Protein 2OZ8 (pdb70)

Solvent-accessible surface area: 29614 Å² total; per-residue (Å²): 102,22,3,32,120,31,99,2,7,0,0,4,2,7,22,60,28,34,23,5,16,34,115,53,164,18,61,35,1,6,0,0,0,0,11,0,17,3,122,62,50,70,35,0,5,0,16,0,46,22,117,156,109,50,0,24,45,41,141,89,0,61,62,18,0,105,151,65,1,20,93,57,9,128,49,50,26,1,8,6,18,7,21,34,3,83,90,76,237,155,80,19,70,0,93,54,0,15,21,10,0,12,8,0,0,1,0,29,36,23,54,18,14,2,11,48,0,0,2,14,165,166,75,102,8,55,1,0,0,0,0,18,0,30,57,16,91,55,110,30,0,51,47,4,0,40,40,0,23,92,76,30,8,63,0,0,3,0,13,0,12,31,246,70,42,92,109,0,34,98,16,4,100,41,2,154,106,21,21,80,109,84,22,85,20,0,0,3,0,2,30,43,7,98,30,130,59,0,17,74,28,1,55,34,0,129,143,59,56,23,118,15,50,4,0,5,6,0,3,105,57,115,47,51,99,1,0,78,57,1,69,123,44,5,120,74,16,63,0,0,2,0,37,109,26,93,16,65,13,20,14,94,0,9,83,14,124,0,4,33,6,0,4,1,48,2,45,3,14,20,3,20,49,1,0,8,6,0,2,25,60,62,39,52,4,2,0,0,31,6,20,2,12,10,0,0,0,2,1,6,8,3,47,12,14,94,13,0,8,5,1,1,22,2,8,20,50,0,7,107,91,46,5,87,30,125,99,9,69,0,30,2,16,131,64,73,0,0,4,1,68,2,15,105,175,4,59,63,126,51,26,64,71,142,113,51,54,93,110,102,8,56,87,30,4,165,19,110,48,25,123,104,21,2,33,124,36,102,7,7,0,0,3,1,6,19,59,25,39,24,7,16,32,114,52,152,22,54,36,1,9,0,0,0,0,9,0,20,2,121,59,57,72,37,0,5,0,15,0,45,24,116,141,108,58,0,21,49,36,135,82,0,61,62,21,0,100,153,59,2,25,88,52,8,125,48,49,28,1,6,7,20,8,20,35,6,80,103,65,236,152,81,23,66,0,87,47,0,16,21,10,0,11,9,0,0,1,0,31,35,24,56,16,14,1,11,48,0,1,1,12,145,170,73,110,9,68,2,0,0,0,0,19,0,31,55,13,100,61,112,32,0,48,49,5,0,45,41,0,20,88,83,27,8,65,0,0,3,0,18,0,12,44,249,79,39,79,106,1,37,98,26,3,103,39,2,138,110,24,20,82,104,81,24,89,20,0,0,6,0,4,27,44,6,97,29,123,61,0,19,74,26,1,55,35,0,116,140,57,52,23,113,14,45,4,0,4,8,0,2,104,71,110,47,54,96,3,1,76,53,0,69,123,44,4,118,72,15,63,0,0,4,2,40,95,25,92,16,71,13,18,18,88,1,8,82,17,124,0,3,32,7,0,4,0,44,1,48,2,14,22,4,22,46,2,0,7,6,0,2,24,69,60,40,50,3,2,0,0,33,7,18,1,13,10,0,0,0,2,2,8,8,4,36,14,13,100,14,1,9,5,1,0,23,2,8,19,47,0,6,115,94,46,5,83,31,134,101,8,62,0,35,2,18,134,62,75,0,1,4,2,67,6,15,113,167,5,44,62,120,51,25,60,43,158,132,47,57,101,108,107,7,58,87,36,5,161,17,108,49,26,124

Sequence (742 aa):
LSLSHHFRITRFQFARDRVIGDSQQVRADDVNVAALELVSESGEVGLGFIQTLFNPLPDQQEIESVFEHEVWPSLKGNRAIALVHRVNRPRYSLPFHEAVQVALWDLAAKEAGLPLHVLLGSRRNRVKAYASGLDFHLDDDAFVSLFSHAASIGYSAFKIKVGHRDFDRDLRRLELLKTCVPAGSKVMIDPNEAWTSKEALTKLVAIREAGHDLLWVVEDPILRHDHDGLRTLRHAVTWTQINSGEYLDLQGKRLLLEAHAADILNNVHGQVTDVMRIGWLAAELGIPISIGNTFLEAGVHMAVALPEVEWLEYSFQNFDHLVEQPIEIRDGYAYAPDRPGHGLVLSEKARGEWSRPRRLARSELGAAPENPRLPLSLSHFRITRFQFARDRVIGDSQVRADDVNVAALELVSESGEVGLGFIQTLFNPLPDQQQEIESVFEHEVWPSLKGNRAIALVHRVNRPRYSLPFHEAVQVALWDLAAKEAGLPLHVLLGSRRNRVKAYASGLDFHLDDDAFVSLFSHAASIGYSAFKIKVGHRDFDRDLRRLELLKTCVPAGSKVMIDPNEAWTSKEALTKLVAIREAGHDLLWVEDPILRHHDHDGLRTLRHAVTWTQINSGEYLDLQGKRLLLEAHAADILNNVHGQVTDVMRIGWLAAELGIPISIGNTFLEAGVHMAVALPEVEWLEYSFQNFDHLVEQPIEIRDGYAYAPDRPGHGLVLSEKARGEWSRPRRLARSELGAAPENPRLP

B-factor: mean 43.17, std 8.38, range [21.58, 81.27]

Structure (mmCIF, N/CA/C/O backbone):
data_2OZ8
#
_entry.id   2OZ8
#
_cell.length_a   160.176
_cell.length_b   160.176
_cell.length_c   82.560
_cell.angle_alpha   90.000
_cell.angle_beta   90.000
_cell.angle_gamma   90.000
#
_symmetry.space_group_name_H-M   'P 4 21 2'
#
loop_
_entity.id
_entity.type
_entity.pdbx_description
1 polymer 'Mll7089 protein'
2 non-polymer 'SULFATE ION'
3 water water
#
loop_
_atom_site.group_PDB
_atom_site.id
_atom_site.type_symbol
_atom_site.label_atom_id
_atom_site.label_alt_id
_atom_site.label_comp_id
_atom_site.label_asym_id
_atom_site.label_entity_id
_atom_site.label_seq_id
_atom_site.pdbx_PDB_ins_code
_atom_site.Cartn_x
_atom_site.Cartn_y
_atom_site.Cartn_z
_atom_site.occupancy
_atom_site.B_iso_or_equiv
_atom_site.auth_seq_id
_atom_site.auth_comp_id
_atom_site.auth_asym_id
_atom_site.auth_atom_id
_atom_site.pdbx_PDB_model_num
ATOM 1 N N . LEU A 1 3 ? 51.430 64.699 -6.812 1.00 55.66 1 LEU A N 1
ATOM 2 C CA . LEU A 1 3 ? 50.532 64.693 -5.617 1.00 56.11 1 LEU A CA 1
ATOM 3 C C . LEU A 1 3 ? 49.146 64.031 -5.835 1.00 55.28 1 LEU A C 1
ATOM 4 O O . LEU A 1 3 ? 48.272 64.170 -4.995 1.00 56.28 1 LEU A O 1
ATOM 9 N N . SER A 1 4 ? 48.971 63.295 -6.924 1.00 54.28 2 SER A N 1
ATOM 10 C CA . SER A 1 4 ? 47.678 62.695 -7.286 1.00 54.07 2 SER A CA 1
ATOM 11 C C . SER A 1 4 ? 47.422 61.310 -6.646 1.00 53.31 2 SER A C 1
ATOM 12 O O . SER A 1 4 ? 48.373 60.627 -6.216 1.00 53.06 2 SER A O 1
ATOM 15 N N . LEU A 1 5 ? 46.150 60.910 -6.598 1.00 51.77 3 LEU A N 1
ATOM 16 C CA . LEU A 1 5 ? 45.753 59.660 -5.956 1.00 51.67 3 LEU A CA 1
ATOM 17 C C . LEU A 1 5 ? 46.251 58.424 -6.719 1.00 51.31 3 LEU A C 1
ATOM 18 O O . LEU A 1 5 ? 46.050 58.324 -7.939 1.00 51.44 3 LEU A O 1
ATOM 23 N N . SER A 1 6 ? 46.903 57.494 -6.015 1.00 50.04 4 SER A N 1
ATOM 24 C CA . SER A 1 6 ? 47.406 56.295 -6.686 1.00 49.48 4 SER A CA 1
ATOM 25 C C . SER A 1 6 ? 46.780 54.967 -6.268 1.00 48.41 4 SER A C 1
ATOM 26 O O . SER A 1 6 ? 46.490 54.144 -7.121 1.00 49.22 4 SER A O 1
ATOM 29 N N A HIS A 1 7 ? 46.600 54.755 -4.965 0.50 47.35 5 HIS A N 1
ATOM 30 N N B HIS A 1 7 ? 46.565 54.758 -4.979 0.50 47.11 5 HIS A N 1
ATOM 31 C CA A HIS A 1 7 ? 46.043 53.512 -4.438 0.50 46.19 5 HIS A CA 1
ATOM 32 C CA B HIS A 1 7 ? 45.897 53.546 -4.561 0.50 45.68 5 HIS A CA 1
ATOM 33 C C A HIS A 1 7 ? 44.953 53.801 -3.383 0.50 45.70 5 HIS A C 1
ATOM 34 C C B HIS A 1 7 ? 45.055 53.727 -3.292 0.50 45.49 5 HIS A C 1
ATOM 35 O O A HIS A 1 7 ? 44.879 54.915 -2.847 0.50 45.30 5 HIS A O 1
ATOM 36 O O B HIS A 1 7 ? 45.222 54.708 -2.548 0.50 45.15 5 HIS A O 1
ATOM 49 N N . PHE A 1 8 ? 44.138 52.782 -3.081 1.00 44.73 6 PHE A N 1
ATOM 50 C CA . PHE A 1 8 ? 43.245 52.788 -1.950 1.00 44.46 6 PHE A CA 1
ATOM 51 C C . PHE A 1 8 ? 43.400 51.519 -1.096 1.00 46.10 6 PHE A C 1
ATOM 52 O O . PHE A 1 8 ? 43.807 50.483 -1.594 1.00 46.32 6 PHE A O 1
ATOM 60 N N . ARG A 1 9 ? 43.023 51.576 0.180 1.00 47.32 7 ARG A N 1
ATOM 61 C CA . ARG A 1 9 ? 43.190 50.430 1.075 1.00 49.28 7 ARG A CA 1
ATOM 62 C C . ARG A 1 9 ? 41.935 50.291 1.944 1.00 48.16 7 ARG A C 1
ATOM 63 O O . ARG A 1 9 ? 41.472 51.283 2.502 1.00 49.03 7 ARG A O 1
ATOM 71 N N . ILE A 1 10 ? 41.365 49.087 2.048 1.00 47.40 8 ILE A N 1
ATOM 72 C CA . ILE A 1 10 ? 40.202 48.869 2.904 1.00 45.69 8 ILE A CA 1
ATOM 73 C C . ILE A 1 10 ? 40.497 47.915 4.063 1.00 45.99 8 ILE A C 1
ATOM 74 O O . ILE A 1 10 ? 40.883 46.753 3.861 1.00 46.96 8 ILE A O 1
ATOM 79 N N . THR A 1 11 ? 40.297 48.376 5.288 1.00 44.92 9 THR A N 1
ATOM 80 C CA . THR A 1 11 ? 40.458 47.482 6.415 1.00 44.22 9 THR A CA 1
ATOM 81 C C . THR A 1 11 ? 39.143 47.286 7.133 1.00 43.22 9 THR A C 1
ATOM 82 O O . THR A 1 11 ? 38.598 48.241 7.697 1.00 43.56 9 THR A O 1
ATOM 86 N N . ARG A 1 12 ? 38.662 46.043 7.137 1.00 41.26 10 ARG A N 1
ATOM 87 C CA . ARG A 1 12 ? 37.378 45.713 7.718 1.00 39.44 10 ARG A CA 1
ATOM 88 C C . ARG A 1 12 ? 37.458 45.391 9.219 1.00 39.45 10 ARG A C 1
ATOM 89 O O . ARG A 1 12 ? 38.320 44.627 9.633 1.00 40.44 10 ARG A O 1
ATOM 97 N N . PHE A 1 13 ? 36.554 45.974 10.009 1.00 38.94 11 PHE A N 1
ATOM 98 C CA . PHE A 1 13 ? 36.363 45.689 11.438 1.00 38.83 11 PHE A CA 1
ATOM 99 C C . PHE A 1 13 ? 34.907 45.210 11.742 1.00 39.79 11 PHE A C 1
ATOM 100 O O . PHE A 1 13 ? 33.915 45.616 11.093 1.00 40.52 11 PHE A O 1
ATOM 108 N N . GLN A 1 14 ? 34.765 44.330 12.716 1.00 39.31 12 GLN A N 1
ATOM 109 C CA . GLN A 1 14 ? 33.442 43.861 13.110 1.00 38.37 12 GLN A CA 1
ATOM 110 C C . GLN A 1 14 ? 33.638 43.401 14.561 1.00 38.48 12 GLN A C 1
ATOM 111 O O . GLN A 1 14 ? 34.264 42.377 14.798 1.00 38.68 12 GLN A O 1
ATOM 117 N N . PHE A 1 15 ? 33.138 44.184 15.514 1.00 38.23 13 PHE A N 1
ATOM 118 C CA . PHE A 1 15 ? 33.366 43.921 16.933 1.00 38.48 13 PHE A CA 1
ATOM 119 C C . PHE A 1 15 ? 32.175 44.231 17.832 1.00 38.58 13 PHE A C 1
ATOM 120 O O . PHE A 1 15 ? 31.319 45.019 17.471 1.00 38.84 13 PHE A O 1
ATOM 128 N N . ALA A 1 16 ? 32.147 43.595 19.006 1.00 39.04 14 ALA A N 1
ATOM 129 C CA . ALA A 1 16 ? 31.126 43.824 20.039 1.00 38.57 14 ALA A CA 1
ATOM 130 C C . ALA A 1 16 ? 31.304 45.187 20.671 1.00 38.59 14 ALA A C 1
ATOM 131 O O . ALA A 1 16 ? 32.444 45.690 20.802 1.00 38.24 14 ALA A O 1
ATOM 133 N N . ARG A 1 17 ? 30.167 45.782 21.044 1.00 38.89 15 ARG A N 1
ATOM 134 C CA . ARG A 1 17 ? 30.143 47.030 21.809 1.00 40.10 15 ARG A CA 1
ATOM 135 C C . ARG A 1 17 ? 30.255 46.727 23.294 1.00 40.41 15 ARG A C 1
ATOM 136 O O . ARG A 1 17 ? 29.999 45.610 23.716 1.00 39.94 15 ARG A O 1
ATOM 144 N N . ASP A 1 18 ? 30.620 47.743 24.069 1.00 41.90 16 ASP A N 1
ATOM 145 C CA . ASP A 1 18 ? 30.626 47.656 25.525 1.00 43.93 16 ASP A CA 1
ATOM 146 C C . ASP A 1 18 ? 29.249 47.792 26.213 1.00 44.11 16 ASP A C 1
ATOM 147 O O . ASP A 1 18 ? 29.116 47.441 27.377 1.00 45.12 16 ASP A O 1
ATOM 152 N N . ARG A 1 19 ? 28.239 48.271 25.490 1.00 43.95 17 ARG A N 1
ATOM 153 C CA . ARG A 1 19 ? 26.872 48.405 25.991 1.00 43.31 17 ARG A CA 1
ATOM 154 C C . ARG A 1 19 ? 25.950 48.304 24.787 1.00 42.94 17 ARG A C 1
ATOM 155 O O . ARG A 1 19 ? 26.395 48.506 23.652 1.00 43.27 17 ARG A O 1
ATOM 163 N N . VAL A 1 20 ? 24.669 48.038 25.021 1.00 42.09 18 VAL A N 1
ATOM 164 C CA . VAL A 1 20 ? 23.679 48.164 23.949 1.00 41.69 18 VAL A CA 1
ATOM 165 C C . VAL A 1 20 ? 23.414 49.638 23.669 1.00 41.28 18 VAL A C 1
ATOM 166 O O . VAL A 1 20 ? 23.255 50.441 24.626 1.00 40.38 18 VAL A O 1
ATOM 170 N N . ILE A 1 21 ? 23.408 49.990 22.369 1.00 39.93 19 ILE A N 1
ATOM 171 C CA . ILE A 1 21 ? 22.991 51.328 21.933 1.00 39.04 19 ILE A CA 1
ATOM 172 C C . ILE A 1 21 ? 21.670 51.265 21.187 1.00 38.69 19 ILE A C 1
ATOM 173 O O . ILE A 1 21 ? 21.309 50.243 20.650 1.00 38.73 19 ILE A O 1
ATOM 178 N N . GLY A 1 22 ? 20.948 52.360 21.163 1.00 37.95 20 GLY A N 1
ATOM 179 C CA . GLY A 1 22 ? 19.812 52.447 20.273 1.00 38.59 20 GLY A CA 1
ATOM 180 C C . GLY A 1 22 ? 18.827 53.515 20.645 1.00 38.47 20 GLY A C 1
ATOM 181 O O . GLY A 1 22 ? 19.094 54.388 21.482 1.00 37.28 20 GLY A O 1
ATOM 182 N N . ASP A 1 23 ? 17.654 53.391 20.044 1.00 39.27 21 ASP A N 1
ATOM 183 C CA . ASP A 1 23 ? 16.619 54.412 20.134 1.00 39.91 21 ASP A CA 1
ATOM 184 C C . ASP A 1 23 ? 15.279 53.725 19.940 1.00 40.40 21 ASP A C 1
ATOM 185 O O . ASP A 1 23 ? 15.200 52.500 19.898 1.00 40.57 21 ASP A O 1
ATOM 190 N N . SER A 1 24 ? 14.226 54.513 19.782 1.00 41.00 22 SER A N 1
ATOM 191 C CA . SER A 1 24 ? 12.886 53.971 19.829 1.00 40.96 22 SER A CA 1
ATOM 192 C C . SER A 1 24 ? 12.640 53.005 18.690 1.00 41.71 22 SER A C 1
ATOM 193 O O . SER A 1 24 ? 11.680 52.297 18.711 1.00 41.28 22 SER A O 1
ATOM 196 N N . GLN A 1 25 ? 13.513 53.005 17.697 1.00 42.61 23 GLN A N 1
ATOM 197 C CA A GLN A 1 25 ? 13.345 52.248 16.452 0.50 43.71 23 GLN A CA 1
ATOM 198 C CA B GLN A 1 25 ? 13.271 52.182 16.538 0.50 44.07 23 GLN A CA 1
ATOM 199 C C . GLN A 1 25 ? 14.335 51.084 16.321 1.00 44.83 23 GLN A C 1
ATOM 200 O O . GLN A 1 25 ? 14.064 50.112 15.642 1.00 45.40 23 GLN A O 1
ATOM 211 N N . VAL A 1 26 ? 15.503 51.212 16.959 1.00 45.05 24 VAL A N 1
ATOM 212 C CA . VAL A 1 26 ? 16.669 50.408 16.618 1.00 46.05 24 VAL A CA 1
ATOM 213 C C . VAL A 1 26 ? 17.502 50.006 17.848 1.00 46.37 24 VAL A C 1
ATOM 214 O O . VAL A 1 26 ? 17.560 50.741 18.850 1.00 47.22 24 VAL A O 1
ATOM 218 N N . ARG A 1 27 ? 18.141 48.843 17.763 1.00 46.58 25 ARG A N 1
ATOM 219 C CA . ARG A 1 27 ? 19.010 48.281 18.827 1.00 46.29 25 ARG A CA 1
ATOM 220 C C . ARG A 1 27 ? 20.289 47.752 18.140 1.00 45.13 25 ARG A C 1
ATOM 221 O O . ARG A 1 27 ? 20.220 47.197 17.029 1.00 44.78 25 ARG A O 1
ATOM 229 N N . ALA A 1 28 ? 21.443 47.956 18.766 1.00 43.41 26 ALA A N 1
ATOM 230 C CA . ALA A 1 28 ? 22.714 47.416 18.264 1.00 42.65 26 ALA A CA 1
ATOM 231 C C . ALA A 1 28 ? 23.687 47.164 19.381 1.00 42.23 26 ALA A C 1
ATOM 232 O O . ALA A 1 28 ? 23.917 48.054 20.194 1.00 41.89 26 ALA A O 1
ATOM 234 N N . ASP A 1 29 ? 24.263 45.957 19.406 1.00 42.24 27 ASP A N 1
ATOM 235 C CA . ASP A 1 29 ? 25.367 45.635 20.318 1.00 42.22 27 ASP A CA 1
ATOM 236 C C . ASP A 1 29 ? 26.729 45.339 19.632 1.00 42.94 27 ASP A C 1
ATOM 237 O O . ASP A 1 29 ? 27.690 44.900 20.287 1.00 43.26 27 ASP A O 1
ATOM 242 N N . ASP A 1 30 ? 26.818 45.597 18.323 1.00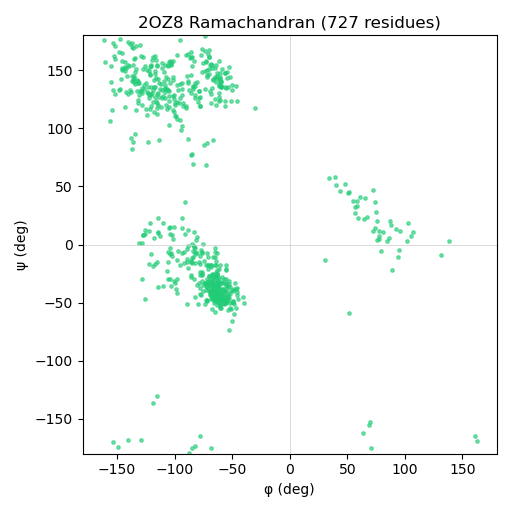 43.01 28 ASP A N 1
ATOM 243 C CA . ASP A 1 30 ? 28.074 45.413 17.569 1.00 43.10 28 ASP A CA 1
ATOM 244 C C . ASP A 1 30 ? 28.340 46.638 16.692 1.00 42.08 28 ASP A C 1
ATOM 245 O O . ASP A 1 30 ? 27.515 47.506 16.575 1.00 41.18 28 ASP A O 1
ATOM 250 N N . VAL A 1 31 ? 29.524 46.686 16.103 1.00 41.83 29 VAL A N 1
ATOM 251 C CA . VAL A 1 31 ? 29.970 47.772 15.272 1.00 40.94 29 VAL A CA 1
ATOM 252 C C . VAL A 1 31 ? 30.489 47.146 13.993 1.00 41.37 29 VAL A C 1
ATOM 253 O O . VAL A 1 31 ? 31.262 46.197 14.035 1.00 41.93 29 VAL A O 1
ATOM 257 N N . ASN A 1 32 ? 30.068 47.681 12.862 1.00 41.03 30 ASN A N 1
ATOM 258 C CA . ASN A 1 32 ? 30.512 47.212 11.565 1.00 41.16 30 ASN A CA 1
ATOM 259 C C . ASN A 1 32 ? 31.100 48.377 10.803 1.00 41.12 30 ASN A C 1
ATOM 260 O O . ASN A 1 32 ? 30.377 49.302 10.486 1.00 42.56 30 ASN A O 1
ATOM 265 N N . VAL A 1 33 ? 32.419 48.377 10.573 1.00 40.98 31 VAL A N 1
ATOM 266 C CA . VAL A 1 33 ? 33.115 49.567 10.073 1.00 39.93 31 VAL A CA 1
ATOM 267 C C . VAL A 1 33 ? 34.399 49.181 9.344 1.00 41.36 31 VAL A C 1
ATOM 268 O O . VAL A 1 33 ? 35.104 48.252 9.757 1.00 41.61 31 VAL A O 1
ATOM 272 N N . ALA A 1 34 ? 34.666 49.866 8.225 1.00 41.69 32 ALA A N 1
ATOM 273 C CA . ALA A 1 34 ? 35.884 49.678 7.480 1.00 42.06 32 ALA A CA 1
ATOM 274 C C . ALA A 1 34 ? 36.600 51.022 7.259 1.00 42.26 32 ALA A C 1
ATOM 275 O O . ALA A 1 34 ? 35.965 52.043 6.938 1.00 42.93 32 ALA A O 1
ATOM 277 N N . ALA A 1 35 ? 37.921 51.004 7.436 1.00 41.27 33 ALA A N 1
ATOM 278 C CA . ALA A 1 35 ? 38.731 52.177 7.191 1.00 40.50 33 ALA A CA 1
ATOM 279 C C . ALA A 1 35 ? 39.026 52.209 5.717 1.00 40.28 33 ALA A C 1
ATOM 280 O O . ALA A 1 35 ? 39.309 51.196 5.116 1.00 40.94 33 ALA A O 1
ATOM 282 N N . LEU A 1 36 ? 38.886 53.389 5.138 1.00 39.58 34 LEU A N 1
ATOM 283 C CA . LEU A 1 36 ? 39.138 53.630 3.752 1.00 37.89 34 LEU A CA 1
ATOM 284 C C . LEU A 1 36 ? 40.332 54.557 3.760 1.00 38.00 34 LEU A C 1
ATOM 285 O O . LEU A 1 36 ? 40.301 55.625 4.379 1.00 37.14 34 LEU A O 1
ATOM 290 N N . GLU A 1 37 ? 41.416 54.111 3.130 1.00 38.46 35 GLU A N 1
ATOM 291 C CA . GLU A 1 37 ? 42.620 54.925 3.075 1.00 38.78 35 GLU A CA 1
ATOM 292 C C . GLU A 1 37 ? 42.884 55.247 1.633 1.00 39.17 35 GLU A C 1
ATOM 293 O O . GLU A 1 37 ? 42.881 54.348 0.768 1.00 38.05 35 GLU A O 1
ATOM 299 N N . LEU A 1 38 ? 43.030 56.548 1.377 1.00 39.70 36 LEU A N 1
ATOM 300 C CA . LEU A 1 38 ? 43.299 57.018 0.025 1.00 41.09 36 LEU A CA 1
ATOM 301 C C . LEU A 1 38 ? 44.719 57.569 0.010 1.00 41.72 36 LEU A C 1
ATOM 302 O O . LEU A 1 38 ? 45.028 58.494 0.742 1.00 41.60 36 LEU A O 1
ATOM 307 N N . VAL A 1 39 ? 45.571 56.954 -0.809 1.00 43.23 37 VAL A N 1
ATOM 308 C CA . VAL A 1 39 ? 47.011 57.256 -0.865 1.00 43.98 37 VAL A CA 1
ATOM 309 C C . VAL A 1 39 ? 47.307 58.055 -2.099 1.00 44.77 37 VAL A C 1
ATOM 310 O O . VAL A 1 39 ? 46.901 57.664 -3.190 1.00 44.21 37 VAL A O 1
ATOM 314 N N . SER A 1 40 ? 47.984 59.194 -1.938 1.00 46.91 38 SER A N 1
ATOM 315 C CA . SER A 1 40 ? 48.462 59.929 -3.116 1.00 49.88 38 SER A CA 1
ATOM 316 C C . SER A 1 40 ? 49.901 59.568 -3.447 1.00 51.20 38 SER A C 1
ATOM 317 O O . SER A 1 40 ? 50.541 58.820 -2.719 1.00 51.94 38 SER A O 1
ATOM 320 N N . GLU A 1 41 ? 50.428 60.103 -4.534 1.00 53.44 39 GLU A N 1
ATOM 321 C CA . GLU A 1 41 ? 51.845 59.838 -4.844 1.00 56.11 39 GLU A CA 1
ATOM 322 C C . GLU A 1 41 ? 52.905 60.692 -4.070 1.00 55.18 39 GLU A C 1
ATOM 323 O O . GLU A 1 41 ? 54.097 60.415 -4.115 1.00 55.13 39 GLU A O 1
ATOM 329 N N . SER A 1 42 ? 52.465 61.687 -3.311 1.00 55.07 40 SER A N 1
ATOM 330 C CA . SER A 1 42 ? 53.346 62.311 -2.324 1.00 54.32 40 SER A CA 1
ATOM 331 C C . SER A 1 42 ? 53.511 61.431 -1.105 1.00 53.36 40 SER A C 1
ATOM 332 O O . SER A 1 42 ? 54.287 61.742 -0.221 1.00 53.38 40 SER A O 1
ATOM 335 N N . GLY A 1 43 ? 52.758 60.342 -1.040 1.00 53.27 41 GLY A N 1
ATOM 336 C CA . GLY A 1 43 ? 52.843 59.401 0.102 1.00 52.10 41 GLY A CA 1
ATOM 337 C C . GLY A 1 43 ? 51.835 59.659 1.213 1.00 50.77 41 GLY A C 1
ATOM 338 O O . GLY A 1 43 ? 51.661 58.806 2.090 1.00 51.92 41 GLY A O 1
ATOM 339 N N . GLU A 1 44 ? 51.156 60.809 1.154 1.00 48.98 42 GLU A N 1
ATOM 340 C CA . GLU A 1 44 ? 50.158 61.195 2.140 1.00 47.89 42 GLU A CA 1
ATOM 341 C C . GLU A 1 44 ? 48.911 60.354 1.978 1.00 47.50 42 GLU A C 1
ATOM 342 O O . GLU A 1 44 ? 48.558 59.918 0.866 1.00 48.25 42 GLU A O 1
ATOM 348 N N . VAL A 1 45 ? 48.277 60.076 3.110 1.00 46.22 43 VAL A N 1
ATOM 349 C CA . VAL A 1 45 ? 47.139 59.195 3.161 1.00 44.51 43 VAL A CA 1
ATOM 350 C C . VAL A 1 45 ? 45.991 59.976 3.769 1.00 43.41 43 VAL A C 1
ATOM 351 O O . VAL A 1 45 ? 46.176 60.705 4.748 1.00 43.22 43 VAL A O 1
ATOM 355 N N . GLY A 1 46 ? 44.820 59.833 3.163 1.00 41.36 44 GLY A N 1
ATOM 356 C CA . GLY A 1 46 ? 43.579 60.262 3.757 1.00 39.50 44 GLY A CA 1
ATOM 357 C C . GLY A 1 46 ? 42.769 59.094 4.289 1.00 38.77 44 GLY A C 1
ATOM 358 O O . GLY A 1 46 ? 42.636 58.029 3.653 1.00 38.75 44 GLY A O 1
ATOM 359 N N . LEU A 1 47 ? 42.188 59.307 5.460 1.00 37.64 45 LEU A N 1
ATOM 360 C CA . LEU A 1 47 ? 41.422 58.277 6.091 1.00 36.12 45 LEU A CA 1
ATOM 361 C C . LEU A 1 47 ? 39.921 58.672 6.270 1.00 36.63 45 LEU A C 1
ATOM 362 O O . LEU A 1 47 ? 39.595 59.790 6.686 1.00 36.90 45 LEU A O 1
ATOM 367 N N . GLY A 1 48 ? 39.020 57.747 5.961 1.00 35.98 46 GLY A N 1
ATOM 368 C CA . GLY A 1 48 ? 37.645 57.851 6.432 1.00 35.67 46 GLY A CA 1
ATOM 369 C C . GLY A 1 48 ? 37.027 56.487 6.679 1.00 35.67 46 GLY A C 1
ATOM 370 O O . GLY A 1 48 ? 37.641 55.476 6.371 1.00 36.06 46 GLY A O 1
ATOM 371 N N . PHE A 1 49 ? 35.790 56.482 7.182 1.00 35.76 47 PHE A N 1
ATOM 372 C CA . PHE A 1 49 ? 35.095 55.319 7.738 1.00 35.56 47 PHE A CA 1
ATOM 373 C C . PHE A 1 49 ? 33.792 54.949 7.104 1.00 36.31 47 PHE A C 1
ATOM 374 O O . PHE A 1 49 ? 32.885 55.778 6.981 1.00 36.88 47 PHE A O 1
ATOM 382 N N . ILE A 1 50 ? 33.686 53.671 6.740 1.00 36.89 48 ILE A N 1
ATOM 383 C CA . ILE A 1 50 ? 32.515 53.161 6.061 1.00 37.12 48 ILE A CA 1
ATOM 384 C C . ILE A 1 50 ? 31.786 52.395 7.127 1.00 38.15 48 ILE A C 1
ATOM 385 O O . ILE A 1 50 ? 32.188 51.324 7.493 1.00 39.41 48 ILE A O 1
ATOM 390 N N . GLN A 1 51 ? 30.727 52.970 7.671 1.00 39.63 49 GLN A N 1
ATOM 391 C CA . GLN A 1 51 ? 30.027 52.318 8.739 1.00 39.81 49 GLN A CA 1
ATOM 392 C C . GLN A 1 51 ? 28.673 51.803 8.262 1.00 40.30 49 GLN A C 1
ATOM 393 O O . GLN A 1 51 ? 27.984 52.474 7.533 1.00 39.64 49 GLN A O 1
ATOM 399 N N . THR A 1 52 ? 28.330 50.567 8.600 1.00 41.78 50 THR A N 1
ATOM 400 C CA . THR A 1 52 ? 26.951 50.127 8.395 1.00 43.92 50 THR A CA 1
ATOM 401 C C . THR A 1 52 ? 26.262 49.986 9.729 1.00 45.54 50 THR A C 1
ATOM 402 O O . THR A 1 52 ? 26.857 49.573 10.722 1.00 44.18 50 THR A O 1
ATOM 406 N N . LEU A 1 53 ? 24.998 50.389 9.737 1.00 48.92 51 LEU A N 1
ATOM 407 C CA . LEU A 1 53 ? 24.260 50.542 10.981 1.00 52.10 51 LEU A CA 1
ATOM 408 C C . LEU A 1 53 ? 23.327 49.383 11.299 1.00 53.83 51 LEU A C 1
ATOM 409 O O . LEU A 1 53 ? 23.152 49.061 12.460 1.00 54.53 51 LEU A O 1
ATOM 414 N N . PHE A 1 54 ? 22.774 48.723 10.288 1.00 56.04 52 PHE A N 1
ATOM 415 C CA . PHE A 1 54 ? 21.792 47.685 10.556 1.00 58.90 52 PHE A CA 1
ATOM 416 C C . PHE A 1 54 ? 22.303 46.317 10.149 1.00 59.13 52 PHE A C 1
ATOM 417 O O . PHE A 1 54 ? 21.998 45.323 10.807 1.00 59.92 52 PHE A O 1
ATOM 425 N N . ASN A 1 55 ? 23.056 46.271 9.051 1.00 58.78 53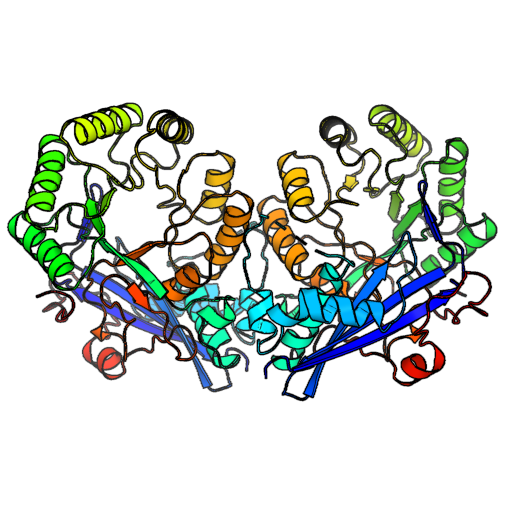 ASN A N 1
ATOM 426 C CA . ASN A 1 55 ? 23.652 45.048 8.536 1.00 57.89 53 ASN A CA 1
ATOM 427 C C . ASN A 1 55 ? 25.191 45.047 8.691 1.00 56.04 53 ASN A C 1
ATOM 428 O O . ASN A 1 55 ? 25.822 46.112 8.657 1.00 55.89 53 ASN A O 1
ATOM 433 N N . PRO A 1 56 ? 25.814 43.855 8.825 1.00 53.54 54 PRO A N 1
ATOM 434 C CA . PRO A 1 56 ? 27.276 43.900 8.867 1.00 51.47 54 PRO A CA 1
ATOM 435 C C . PRO A 1 56 ? 27.822 44.178 7.469 1.00 49.86 54 PRO A C 1
ATOM 436 O O . PRO A 1 56 ? 27.087 44.086 6.484 1.00 48.04 54 PRO A O 1
ATOM 440 N N . LEU A 1 57 ? 29.102 44.527 7.404 1.00 47.70 55 LEU A N 1
ATOM 441 C CA . LEU A 1 57 ? 29.764 44.728 6.133 1.00 46.76 55 LEU A CA 1
ATOM 442 C C . LEU A 1 57 ? 29.998 43.400 5.428 1.00 45.67 55 LEU A C 1
ATOM 443 O O . LEU A 1 57 ? 30.176 42.379 6.081 1.00 46.17 55 LEU A O 1
ATOM 448 N N . PRO A 1 58 ? 30.010 43.399 4.095 1.00 44.77 56 PRO A N 1
ATOM 449 C CA . PRO A 1 58 ? 30.482 42.165 3.488 1.00 45.07 56 PRO A CA 1
ATOM 450 C C . PRO A 1 58 ? 32.001 41.978 3.751 1.00 45.29 56 PRO A C 1
ATOM 451 O O . PRO A 1 58 ? 32.615 42.789 4.488 1.00 44.84 56 PRO A O 1
ATOM 455 N N . ASP A 1 59 ? 32.591 40.929 3.167 1.00 45.20 57 ASP A N 1
ATOM 456 C CA . ASP A 1 59 ? 34.031 40.646 3.341 1.00 45.71 57 ASP A CA 1
ATOM 457 C C . ASP A 1 59 ? 34.906 41.784 2.834 1.00 44.56 57 ASP A C 1
ATOM 458 O O . ASP A 1 59 ? 34.540 42.461 1.881 1.00 44.02 57 ASP A O 1
ATOM 463 N N . GLN A 1 60 ? 36.046 41.983 3.471 1.00 44.22 58 GLN A N 1
ATOM 464 C CA . GLN A 1 60 ? 37.011 42.986 3.054 1.00 45.70 58 GLN A CA 1
ATOM 465 C C . GLN A 1 60 ? 37.088 42.960 1.537 1.00 45.46 58 GLN A C 1
ATOM 466 O O . GLN A 1 60 ? 37.044 44.000 0.915 1.00 46.45 58 GLN A O 1
ATOM 472 N N . GLN A 1 61 ? 37.161 41.768 0.951 1.00 45.47 59 GLN A N 1
ATOM 473 C CA . GLN A 1 61 ? 37.331 41.605 -0.478 1.00 45.93 59 GLN A CA 1
ATOM 474 C C . GLN A 1 61 ? 36.104 42.102 -1.292 1.00 45.04 59 GLN A C 1
ATOM 475 O O . GLN A 1 61 ? 36.256 42.643 -2.395 1.00 44.37 59 GLN A O 1
ATOM 481 N N . GLU A 1 62 ? 34.898 41.875 -0.765 1.00 44.09 60 GLU A N 1
ATOM 482 C CA . GLU A 1 62 ? 33.698 42.349 -1.411 1.00 43.88 60 GLU A CA 1
ATOM 483 C C . GLU A 1 62 ? 33.719 43.914 -1.406 1.00 44.03 60 GLU A C 1
ATOM 484 O O . GLU A 1 62 ? 33.490 44.536 -2.445 1.00 43.32 60 GLU A O 1
ATOM 490 N N . ILE A 1 63 ? 34.069 44.520 -0.266 1.00 43.61 61 ILE A N 1
ATOM 491 C CA . ILE A 1 63 ? 34.207 45.968 -0.134 1.00 44.17 61 ILE A CA 1
ATOM 492 C C . ILE A 1 63 ? 35.222 46.550 -1.159 1.00 45.98 61 ILE A C 1
ATOM 493 O O . ILE A 1 63 ? 34.942 47.551 -1.854 1.00 46.22 61 ILE A O 1
ATOM 498 N N . GLU A 1 64 ? 36.390 45.914 -1.256 1.00 47.32 62 GLU A N 1
ATOM 499 C CA . GLU A 1 64 ? 37.424 46.326 -2.184 1.00 49.52 62 GLU A CA 1
ATOM 500 C C . GLU A 1 64 ? 36.969 46.244 -3.654 1.00 49.71 62 GLU A C 1
ATOM 501 O O . GLU A 1 64 ? 37.280 47.124 -4.444 1.00 50.76 62 GLU A O 1
ATOM 507 N N . SER A 1 65 ? 36.229 45.207 -4.017 1.00 49.88 63 SER A N 1
ATOM 508 C CA . SER A 1 65 ? 35.802 45.042 -5.393 1.00 50.47 63 SER A CA 1
ATOM 509 C C . SER A 1 65 ? 34.722 46.038 -5.797 1.00 50.12 63 SER A C 1
ATOM 510 O O . SER A 1 65 ? 34.711 46.526 -6.910 1.00 51.11 63 SER A O 1
ATOM 513 N N . VAL A 1 66 ? 33.825 46.354 -4.884 1.00 49.59 64 VAL A N 1
ATOM 514 C CA . VAL A 1 66 ? 32.769 47.307 -5.154 1.00 49.02 64 VAL A CA 1
ATOM 515 C C . VAL A 1 66 ? 33.373 48.714 -5.223 1.00 48.37 64 VAL A C 1
ATOM 516 O O . VAL A 1 66 ? 33.141 49.447 -6.174 1.00 48.07 64 VAL A O 1
ATOM 520 N N . PHE A 1 67 ? 34.183 49.083 -4.240 1.00 48.27 65 PHE A N 1
ATOM 521 C CA . PHE A 1 67 ? 34.860 50.385 -4.307 1.00 48.13 65 PHE A CA 1
ATOM 522 C C . PHE A 1 67 ? 35.658 50.574 -5.600 1.00 49.00 65 PHE A C 1
ATOM 523 O O . PHE A 1 67 ? 35.493 51.609 -6.249 1.00 48.83 65 PHE A O 1
ATOM 531 N N . GLU A 1 68 ? 36.488 49.584 -5.972 1.00 50.31 66 GLU A N 1
ATOM 532 C CA . GLU A 1 68 ? 37.258 49.613 -7.234 1.00 53.30 66 GLU A CA 1
ATOM 533 C C . GLU A 1 68 ? 36.367 49.840 -8.462 1.00 52.78 66 GLU A C 1
ATOM 534 O O . GLU A 1 68 ? 36.691 50.628 -9.324 1.00 52.29 66 GLU A O 1
ATOM 540 N N . HIS A 1 69 ? 35.228 49.159 -8.511 1.00 54.12 67 HIS A N 1
ATOM 541 C CA . HIS A 1 69 ? 34.333 49.259 -9.643 1.00 55.00 67 HIS A CA 1
ATOM 542 C C . HIS A 1 69 ? 33.500 50.532 -9.638 1.00 54.67 67 HIS A C 1
ATOM 543 O O . HIS A 1 69 ? 33.251 51.114 -10.692 1.00 55.68 67 HIS A O 1
ATOM 550 N N . GLU A 1 70 ? 33.063 50.978 -8.471 1.00 53.66 68 GLU A N 1
ATOM 551 C CA . GLU A 1 70 ? 32.049 52.031 -8.428 1.00 52.73 68 GLU A CA 1
ATOM 552 C C . GLU A 1 70 ? 32.574 53.435 -8.207 1.00 52.52 68 GLU A C 1
ATOM 553 O O . GLU A 1 70 ? 32.107 54.383 -8.859 1.00 53.20 68 GLU A O 1
ATOM 559 N N . VAL A 1 71 ? 33.549 53.570 -7.303 1.00 51.16 69 VAL A N 1
ATOM 560 C CA . VAL A 1 71 ? 34.076 54.869 -6.973 1.00 49.60 69 VAL A CA 1
ATOM 561 C C . VAL A 1 71 ? 35.490 55.136 -7.442 1.00 49.11 69 VAL A C 1
ATOM 562 O O . VAL A 1 71 ? 35.790 56.241 -7.890 1.00 49.18 69 VAL A O 1
ATOM 566 N N . TRP A 1 72 ? 36.342 54.123 -7.415 1.00 48.76 70 TRP A N 1
ATOM 567 C CA . TRP A 1 72 ? 37.763 54.327 -7.754 1.00 48.35 70 TRP A CA 1
ATOM 568 C C . TRP A 1 72 ? 38.079 55.022 -9.104 1.00 48.74 70 TRP A C 1
ATOM 569 O O . TRP A 1 72 ? 38.970 55.862 -9.147 1.00 49.32 70 TRP A O 1
ATOM 580 N N . PRO A 1 73 ? 37.342 54.699 -10.207 1.00 48.95 71 PRO A N 1
ATOM 581 C CA . PRO A 1 73 ? 37.597 55.429 -11.475 1.00 48.25 71 PRO A CA 1
ATOM 582 C C . PRO A 1 73 ? 37.448 56.950 -11.384 1.00 48.54 71 PRO A C 1
ATOM 583 O O . PRO A 1 73 ? 38.090 57.689 -12.115 1.00 48.23 71 PRO A O 1
ATOM 587 N N . SER A 1 74 ? 36.594 57.441 -10.505 1.00 48.79 72 SER A N 1
ATOM 588 C CA . SER A 1 74 ? 36.428 58.875 -10.434 1.00 49.39 72 SER A CA 1
ATOM 589 C C . SER A 1 74 ? 37.497 59.516 -9.542 1.00 49.03 72 SER A C 1
ATOM 590 O O . SER A 1 74 ? 37.639 60.735 -9.535 1.00 49.58 72 SER A O 1
ATOM 593 N N . LEU A 1 75 ? 38.263 58.702 -8.809 1.00 48.55 73 LEU A N 1
ATOM 594 C CA . LEU A 1 75 ? 39.284 59.237 -7.914 1.00 47.72 73 LEU A CA 1
ATOM 595 C C . LEU A 1 75 ? 40.698 59.106 -8.464 1.00 47.97 73 LEU A C 1
ATOM 596 O O . LEU A 1 75 ? 41.531 60.003 -8.255 1.00 46.61 73 LEU A O 1
ATOM 601 N N . LYS A 1 76 ? 40.976 58.013 -9.176 1.00 48.54 74 LYS A N 1
ATOM 602 C CA . LYS A 1 76 ? 42.378 57.742 -9.548 1.00 51.20 74 LYS A CA 1
ATOM 603 C C . LYS A 1 76 ? 43.001 58.869 -10.403 1.00 50.18 74 LYS A C 1
ATOM 604 O O . LYS A 1 76 ? 42.367 59.384 -11.331 1.00 50.00 74 LYS A O 1
ATOM 610 N N . GLY A 1 77 ? 44.232 59.251 -10.074 1.00 49.63 75 GLY A N 1
ATOM 611 C CA . GLY A 1 77 ? 44.982 60.199 -10.901 1.00 48.59 75 GLY A CA 1
ATOM 612 C C . GLY A 1 77 ? 44.575 61.652 -10.736 1.00 48.06 75 GLY A C 1
ATOM 613 O O . GLY A 1 77 ? 45.096 62.530 -11.434 1.00 48.52 75 GLY A O 1
ATOM 614 N N . ASN A 1 78 ? 43.660 61.900 -9.795 1.00 47.01 76 ASN A N 1
ATOM 615 C CA . ASN A 1 78 ? 43.170 63.245 -9.466 1.00 45.23 76 ASN A CA 1
ATOM 616 C C . ASN A 1 78 ? 43.697 63.706 -8.121 1.00 43.82 76 ASN A C 1
ATOM 617 O O . ASN A 1 78 ? 44.077 62.902 -7.274 1.00 43.60 76 ASN A O 1
ATOM 622 N N . ARG A 1 79 ? 43.779 65.015 -7.951 1.00 42.71 77 ARG A N 1
ATOM 623 C CA . ARG A 1 79 ? 44.186 65.608 -6.707 1.00 41.19 77 ARG A CA 1
ATOM 624 C C . ARG A 1 79 ? 42.977 65.704 -5.762 1.00 40.63 77 ARG A C 1
ATOM 625 O O . ARG A 1 79 ? 41.902 66.152 -6.156 1.00 41.29 77 ARG A O 1
ATOM 633 N N . ALA A 1 80 ? 43.160 65.301 -4.518 1.00 39.79 78 ALA A N 1
ATOM 634 C CA . ALA A 1 80 ? 42.124 65.424 -3.522 1.00 39.92 78 ALA A CA 1
ATOM 635 C C . ALA A 1 80 ? 4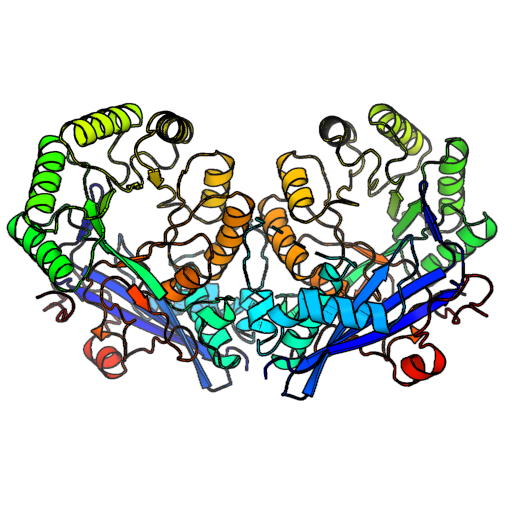1.503 66.863 -3.480 1.00 40.19 78 ALA A C 1
ATOM 636 O O . ALA A 1 80 ? 40.291 66.983 -3.575 1.00 40.27 78 ALA A O 1
ATOM 638 N N . ILE A 1 81 ? 42.327 67.919 -3.413 1.00 40.25 79 ILE A N 1
ATOM 639 C CA . ILE A 1 81 ? 41.837 69.294 -3.313 1.00 40.92 79 ILE A CA 1
ATOM 640 C C . ILE A 1 81 ? 41.031 69.731 -4.543 1.00 42.11 79 ILE A C 1
ATOM 641 O O . ILE A 1 81 ? 40.174 70.613 -4.434 1.00 43.36 79 ILE A O 1
ATOM 646 N N . ALA A 1 82 ? 41.255 69.103 -5.700 1.00 41.93 80 ALA A N 1
ATOM 647 C CA . ALA A 1 82 ? 40.409 69.397 -6.853 1.00 42.00 80 ALA A CA 1
ATOM 648 C C . ALA A 1 82 ? 39.069 68.699 -6.710 1.00 41.94 80 ALA A C 1
ATOM 649 O O . ALA A 1 82 ? 38.039 69.272 -6.977 1.00 42.81 80 ALA A O 1
ATOM 651 N N . LEU A 1 83 ? 39.089 67.444 -6.292 1.00 41.91 81 LEU A N 1
ATOM 652 C CA . LEU A 1 83 ? 37.892 66.641 -6.283 1.00 41.04 81 LEU A CA 1
ATOM 653 C C . LEU A 1 83 ? 36.853 67.164 -5.316 1.00 40.72 81 LEU A C 1
ATOM 654 O O . LEU A 1 83 ? 35.688 67.116 -5.621 1.00 41.22 81 LEU A O 1
ATOM 659 N N . VAL A 1 84 ? 37.284 67.635 -4.149 1.00 39.82 82 VAL A N 1
ATOM 660 C CA . VAL A 1 84 ? 36.382 68.157 -3.133 1.00 39.98 82 VAL A CA 1
ATOM 661 C C . VAL A 1 84 ? 35.681 69.452 -3.581 1.00 39.97 82 VAL A C 1
ATOM 662 O O . VAL A 1 84 ? 34.749 69.915 -2.926 1.00 39.04 82 VAL A O 1
ATOM 666 N N . HIS A 1 85 ? 36.127 70.044 -4.687 1.00 39.85 83 HIS A N 1
ATOM 667 C CA . HIS A 1 85 ? 35.450 71.270 -5.159 1.00 39.89 83 HIS A CA 1
ATOM 668 C C . HIS A 1 85 ? 34.461 70.977 -6.233 1.00 39.48 83 HIS A C 1
ATOM 669 O O . HIS A 1 85 ? 33.630 71.814 -6.529 1.00 39.84 83 HIS A O 1
ATOM 676 N N . ARG A 1 86 ? 34.525 69.773 -6.785 1.00 39.18 84 ARG A N 1
ATOM 677 C CA . ARG A 1 86 ? 33.670 69.448 -7.898 1.00 39.69 84 ARG A CA 1
ATOM 678 C C . ARG A 1 86 ? 32.213 69.670 -7.543 1.00 39.45 84 ARG A C 1
ATOM 679 O O . ARG A 1 86 ? 31.780 69.315 -6.448 1.00 39.07 84 ARG A O 1
ATOM 687 N N . VAL A 1 87 ? 31.505 70.291 -8.484 1.00 39.67 85 VAL A N 1
ATOM 688 C CA . VAL A 1 87 ? 30.047 70.408 -8.512 1.00 39.38 85 VAL A CA 1
ATOM 689 C C . VAL A 1 87 ? 29.536 69.446 -9.573 1.00 41.34 85 VAL A C 1
ATOM 690 O O . VAL A 1 87 ? 29.879 69.597 -10.757 1.00 40.02 85 VAL A O 1
ATOM 694 N N . ASN A 1 88 ? 28.735 68.465 -9.147 1.00 43.62 86 ASN A N 1
ATOM 695 C CA . ASN A 1 88 ? 28.104 67.467 -10.032 1.00 46.72 86 ASN A CA 1
ATOM 696 C C . ASN A 1 88 ? 26.611 67.702 -10.129 1.00 49.15 86 ASN A C 1
ATOM 697 O O . ASN A 1 88 ? 26.004 68.159 -9.174 1.00 49.46 86 ASN A O 1
ATOM 702 N N . ARG A 1 89 ? 25.982 67.393 -11.268 1.00 53.10 87 ARG A N 1
ATOM 703 C CA . ARG A 1 89 ? 24.515 67.567 -11.331 1.00 55.97 87 ARG A CA 1
ATOM 704 C C . ARG A 1 89 ? 23.887 66.308 -10.793 1.00 57.51 87 ARG A C 1
ATOM 705 O O . ARG A 1 89 ? 24.487 65.253 -10.918 1.00 56.62 87 ARG A O 1
ATOM 713 N N . PRO A 1 90 ? 22.725 66.442 -10.112 1.00 59.61 88 PRO A N 1
ATOM 714 C CA . PRO A 1 90 ? 22.093 65.328 -9.420 1.00 61.25 88 PRO A CA 1
ATOM 715 C C . PRO A 1 90 ? 21.990 64.153 -10.360 1.00 63.24 88 PRO A C 1
ATOM 716 O O . PRO A 1 90 ? 22.656 63.126 -10.143 1.00 64.79 88 PRO A O 1
ATOM 720 N N . ARG A 1 91 ? 21.188 64.301 -11.398 1.00 64.42 89 ARG A N 1
ATOM 721 C CA . ARG A 1 91 ? 21.161 63.325 -12.485 1.00 66.08 89 ARG A CA 1
ATOM 722 C C . ARG A 1 91 ? 21.484 61.867 -12.049 1.00 66.26 89 ARG A C 1
ATOM 723 O O . ARG A 1 91 ? 20.727 61.232 -11.283 1.00 66.53 89 ARG A O 1
ATOM 731 N N . TYR A 1 98 ? 25.330 53.903 -4.727 1.00 62.33 96 TYR A N 1
ATOM 732 C CA . TYR A 1 98 ? 26.398 52.944 -4.445 1.00 61.74 96 TYR A CA 1
ATOM 733 C C . TYR A 1 98 ? 25.869 51.684 -3.765 1.00 61.18 96 TYR A C 1
ATOM 734 O O . TYR A 1 98 ? 24.863 51.722 -3.047 1.00 60.47 96 TYR A O 1
ATOM 743 N N . SER A 1 99 ? 26.558 50.564 -3.994 1.00 59.95 97 SER A N 1
ATOM 744 C CA . SER A 1 99 ? 26.136 49.313 -3.394 1.00 58.77 97 SER A CA 1
ATOM 745 C C . SER A 1 99 ? 26.396 49.227 -1.878 1.00 57.08 97 SER A C 1
ATOM 746 O O . SER A 1 99 ? 25.819 48.358 -1.199 1.00 57.14 97 SER A O 1
ATOM 749 N N . LEU A 1 100 ? 27.285 50.104 -1.383 1.00 54.07 98 LEU A N 1
ATOM 750 C CA . LEU A 1 100 ? 27.701 50.175 0.009 1.00 51.00 98 LEU A CA 1
ATOM 751 C C . LEU A 1 100 ? 27.796 51.647 0.351 1.00 49.18 98 LEU A C 1
ATOM 752 O O . LEU A 1 100 ? 28.015 52.459 -0.539 1.00 48.69 98 LEU A O 1
ATOM 757 N N . PRO A 1 101 ? 27.636 52.015 1.636 1.00 47.37 99 PRO A N 1
ATOM 758 C CA . PRO A 1 101 ? 27.712 53.447 1.955 1.00 45.65 99 PRO A CA 1
ATOM 759 C C . PRO A 1 101 ? 29.150 54.083 1.951 1.00 44.44 99 PRO A C 1
ATOM 760 O O . PRO A 1 101 ? 29.783 54.224 3.018 1.00 43.93 99 PRO A O 1
ATOM 764 N N . PHE A 1 102 ? 29.600 54.510 0.767 1.00 41.85 100 PHE A N 1
ATOM 765 C CA . PHE A 1 102 ? 30.910 55.146 0.558 1.00 40.92 100 PHE A CA 1
ATOM 766 C C . PHE A 1 102 ? 30.925 56.708 0.570 1.00 40.39 100 PHE A C 1
ATOM 767 O O . PHE A 1 102 ? 31.985 57.363 0.693 1.00 39.92 100 PHE A O 1
ATOM 775 N N . HIS A 1 103 ? 29.754 57.301 0.411 1.00 39.32 101 HIS A N 1
ATOM 776 C CA . HIS A 1 103 ? 29.657 58.735 0.224 1.00 39.39 101 HIS A CA 1
ATOM 777 C C . HIS A 1 103 ? 30.390 59.531 1.347 1.00 38.62 101 HIS A C 1
ATOM 778 O O . HIS A 1 103 ? 31.305 60.295 1.039 1.00 37.06 101 HIS A O 1
ATOM 785 N N . GLU A 1 104 ? 30.035 59.295 2.615 1.00 38.36 102 GLU A N 1
ATOM 786 C CA . GLU A 1 104 ? 30.664 59.994 3.734 1.00 40.89 102 GLU A CA 1
ATOM 787 C C . GLU A 1 104 ? 32.192 59.761 3.838 1.00 39.58 102 GLU A C 1
ATOM 788 O O . GLU A 1 104 ? 32.953 60.719 3.899 1.00 39.63 102 GLU A O 1
ATOM 794 N N . ALA A 1 105 ? 32.607 58.492 3.840 1.00 38.94 103 ALA A N 1
ATOM 795 C CA . ALA A 1 105 ? 34.016 58.050 3.965 1.00 38.35 103 ALA A CA 1
ATOM 796 C C . ALA A 1 105 ? 34.915 58.693 2.916 1.00 37.61 103 ALA A C 1
ATOM 797 O O . ALA A 1 105 ? 36.025 59.184 3.214 1.00 37.81 103 ALA A O 1
ATOM 799 N N . VAL A 1 106 ? 34.431 58.692 1.687 1.00 36.58 104 VAL A N 1
ATOM 800 C CA . VAL A 1 106 ? 35.158 59.333 0.603 1.00 36.09 104 VAL A CA 1
ATOM 801 C C . VAL A 1 106 ? 35.379 60.794 0.901 1.00 36.36 104 VAL A C 1
ATOM 802 O O . VAL A 1 106 ? 36.493 61.266 0.726 1.00 38.57 104 VAL A O 1
ATOM 806 N N . GLN A 1 107 ? 34.358 61.511 1.364 1.00 36.31 105 GLN A N 1
ATOM 807 C CA . GLN A 1 107 ? 34.500 62.971 1.599 1.00 36.72 105 GLN A CA 1
ATOM 808 C C . GLN A 1 107 ? 35.458 63.254 2.768 1.00 35.72 105 GLN A C 1
ATOM 809 O O . GLN A 1 107 ? 36.263 64.170 2.712 1.00 36.50 105 GLN A O 1
ATOM 815 N N . VAL A 1 108 ? 35.360 62.461 3.813 1.00 34.94 106 VAL A N 1
ATOM 816 C CA . VAL A 1 108 ? 36.261 62.559 4.942 1.00 35.23 106 VAL A CA 1
ATOM 817 C C . VAL A 1 108 ? 37.719 62.238 4.562 1.00 35.10 106 VAL A C 1
ATOM 818 O O . VAL A 1 108 ? 38.622 62.989 4.906 1.00 34.34 106 VAL A O 1
ATOM 822 N N . ALA A 1 109 ? 37.930 61.149 3.833 1.00 34.82 107 ALA A N 1
ATOM 823 C CA . ALA A 1 109 ? 39.275 60.788 3.368 1.00 35.02 107 ALA A CA 1
ATOM 824 C C . ALA A 1 109 ? 39.849 61.804 2.375 1.00 35.32 107 ALA A C 1
ATOM 825 O O . ALA A 1 109 ? 40.994 62.228 2.530 1.00 35.26 107 ALA A O 1
ATOM 827 N N . LEU A 1 110 ? 39.054 62.226 1.391 1.00 35.54 108 LEU A N 1
ATOM 828 C CA . LEU A 1 110 ? 39.488 63.296 0.446 1.00 35.89 108 LEU A CA 1
ATOM 829 C C . LEU A 1 110 ? 39.910 64.603 1.120 1.00 36.10 108 LEU A C 1
ATOM 830 O O . LEU A 1 110 ? 40.992 65.125 0.816 1.00 36.74 108 LEU A O 1
ATOM 835 N N . TRP A 1 111 ? 39.088 65.125 2.031 1.00 34.88 109 TRP A N 1
ATOM 836 C CA . TRP A 1 111 ? 39.483 66.337 2.795 1.00 34.87 109 TRP A CA 1
ATOM 837 C C . TRP A 1 111 ? 40.647 66.179 3.784 1.00 34.41 109 TRP A C 1
ATOM 838 O O . TRP A 1 111 ? 41.386 67.100 4.042 1.00 34.08 109 TRP A O 1
ATOM 849 N N . ASP A 1 112 ? 40.768 65.020 4.378 1.00 35.57 110 ASP A N 1
ATOM 850 C CA . ASP A 1 112 ? 41.913 64.713 5.219 1.00 37.15 110 ASP A CA 1
ATOM 851 C C . ASP A 1 112 ? 43.226 64.805 4.375 1.00 37.90 110 ASP A C 1
ATOM 852 O O . ASP A 1 112 ? 44.196 65.482 4.729 1.00 37.89 110 ASP A O 1
ATOM 857 N N . LEU A 1 113 ? 43.225 64.088 3.258 1.00 38.39 111 LEU A N 1
ATOM 858 C CA . LEU A 1 113 ? 44.286 64.139 2.292 1.00 39.09 111 LEU A CA 1
ATOM 859 C C . LEU A 1 113 ? 44.568 65.549 1.764 1.00 39.00 111 LEU A C 1
ATOM 860 O O . LEU A 1 113 ? 45.724 65.944 1.719 1.00 40.35 111 LEU A O 1
ATOM 865 N N . ALA A 1 114 ? 43.538 66.300 1.382 1.00 38.95 112 ALA A N 1
ATOM 866 C CA . ALA A 1 114 ? 43.701 67.681 0.892 1.00 38.69 112 ALA A CA 1
ATOM 867 C C . ALA A 1 114 ? 44.324 68.609 1.898 1.00 38.80 112 ALA A C 1
ATOM 868 O O . ALA A 1 114 ? 45.174 69.423 1.564 1.00 40.14 112 ALA A O 1
ATOM 870 N N . ALA A 1 115 ? 43.865 68.525 3.125 1.00 38.95 113 ALA A N 1
ATOM 871 C CA . ALA A 1 115 ? 44.474 69.240 4.236 1.00 39.23 113 ALA A CA 1
ATOM 872 C C . ALA A 1 115 ? 45.955 68.846 4.503 1.00 39.35 113 ALA A C 1
ATOM 873 O O . ALA A 1 115 ? 46.821 69.725 4.653 1.00 40.35 113 ALA A O 1
ATOM 875 N N . LYS A 1 116 ? 46.252 67.552 4.605 1.00 38.99 114 LYS A N 1
ATOM 876 C CA . LYS A 1 116 ? 47.633 67.146 4.798 1.00 40.44 114 LYS A CA 1
ATOM 877 C C . LYS A 1 116 ? 48.516 67.735 3.677 1.00 41.24 114 LYS A C 1
ATOM 878 O O . LYS A 1 116 ? 49.547 68.351 3.934 1.00 40.56 114 LYS A O 1
ATOM 884 N N . GLU A 1 117 ? 48.073 67.571 2.437 1.00 41.48 115 GLU A N 1
ATOM 885 C CA . GLU A 1 117 ? 48.826 68.076 1.315 1.00 42.43 115 GLU A CA 1
ATOM 886 C C . GLU A 1 117 ? 48.928 69.603 1.244 1.00 42.55 115 GLU A C 1
ATOM 887 O O . GLU A 1 117 ? 49.892 70.137 0.728 1.00 43.27 115 GLU A O 1
ATOM 893 N N . ALA A 1 118 ? 47.960 70.320 1.794 1.00 42.21 116 ALA A N 1
ATOM 894 C CA . ALA A 1 118 ? 48.104 71.777 1.903 1.00 41.82 116 ALA A CA 1
ATOM 895 C C . ALA A 1 118 ? 48.923 72.108 3.128 1.00 41.54 116 ALA A C 1
ATOM 896 O O . ALA A 1 118 ? 49.242 73.263 3.353 1.00 41.48 116 ALA A O 1
ATOM 898 N N . GLY A 1 119 ? 49.245 71.097 3.932 1.00 41.37 117 GLY A N 1
ATOM 899 C CA . GLY A 1 119 ? 50.050 71.329 5.147 1.00 41.17 117 GLY A CA 1
ATOM 900 C C . GLY A 1 119 ? 49.243 72.047 6.208 1.00 40.85 117 GLY A C 1
ATOM 901 O O . GLY A 1 119 ? 49.708 73.044 6.786 1.00 42.22 117 GLY A O 1
ATOM 902 N N . LEU A 1 120 ? 48.015 71.572 6.434 1.00 39.16 118 LEU A N 1
ATOM 903 C CA . LEU A 1 120 ? 47.106 72.235 7.353 1.00 37.92 118 LEU A CA 1
ATOM 904 C C . LEU A 1 120 ? 46.236 71.229 8.089 1.00 36.64 118 LEU A C 1
ATOM 905 O O . LEU A 1 120 ? 45.922 70.146 7.538 1.00 36.57 118 LEU A O 1
ATOM 910 N N . PRO A 1 121 ? 45.818 71.608 9.320 1.00 35.09 119 PRO A N 1
ATOM 911 C CA . PRO A 1 121 ? 44.694 70.968 10.021 1.00 34.73 119 PRO A CA 1
ATOM 912 C C . PRO A 1 121 ? 43.410 71.210 9.234 1.00 34.32 119 PRO A C 1
ATOM 913 O O . PRO A 1 121 ? 43.213 72.311 8.707 1.00 34.28 119 PRO A O 1
ATOM 917 N N . LEU A 1 122 ? 42.548 70.202 9.149 1.00 34.49 120 LEU A N 1
ATOM 918 C CA . LEU A 1 122 ? 41.294 70.340 8.368 1.00 35.10 120 LEU A CA 1
ATOM 919 C C . LEU A 1 122 ? 40.437 71.601 8.649 1.00 35.41 120 LEU A C 1
ATOM 920 O O . LEU A 1 122 ? 40.072 72.324 7.715 1.00 36.67 120 LEU A O 1
ATOM 925 N N . HIS A 1 123 ? 40.162 71.893 9.913 1.00 35.77 121 HIS A N 1
ATOM 926 C CA . HIS A 1 123 ? 39.385 73.074 10.275 1.00 36.28 121 HIS A CA 1
ATOM 927 C C . HIS A 1 123 ? 39.934 74.419 9.768 1.00 36.90 121 HIS A C 1
ATOM 928 O O . HIS A 1 123 ? 39.154 75.300 9.351 1.00 37.20 121 HIS A O 1
ATOM 935 N N . VAL A 1 124 ? 41.253 74.587 9.815 1.00 36.47 122 VAL A N 1
ATOM 936 C CA . VAL A 1 124 ? 41.880 75.813 9.288 1.00 36.48 122 VAL A CA 1
ATOM 937 C C . VAL A 1 124 ? 41.627 75.900 7.766 1.00 36.02 122 VAL A C 1
ATOM 938 O O . VAL A 1 124 ? 41.196 76.930 7.260 1.00 35.64 122 VAL A O 1
ATOM 942 N N . LEU A 1 125 ? 41.858 74.798 7.064 1.00 35.28 123 LEU A N 1
ATOM 943 C CA . LEU A 1 125 ? 41.496 74.705 5.645 1.00 35.19 123 LEU A CA 1
ATOM 944 C C . LEU A 1 125 ? 39.986 75.014 5.447 1.00 35.84 123 LEU A C 1
ATOM 945 O O . LEU A 1 125 ? 39.601 75.631 4.433 1.00 35.84 123 LEU A O 1
ATOM 950 N N . LEU A 1 126 ? 39.156 74.601 6.416 1.00 35.12 124 LEU A N 1
ATOM 951 C CA . LEU A 1 126 ? 37.690 74.853 6.316 1.00 35.17 124 LEU A CA 1
ATOM 952 C C . LEU A 1 126 ? 37.315 76.305 6.611 1.00 35.71 124 LEU A C 1
ATOM 953 O O . LEU A 1 126 ? 36.145 76.658 6.508 1.00 35.58 124 LEU A O 1
ATOM 958 N N . GLY A 1 127 ? 38.331 77.130 6.905 1.00 36.50 125 GLY A N 1
ATOM 959 C CA . GLY A 1 127 ? 38.169 78.549 7.198 1.00 37.94 125 GLY A CA 1
ATOM 960 C C . GLY A 1 127 ? 37.907 78.873 8.670 1.00 39.73 125 GLY A C 1
ATOM 961 O O . GLY A 1 127 ? 37.493 79.972 8.979 1.00 40.38 125 GLY A O 1
ATOM 962 N N . SER A 1 128 ? 38.174 77.958 9.597 1.00 40.29 126 SER A N 1
ATOM 963 C CA . SER A 1 128 ? 37.825 78.225 10.982 1.00 42.01 126 SER A CA 1
ATOM 964 C C . SER A 1 128 ? 38.554 79.434 11.505 1.00 42.95 126 SER A C 1
ATOM 965 O O . SER A 1 128 ? 39.600 79.817 10.972 1.00 43.09 126 SER A O 1
ATOM 968 N N . ARG A 1 129 ? 37.984 80.022 12.559 1.00 43.62 127 ARG A N 1
ATOM 969 C CA . ARG A 1 129 ? 38.617 81.094 13.327 1.00 44.52 127 ARG A CA 1
ATOM 970 C C . ARG A 1 129 ? 38.742 80.610 14.764 1.00 44.31 127 ARG A C 1
ATOM 971 O O . ARG A 1 129 ? 39.344 81.267 15.593 1.00 44.55 127 ARG A O 1
ATOM 979 N N . ARG A 1 130 ? 38.138 79.476 15.072 1.00 43.68 128 ARG A N 1
ATOM 980 C CA . ARG A 1 130 ? 38.275 78.935 16.394 1.00 43.97 128 ARG A CA 1
ATOM 981 C C . ARG A 1 130 ? 38.676 77.482 16.334 1.00 41.45 128 ARG A C 1
ATOM 982 O O . ARG A 1 130 ? 38.739 76.885 15.271 1.00 40.30 128 ARG A O 1
ATOM 990 N N . ASN A 1 131 ? 38.993 76.921 17.481 1.00 40.36 129 ASN A N 1
ATOM 991 C CA . ASN A 1 131 ? 39.462 75.574 17.497 1.00 40.65 129 ASN A CA 1
ATOM 992 C C . ASN A 1 131 ? 38.660 74.687 18.432 1.00 39.53 129 ASN A C 1
ATOM 993 O O . ASN A 1 131 ? 39.035 73.548 18.675 1.00 39.01 129 ASN A O 1
ATOM 998 N N . ARG A 1 132 ? 37.547 75.204 18.950 1.00 38.22 130 ARG A N 1
ATOM 999 C CA . ARG A 1 132 ? 36.750 74.372 19.811 1.00 37.92 130 ARG A CA 1
ATOM 1000 C C . ARG A 1 132 ? 35.260 74.596 19.721 1.00 37.99 130 ARG A C 1
ATOM 1001 O O . ARG A 1 132 ? 34.792 75.665 19.308 1.00 39.33 130 ARG A O 1
ATOM 1009 N N . VAL A 1 133 ? 34.528 73.564 20.129 1.00 37.31 131 VAL A N 1
ATOM 1010 C CA . VAL A 1 133 ? 33.082 73.555 20.162 1.00 35.51 131 VAL A CA 1
ATOM 1011 C C . VAL A 1 133 ? 32.581 72.820 21.399 1.00 35.81 131 VAL A C 1
ATOM 1012 O O . VAL A 1 133 ? 33.189 71.872 21.843 1.00 37.24 131 VAL A O 1
ATOM 1016 N N . LYS A 1 134 ? 31.484 73.262 21.968 1.00 36.09 132 LYS A N 1
ATOM 1017 C CA . LYS A 1 134 ? 30.804 72.506 23.034 1.00 36.32 132 LYS A CA 1
ATOM 1018 C C . LYS A 1 134 ? 30.363 71.131 22.602 1.00 36.40 132 LYS A C 1
ATOM 1019 O O . LYS A 1 134 ? 29.825 70.926 21.486 1.00 36.28 132 LYS A O 1
ATOM 1025 N N . ALA A 1 135 ? 30.527 70.184 23.509 1.00 36.31 133 ALA A N 1
ATOM 1026 C CA . ALA A 1 135 ? 30.150 68.823 23.223 1.00 36.47 133 ALA A CA 1
ATOM 1027 C C . ALA A 1 135 ? 29.051 68.446 24.214 1.00 36.59 133 ALA A C 1
ATOM 1028 O O . ALA A 1 135 ? 29.089 68.865 25.351 1.00 36.77 133 ALA A O 1
ATOM 1030 N N . TYR A 1 136 ? 28.049 67.693 23.780 1.00 35.80 134 TYR A N 1
ATOM 1031 C CA . TYR A 1 136 ? 27.039 67.252 24.711 1.00 35.64 134 TYR A CA 1
ATOM 1032 C C . TYR A 1 136 ? 27.113 65.751 24.809 1.00 35.61 134 TYR A C 1
ATOM 1033 O O . TYR A 1 136 ? 27.600 65.099 23.899 1.00 36.17 134 TYR A O 1
ATOM 1042 N N . ALA A 1 137 ? 26.678 65.222 25.940 1.00 35.10 135 ALA A N 1
ATOM 1043 C CA . ALA A 1 137 ? 26.822 63.815 26.201 1.00 35.32 135 ALA A CA 1
ATOM 1044 C C . ALA A 1 137 ? 25.533 63.144 25.750 1.00 34.44 135 ALA A C 1
ATOM 1045 O O . ALA A 1 137 ? 24.482 63.552 26.159 1.00 33.97 135 ALA A O 1
ATOM 1047 N N . SER A 1 138 ? 25.648 62.109 24.934 1.00 34.38 136 SER A N 1
ATOM 1048 C CA . SER A 1 138 ? 24.526 61.464 24.309 1.00 34.60 136 SER A CA 1
ATOM 1049 C C . SER A 1 138 ? 24.583 59.969 24.566 1.00 35.94 136 SER A C 1
ATOM 1050 O O . SER A 1 138 ? 25.518 59.290 24.191 1.00 37.21 136 SER A O 1
ATOM 1053 N N . GLY A 1 139 ? 23.559 59.452 25.198 1.00 37.53 137 GLY A N 1
ATOM 1054 C CA . GLY A 1 139 ? 23.597 58.124 25.765 1.00 39.03 137 GLY A CA 1
ATOM 1055 C C . GLY A 1 139 ? 23.237 57.022 24.808 1.00 40.58 137 GLY A C 1
ATOM 1056 O O . GLY A 1 139 ? 23.718 55.915 24.983 1.00 40.75 137 GLY A O 1
ATOM 1057 N N . LEU A 1 140 ? 22.431 57.319 23.777 1.00 41.20 138 LEU A N 1
ATOM 1058 C CA . LEU A 1 140 ? 21.924 56.277 22.832 1.00 41.59 138 LEU A CA 1
ATOM 1059 C C . LEU A 1 140 ? 21.322 55.159 23.696 1.00 41.60 138 LEU A C 1
ATOM 1060 O O . LEU A 1 140 ? 21.548 53.960 23.484 1.00 41.35 138 LEU A O 1
ATOM 1065 N N . ASP A 1 141 ? 20.561 55.611 24.694 1.00 41.96 139 ASP A N 1
ATOM 1066 C CA . ASP A 1 141 ? 20.309 54.882 25.962 1.00 41.15 139 ASP A CA 1
ATOM 1067 C C . ASP A 1 141 ? 18.971 54.264 26.020 1.00 40.35 139 ASP A C 1
ATOM 1068 O O . ASP A 1 141 ? 18.558 53.915 27.083 1.00 40.90 139 ASP A O 1
ATOM 1073 N N . PHE A 1 142 ? 18.270 54.142 24.919 1.00 40.83 140 PHE A N 1
ATOM 1074 C CA . PHE A 1 142 ? 16.906 53.662 24.985 1.00 41.93 140 PHE A CA 1
ATOM 1075 C C . PHE A 1 142 ? 16.811 52.246 25.559 1.00 43.55 140 PHE A C 1
ATOM 1076 O O . PHE A 1 142 ? 15.811 51.870 26.164 1.00 44.38 140 PHE A O 1
ATOM 1084 N N . HIS A 1 143 ? 17.854 51.444 25.371 1.00 45.12 141 HIS A N 1
ATOM 1085 C CA . HIS A 1 143 ? 17.771 50.031 25.737 1.00 45.87 141 HIS A CA 1
ATOM 1086 C C . HIS A 1 143 ? 18.509 49.754 27.020 1.00 47.50 141 HIS A C 1
ATOM 1087 O O . HIS A 1 143 ? 18.397 48.664 27.585 1.00 48.17 141 HIS A O 1
ATOM 1094 N N . LEU A 1 144 ? 19.232 50.767 27.489 1.00 48.91 142 LEU A N 1
ATOM 1095 C CA . LEU A 1 144 ? 19.973 50.704 28.744 1.00 50.51 142 LEU A CA 1
ATOM 1096 C C . LEU A 1 144 ? 19.079 50.426 29.966 1.00 51.60 142 LEU A C 1
ATOM 1097 O O . LEU A 1 144 ? 18.004 51.020 30.088 1.00 51.93 142 LEU A O 1
ATOM 1102 N N . ASP A 1 145 ? 19.522 49.544 30.866 1.00 52.72 143 ASP A N 1
ATOM 1103 C CA . ASP A 1 145 ? 18.841 49.402 32.161 1.00 54.68 143 ASP A CA 1
ATOM 1104 C C . ASP A 1 145 ? 19.050 50.668 32.976 1.00 54.74 143 ASP A C 1
ATOM 1105 O O . ASP A 1 145 ? 20.048 51.368 32.792 1.00 54.88 143 ASP A O 1
ATOM 1110 N N . ASP A 1 146 ? 18.094 50.978 33.855 1.00 55.04 144 ASP A N 1
ATOM 1111 C CA . ASP A 1 146 ? 18.187 52.146 34.733 1.00 55.01 144 ASP A CA 1
ATOM 1112 C C . ASP A 1 146 ? 19.541 52.314 35.406 1.00 54.92 144 ASP A C 1
ATOM 1113 O O . ASP A 1 146 ? 20.036 53.445 35.515 1.00 55.00 144 ASP A O 1
ATOM 1118 N N . ASP A 1 147 ? 20.171 51.207 35.798 1.00 54.58 145 ASP A N 1
ATOM 1119 C CA . ASP A 1 147 ? 21.509 51.295 36.387 1.00 54.57 145 ASP A CA 1
ATOM 1120 C C . ASP A 1 147 ? 22.581 51.742 35.418 1.00 52.18 145 ASP A C 1
ATOM 1121 O O . ASP A 1 147 ? 23.413 52.575 35.780 1.00 53.02 145 ASP A O 1
ATOM 1126 N N . ALA A 1 148 ? 22.604 51.170 34.219 1.00 49.48 146 ALA A N 1
ATOM 1127 C CA . ALA A 1 148 ? 23.592 51.590 33.195 1.00 47.35 146 ALA A CA 1
ATOM 1128 C C . ALA A 1 148 ? 23.453 53.067 32.752 1.00 46.06 146 ALA A C 1
ATOM 1129 O O . ALA A 1 148 ? 24.451 53.722 32.501 1.00 45.73 146 ALA A O 1
ATOM 1131 N N . PHE A 1 149 ? 22.211 53.559 32.673 1.00 44.40 147 PHE A N 1
ATOM 1132 C CA . PHE A 1 149 ? 21.888 54.928 32.334 1.00 43.89 147 PHE A CA 1
ATOM 1133 C C . PHE A 1 149 ? 22.476 55.959 33.333 1.00 43.67 147 PHE A C 1
ATOM 1134 O O . PHE A 1 149 ? 23.202 56.876 32.931 1.00 42.82 147 PHE A O 1
ATOM 1142 N N . VAL A 1 150 ? 22.204 55.817 34.631 1.00 43.88 148 VAL A N 1
ATOM 1143 C 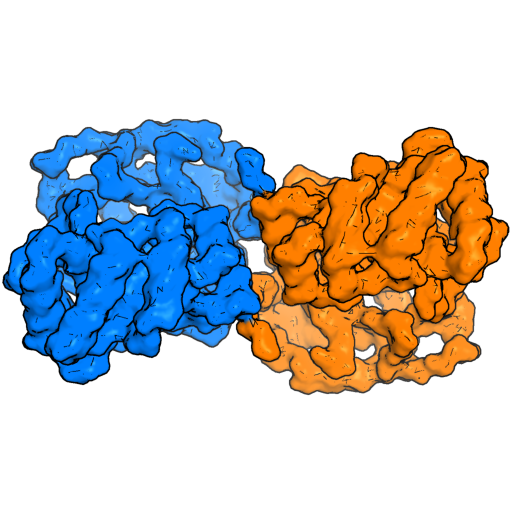CA . VAL A 1 150 ? 22.741 56.824 35.583 1.00 43.90 148 VAL A CA 1
ATOM 1144 C C . VAL A 1 150 ? 24.254 56.747 35.614 1.00 43.23 148 VAL A C 1
ATOM 1145 O O . VAL A 1 150 ? 24.970 57.754 35.770 1.00 42.97 148 VAL A O 1
ATOM 1149 N N . SER A 1 151 ? 24.728 55.531 35.433 1.00 42.69 149 SER A N 1
ATOM 1150 C CA . SER A 1 151 ? 26.135 55.298 35.438 1.00 42.80 149 SER A CA 1
ATOM 1151 C C . SER A 1 151 ? 26.835 56.084 34.303 1.00 42.08 149 SER A C 1
ATOM 1152 O O . SER A 1 151 ? 27.828 56.785 34.538 1.00 42.49 149 SER A O 1
ATOM 1155 N N . LEU A 1 152 ? 26.293 56.010 33.082 1.00 41.15 150 LEU A N 1
ATOM 1156 C CA . LEU A 1 152 ? 26.829 56.784 31.949 1.00 39.92 150 LEU A CA 1
ATOM 1157 C C . LEU A 1 152 ? 26.668 58.304 32.181 1.00 39.53 150 LEU A C 1
ATOM 1158 O O . LEU A 1 152 ? 27.648 59.072 32.029 1.00 38.62 150 LEU A O 1
ATOM 1163 N N . PHE A 1 153 ? 25.454 58.739 32.572 1.00 38.46 151 PHE A N 1
ATOM 1164 C CA . PHE A 1 153 ? 25.211 60.176 32.686 1.00 39.07 151 PHE A CA 1
ATOM 1165 C C . PHE A 1 153 ? 25.895 60.811 33.880 1.00 40.02 151 PHE A C 1
ATOM 1166 O O . PHE A 1 153 ? 26.371 61.922 33.773 1.00 40.06 151 PHE A O 1
ATOM 1174 N N . SER A 1 154 ? 26.019 60.101 35.001 1.00 41.23 152 SER A N 1
ATOM 1175 C CA . SER A 1 154 ? 26.846 60.649 36.073 1.00 42.20 152 SER A CA 1
ATOM 1176 C C . SER A 1 154 ? 28.376 60.575 35.762 1.00 42.16 152 SER A C 1
ATOM 1177 O O . SER A 1 154 ? 29.135 61.482 36.130 1.00 42.20 152 SER A O 1
ATOM 1180 N N . HIS A 1 155 ? 28.837 59.559 35.048 1.00 42.04 153 HIS A N 1
ATOM 1181 C CA . HIS A 1 155 ? 30.175 59.705 34.477 1.00 43.31 153 HIS A CA 1
ATOM 1182 C C . HIS A 1 155 ? 30.315 60.963 33.583 1.00 43.65 153 HIS A C 1
ATOM 1183 O O . HIS A 1 155 ? 31.247 61.752 33.782 1.00 45.07 153 HIS A O 1
ATOM 1190 N N . ALA A 1 156 ? 29.407 61.195 32.628 1.00 42.86 154 ALA A N 1
ATOM 1191 C CA . ALA A 1 156 ? 29.550 62.418 31.821 1.00 42.75 154 ALA A CA 1
ATOM 1192 C C . ALA A 1 156 ? 29.640 63.715 32.671 1.00 43.00 154 ALA A C 1
ATOM 1193 O O . ALA A 1 156 ? 30.487 64.593 32.405 1.00 42.86 154 ALA A O 1
ATOM 1195 N N . ALA A 1 157 ? 28.769 63.850 33.668 1.00 43.34 155 ALA A N 1
ATOM 1196 C CA . ALA A 1 157 ? 28.825 65.016 34.561 1.00 44.39 155 ALA A CA 1
ATOM 1197 C C . ALA A 1 157 ? 30.161 65.085 35.333 1.00 45.44 155 ALA A C 1
ATOM 1198 O O . ALA A 1 157 ? 30.752 66.188 35.459 1.00 45.96 155 ALA A O 1
ATOM 1200 N N . SER A 1 158 ? 30.645 63.930 35.816 1.00 46.19 156 SER A N 1
ATOM 1201 C CA . SER A 1 158 ? 31.964 63.839 36.512 1.00 47.25 156 SER A CA 1
ATOM 1202 C C . SER A 1 158 ? 33.067 64.594 35.810 1.00 47.22 156 SER A C 1
ATOM 1203 O O . SER A 1 158 ? 33.835 65.300 36.466 1.00 47.17 156 SER A O 1
ATOM 1206 N N . ILE A 1 159 ? 33.156 64.388 34.481 1.00 46.58 157 ILE A N 1
ATOM 1207 C CA . ILE A 1 159 ? 34.237 64.937 33.645 1.00 44.72 157 ILE A CA 1
ATOM 1208 C C . ILE A 1 159 ? 33.818 66.194 32.854 1.00 44.81 157 ILE A C 1
ATOM 1209 O O . ILE A 1 159 ? 34.490 66.596 31.910 1.00 45.91 157 ILE A O 1
ATOM 1214 N N . GLY A 1 160 ? 32.711 66.817 33.212 1.00 43.77 158 GLY A N 1
ATOM 1215 C CA . GLY A 1 160 ? 32.529 68.214 32.805 1.00 43.59 158 GLY A CA 1
ATOM 1216 C C . GLY A 1 160 ? 31.565 68.567 31.694 1.00 42.83 158 GLY A C 1
ATOM 1217 O O . GLY A 1 160 ? 31.540 69.720 31.260 1.00 42.80 158 GLY A O 1
ATOM 1218 N N . TYR A 1 161 ? 30.794 67.582 31.226 1.00 42.03 159 TYR A N 1
ATOM 1219 C CA . TYR A 1 161 ? 29.601 67.839 30.393 1.00 40.79 159 TYR A CA 1
ATOM 1220 C C . TYR A 1 161 ? 28.583 68.599 31.201 1.00 40.48 159 TYR A C 1
ATOM 1221 O O . TYR A 1 161 ? 28.446 68.380 32.414 1.00 41.61 159 TYR A O 1
ATOM 1230 N N . SER A 1 162 ? 27.880 69.509 30.549 1.00 40.15 160 SER A N 1
ATOM 1231 C CA . SER A 1 162 ? 26.799 70.265 31.185 1.00 39.52 160 SER A CA 1
ATOM 1232 C C . SER A 1 162 ? 25.550 70.175 30.330 1.00 39.46 160 SER A C 1
ATOM 1233 O O . SER A 1 162 ? 24.511 70.743 30.674 1.00 39.46 160 SER A O 1
ATOM 1236 N N . ALA A 1 163 ? 25.647 69.435 29.218 1.00 38.74 161 ALA A N 1
ATOM 1237 C CA . ALA A 1 163 ? 24.499 69.167 28.363 1.00 37.66 161 ALA A CA 1
ATOM 1238 C C . ALA A 1 163 ? 24.403 67.666 28.029 1.00 37.39 161 ALA A C 1
ATOM 1239 O O . ALA A 1 163 ? 25.433 67.016 27.777 1.00 38.24 161 ALA A O 1
ATOM 1241 N N . PHE A 1 164 ? 23.175 67.133 28.012 1.00 36.05 162 PHE A N 1
ATOM 1242 C CA . PHE A 1 164 ? 22.890 65.691 28.046 1.00 34.84 162 PHE A CA 1
ATOM 1243 C C . PHE A 1 164 ? 21.693 65.382 27.143 1.00 35.61 162 PHE A C 1
ATOM 1244 O O . PHE A 1 164 ? 20.688 66.058 27.225 1.00 35.17 162 PHE A O 1
ATOM 1252 N N . LYS A 1 165 ? 21.807 64.375 26.272 1.00 36.28 163 LYS A N 1
ATOM 1253 C CA . LYS A 1 165 ? 20.704 63.956 25.411 1.00 36.63 163 LYS A CA 1
ATOM 1254 C C . LYS A 1 165 ? 20.333 62.512 25.678 1.00 36.69 163 LYS A C 1
ATOM 1255 O O . LYS A 1 165 ? 21.198 61.636 25.689 1.00 37.30 163 LYS A O 1
ATOM 1261 N N . ILE A 1 166 ? 19.036 62.288 25.871 1.00 35.73 164 ILE A N 1
ATOM 1262 C CA . ILE A 1 166 ? 18.485 60.987 26.093 1.00 35.21 164 ILE A CA 1
ATOM 1263 C C . ILE A 1 166 ? 17.479 60.644 25.025 1.00 35.18 164 ILE A C 1
ATOM 1264 O O . ILE A 1 166 ? 16.934 61.548 24.349 1.00 35.56 164 ILE A O 1
ATOM 1269 N N . LYS A 1 167 ? 17.255 59.338 24.875 1.00 34.13 165 LYS A N 1
ATOM 1270 C CA . LYS A 1 167 ? 16.317 58.785 23.904 1.00 34.49 165 LYS A CA 1
ATOM 1271 C C . LYS A 1 167 ? 14.998 58.574 24.534 1.00 33.97 165 LYS A C 1
ATOM 1272 O O . LYS A 1 167 ? 14.937 58.019 25.608 1.00 33.99 165 LYS A O 1
ATOM 1278 N N . VAL A 1 168 ? 13.940 58.992 23.853 1.00 34.12 166 VAL A N 1
ATOM 1279 C CA . VAL A 1 168 ? 12.592 58.793 24.366 1.00 34.35 166 VAL A CA 1
ATOM 1280 C C . VAL A 1 168 ? 11.770 58.160 23.283 1.00 34.97 166 VAL A C 1
ATOM 1281 O O . VAL A 1 168 ? 12.320 57.731 22.283 1.00 35.28 166 VAL A O 1
ATOM 1285 N N . GLY A 1 169 ? 10.447 58.108 23.464 1.00 36.11 167 GLY A N 1
ATOM 1286 C CA . GLY A 1 169 ? 9.584 57.494 22.473 1.00 36.29 167 GLY A CA 1
ATOM 1287 C C . GLY A 1 169 ? 9.031 56.159 22.893 1.00 38.04 167 GLY A C 1
ATOM 1288 O O . GLY A 1 169 ? 8.463 55.469 22.054 1.00 37.48 167 GLY A O 1
ATOM 1289 N N . HIS A 1 170 ? 9.194 55.787 24.175 1.00 39.38 168 HIS A N 1
ATOM 1290 C CA . HIS A 1 170 ? 8.479 54.632 24.748 1.00 42.29 168 HIS A CA 1
ATOM 1291 C C . HIS A 1 170 ? 6.992 54.671 24.487 1.00 43.97 168 HIS A C 1
ATOM 1292 O O . HIS A 1 170 ? 6.368 55.743 24.601 1.00 44.14 168 HIS A O 1
ATOM 1299 N N . ARG A 1 171 ? 6.440 53.511 24.125 1.00 46.10 169 ARG A N 1
ATOM 1300 C CA . ARG A 1 171 ? 4.996 53.306 24.039 1.00 49.99 169 ARG A CA 1
ATOM 1301 C C . ARG A 1 171 ? 4.260 53.808 25.297 1.00 49.04 169 ARG A C 1
ATOM 1302 O O . ARG A 1 171 ? 3.166 54.362 25.208 1.00 49.06 169 ARG A O 1
ATOM 1310 N N . ASP A 1 172 ? 4.874 53.604 26.457 1.00 48.77 170 ASP A N 1
ATOM 1311 C CA . ASP A 1 172 ? 4.350 54.096 27.711 1.00 48.42 170 ASP A CA 1
ATOM 1312 C C . ASP A 1 172 ? 5.080 55.404 28.016 1.00 47.07 170 ASP A C 1
ATOM 1313 O O . ASP A 1 172 ? 6.268 55.421 28.322 1.00 46.26 170 ASP A O 1
ATOM 1318 N N . PHE A 1 173 ? 4.352 56.514 27.885 1.00 45.52 171 PHE A N 1
ATOM 1319 C CA . PHE A 1 173 ? 4.915 57.838 28.122 1.00 43.60 171 PHE A CA 1
ATOM 1320 C C . PHE A 1 173 ? 5.526 57.961 29.497 1.00 43.68 171 PHE A C 1
ATOM 1321 O O . PHE A 1 173 ? 6.488 58.687 29.674 1.00 44.50 171 PHE A O 1
ATOM 1329 N N . ASP A 1 174 ? 5.016 57.219 30.472 1.00 44.56 172 ASP A N 1
ATOM 1330 C CA . ASP A 1 174 ? 5.600 57.241 31.815 1.00 45.56 172 ASP A CA 1
ATOM 1331 C C . ASP A 1 174 ? 7.066 56.810 31.868 1.00 44.68 172 ASP A C 1
ATOM 1332 O O . ASP A 1 174 ? 7.810 57.338 32.656 1.00 45.04 172 ASP A O 1
ATOM 1337 N N . ARG A 1 175 ? 7.484 55.889 31.004 1.00 44.87 173 ARG A N 1
ATOM 1338 C CA . ARG A 1 175 ? 8.897 55.493 30.874 1.00 45.99 173 ARG A CA 1
ATOM 1339 C C . ARG A 1 175 ? 9.837 56.658 30.426 1.00 44.41 173 ARG A C 1
ATOM 1340 O O . ARG A 1 175 ? 10.922 56.853 31.015 1.00 44.46 173 ARG A O 1
ATOM 1348 N N . ASP A 1 176 ? 9.405 57.456 29.434 1.00 43.00 174 ASP A N 1
ATOM 1349 C CA . ASP A 1 176 ? 10.060 58.726 29.075 1.00 41.30 174 ASP A CA 1
ATOM 1350 C C . ASP A 1 176 ? 10.086 59.703 30.239 1.00 41.06 174 ASP A C 1
ATOM 1351 O O . ASP A 1 176 ? 11.108 60.372 30.484 1.00 40.22 174 ASP A O 1
ATOM 1356 N N . LEU A 1 177 ? 8.977 59.834 30.960 1.00 40.15 175 LEU A N 1
ATOM 1357 C CA . LEU A 1 177 ? 9.049 60.762 32.096 1.00 40.17 175 LEU A CA 1
ATOM 1358 C C . LEU A 1 177 ? 9.980 60.281 33.188 1.00 40.31 175 LEU A C 1
ATOM 1359 O O . LEU A 1 177 ? 10.679 61.072 33.829 1.00 40.97 175 LEU A O 1
ATOM 1364 N N . ARG A 1 178 ? 10.016 58.973 33.379 1.00 40.91 176 ARG A N 1
ATOM 1365 C CA . ARG A 1 178 ? 10.902 58.402 34.346 1.00 42.29 176 ARG A CA 1
ATOM 1366 C C . ARG A 1 178 ? 12.358 58.598 33.984 1.00 41.13 176 ARG A C 1
ATOM 1367 O O . ARG A 1 178 ? 13.161 58.942 34.864 1.00 41.25 176 ARG A O 1
ATOM 1375 N N . ARG A 1 179 ? 12.713 58.362 32.712 1.00 40.45 177 ARG A N 1
ATOM 1376 C CA . ARG A 1 179 ? 14.098 58.612 32.259 1.00 40.61 177 ARG A CA 1
ATOM 1377 C C . ARG A 1 179 ? 14.553 60.060 32.500 1.00 39.89 177 ARG A C 1
ATOM 1378 O O . ARG A 1 179 ? 15.684 60.270 32.888 1.00 39.49 177 ARG A O 1
ATOM 1386 N N . LEU A 1 180 ? 13.673 61.036 32.268 1.00 39.94 178 LEU A N 1
ATOM 1387 C CA . LEU A 1 180 ? 13.968 62.453 32.523 1.00 41.37 178 LEU A CA 1
ATOM 1388 C C . LEU A 1 180 ? 14.152 62.735 34.029 1.00 43.21 178 LEU A C 1
ATOM 1389 O O . LEU A 1 180 ? 15.083 63.481 34.429 1.00 43.23 178 LEU A O 1
ATOM 1394 N N . GLU A 1 181 ? 13.249 62.186 34.846 1.00 43.71 179 GLU A N 1
ATOM 1395 C CA . GLU A 1 181 ? 13.442 62.221 36.309 1.00 46.03 179 GLU A CA 1
ATOM 1396 C C . GLU A 1 181 ? 14.779 61.555 36.738 1.00 44.68 179 GLU A C 1
ATOM 1397 O O . GLU A 1 181 ? 15.491 62.116 37.541 1.00 44.36 179 GLU A O 1
ATOM 1403 N N . LEU A 1 182 ? 15.093 60.352 36.231 1.00 44.67 180 LEU A N 1
ATOM 1404 C CA . LEU A 1 182 ? 16.389 59.702 36.516 1.00 44.30 180 LEU A CA 1
ATOM 1405 C C . LEU A 1 182 ? 17.552 60.600 36.128 1.00 44.40 180 LEU A C 1
ATOM 1406 O O . LEU A 1 182 ? 18.529 60.749 36.892 1.00 43.91 180 LEU A O 1
ATOM 1411 N N . LEU A 1 183 ? 17.463 61.194 34.938 1.00 44.20 181 LEU A N 1
ATOM 1412 C CA . LEU A 1 183 ? 18.519 62.087 34.492 1.00 45.60 181 LEU A CA 1
ATOM 1413 C C . LEU A 1 183 ? 18.741 63.266 35.465 1.00 46.29 181 LEU A C 1
ATOM 1414 O O . LEU A 1 183 ? 19.890 63.614 35.751 1.00 46.39 181 LEU A O 1
ATOM 1419 N N . LYS A 1 184 ? 17.656 63.851 35.989 1.00 47.32 182 LYS A N 1
ATOM 1420 C CA . LYS A 1 184 ? 17.752 64.982 36.901 1.00 49.28 182 LYS A CA 1
ATOM 1421 C C . LYS A 1 184 ? 18.479 64.605 38.228 1.00 48.70 182 LYS A C 1
ATOM 1422 O O . LYS A 1 184 ? 19.222 65.414 38.793 1.00 48.48 182 LYS A O 1
ATOM 1428 N N . THR A 1 185 ? 18.319 63.366 38.665 1.00 48.12 183 THR A N 1
ATOM 1429 C CA . THR A 1 185 ? 19.021 62.865 39.841 1.00 48.60 183 THR A CA 1
ATOM 1430 C C . THR A 1 185 ? 20.517 62.627 39.627 1.00 49.59 183 THR A C 1
ATOM 1431 O O . THR A 1 185 ? 21.215 62.314 40.596 1.00 50.73 183 THR A O 1
ATOM 1435 N N . CYS A 1 186 ? 21.041 62.738 38.403 1.00 48.79 184 CYS A N 1
ATOM 1436 C CA . CYS A 1 186 ? 22.476 62.501 38.279 1.00 47.74 184 CYS A CA 1
ATOM 1437 C C . CYS A 1 186 ? 23.332 63.557 37.599 1.00 46.85 184 CYS A C 1
ATOM 1438 O O . CYS A 1 186 ? 24.531 63.350 37.398 1.00 46.89 184 CYS A O 1
ATOM 1441 N N . VAL A 1 187 ? 22.731 64.705 37.320 1.00 45.22 185 VAL A N 1
ATOM 1442 C CA . VAL A 1 187 ? 23.444 65.825 36.767 1.00 44.02 185 VAL A CA 1
ATOM 1443 C C . VAL A 1 187 ? 23.258 67.131 37.556 1.00 45.30 185 VAL A C 1
ATOM 1444 O O . VAL A 1 187 ? 22.236 67.339 38.225 1.00 45.42 185 VAL A O 1
ATOM 1448 N N . PRO A 1 188 ? 24.266 68.012 37.508 1.00 46.02 186 PRO A N 1
ATOM 1449 C CA . PRO A 1 188 ? 24.103 69.276 38.240 1.00 46.41 186 PRO A CA 1
ATOM 1450 C C . PRO A 1 188 ? 22.840 69.986 37.834 1.00 47.17 186 PRO A C 1
ATOM 1451 O O . PRO A 1 188 ? 22.428 69.864 36.681 1.00 47.48 186 PRO A O 1
ATOM 1455 N N . ALA A 1 189 ? 22.237 70.717 38.785 1.00 48.19 187 ALA A N 1
ATOM 1456 C CA . ALA A 1 189 ? 21.095 71.622 38.510 1.00 48.30 187 ALA A CA 1
ATOM 1457 C C . ALA A 1 189 ? 21.432 72.604 37.399 1.00 47.96 187 ALA A C 1
ATOM 1458 O O . ALA A 1 189 ? 22.519 73.206 37.386 1.00 47.62 187 ALA A O 1
ATOM 1460 N N . GLY A 1 190 ? 20.495 72.787 36.480 1.00 47.74 188 GLY A N 1
ATOM 1461 C CA . GLY A 1 190 ? 20.694 73.819 35.427 1.00 48.26 188 GLY A CA 1
ATOM 1462 C C . GLY A 1 190 ? 21.574 73.399 34.249 1.00 47.16 188 GLY A C 1
ATOM 1463 O O . GLY A 1 190 ? 21.967 74.235 33.455 1.00 48.06 188 GLY A O 1
ATOM 1464 N N . SER A 1 191 ? 21.882 72.098 34.180 1.00 45.91 189 SER A N 1
ATOM 1465 C CA . SER A 1 191 ? 22.345 71.409 32.992 1.00 44.58 189 SER A CA 1
ATOM 1466 C C . SER A 1 191 ? 21.349 71.507 31.824 1.00 43.91 189 SER A C 1
ATOM 1467 O O . SER A 1 191 ? 20.160 71.590 32.043 1.00 44.55 189 SER A O 1
ATOM 1470 N N . LYS A 1 192 ? 21.849 71.460 30.594 1.00 42.09 190 LYS A N 1
ATOM 1471 C CA . LYS A 1 192 ? 21.034 71.573 29.398 1.00 40.30 190 LYS A CA 1
ATOM 1472 C C . LYS A 1 192 ? 20.559 70.171 29.028 1.00 39.52 190 LYS A C 1
ATOM 1473 O O . LYS A 1 192 ? 21.323 69.194 29.157 1.00 39.36 190 LYS A O 1
ATOM 1479 N N . VAL A 1 193 ? 19.291 70.035 28.610 1.00 38.17 191 VAL A N 1
ATOM 1480 C CA . VAL A 1 193 ? 18.743 68.694 28.275 1.00 35.39 191 VAL A CA 1
ATOM 1481 C C . VAL A 1 193 ? 18.086 68.632 26.888 1.00 34.56 191 VAL A C 1
ATOM 1482 O O . VAL A 1 193 ? 17.312 69.519 26.523 1.00 34.33 191 VAL A O 1
ATOM 1486 N N . MET A 1 194 ? 18.388 67.593 26.128 1.00 33.00 192 MET A N 1
ATOM 1487 C CA . MET A 1 194 ? 17.727 67.348 24.856 1.00 32.83 192 MET A CA 1
ATOM 1488 C C . MET A 1 194 ? 17.066 65.989 24.879 1.00 33.42 192 MET A C 1
ATOM 1489 O O . MET A 1 194 ? 17.582 65.035 25.515 1.00 32.67 192 MET A O 1
ATOM 1494 N N . ILE A 1 195 ? 15.923 65.884 24.191 1.00 33.60 193 ILE A N 1
ATOM 1495 C CA . ILE A 1 195 ? 15.304 64.589 23.976 1.00 33.58 193 ILE A CA 1
ATOM 1496 C C . ILE A 1 195 ? 15.250 64.236 22.503 1.00 33.76 193 ILE A C 1
ATOM 1497 O O . ILE A 1 195 ? 15.123 65.108 21.677 1.00 33.57 193 ILE A O 1
ATOM 1502 N N . ASP A 1 196 ? 15.325 62.937 22.199 1.00 34.49 194 ASP A N 1
ATOM 1503 C CA . ASP A 1 196 ? 15.319 62.407 20.846 1.00 34.24 194 ASP A CA 1
ATOM 1504 C C . ASP A 1 196 ? 14.373 61.214 20.751 1.00 35.20 194 ASP A C 1
ATOM 1505 O O . ASP A 1 196 ? 14.760 60.109 21.074 1.00 36.32 194 ASP A O 1
ATOM 1510 N N . PRO A 1 197 ? 13.121 61.436 20.327 1.00 36.04 195 PRO A N 1
ATOM 1511 C CA . PRO A 1 197 ? 12.120 60.385 20.106 1.00 36.74 195 PRO A CA 1
ATOM 1512 C C . PRO A 1 197 ? 12.349 59.547 18.845 1.00 38.12 195 PRO A C 1
ATOM 1513 O O . PRO A 1 197 ? 11.690 58.527 18.666 1.00 38.75 195 PRO A O 1
ATOM 1517 N N . ASN A 1 198 ? 13.217 59.999 17.944 1.00 38.84 196 ASN A N 1
ATOM 1518 C CA . ASN A 1 198 ? 13.474 59.290 16.704 1.00 39.06 196 ASN A CA 1
ATOM 1519 C C . ASN A 1 198 ? 12.230 58.864 15.955 1.00 38.63 196 ASN A C 1
ATOM 1520 O O . ASN A 1 198 ? 12.081 57.681 15.575 1.00 38.11 196 ASN A O 1
ATOM 1525 N N . GLU A 1 199 ? 11.353 59.845 15.742 1.00 37.92 197 GLU A N 1
ATOM 1526 C CA . GLU A 1 199 ? 10.150 59.736 14.919 1.00 37.39 197 GLU A CA 1
ATOM 1527 C C . GLU A 1 199 ? 9.041 58.902 15.558 1.00 36.94 197 GLU A C 1
ATOM 1528 O O . GLU A 1 199 ? 8.075 58.529 14.892 1.00 37.44 197 GLU A O 1
ATOM 1534 N N . ALA A 1 200 ? 9.183 58.575 16.839 1.00 36.31 198 ALA A N 1
ATOM 1535 C CA . ALA A 1 200 ? 8.182 57.774 17.529 1.00 34.74 198 ALA A CA 1
ATOM 1536 C C . ALA A 1 200 ? 6.831 58.458 17.611 1.00 34.54 198 ALA A C 1
ATOM 1537 O O . ALA A 1 200 ? 5.808 57.800 17.799 1.00 35.33 198 ALA A O 1
ATOM 1539 N N . TRP A 1 201 ? 6.798 59.772 17.488 1.00 34.17 199 TRP A N 1
ATOM 1540 C CA . TRP A 1 201 ? 5.536 60.504 17.751 1.00 34.06 199 TRP A CA 1
ATOM 1541 C C . TRP A 1 201 ? 4.869 60.989 16.464 1.00 33.64 199 TRP A C 1
ATOM 1542 O O . TRP A 1 201 ? 5.520 61.115 15.451 1.00 34.00 199 TRP A O 1
ATOM 1553 N N . THR A 1 202 ? 3.555 61.156 16.491 1.00 33.10 200 THR A N 1
ATOM 1554 C CA . THR A 1 202 ? 2.853 61.953 15.493 1.00 32.18 200 THR A CA 1
ATOM 1555 C C . THR A 1 202 ? 2.804 63.446 15.968 1.00 31.82 200 THR A C 1
ATOM 1556 O O . THR A 1 202 ? 3.038 63.774 17.161 1.00 31.06 200 THR A O 1
ATOM 1560 N N . SER A 1 203 ? 2.501 64.366 15.069 1.00 31.74 201 SER A N 1
ATOM 1561 C CA . SER A 1 203 ? 2.665 65.801 15.413 1.00 31.93 201 SER A CA 1
ATOM 1562 C C . SER A 1 203 ? 1.943 66.301 16.653 1.00 32.08 201 SER A C 1
ATOM 1563 O O . SER A 1 203 ? 2.603 66.931 17.510 1.00 32.53 201 SER A O 1
ATOM 1566 N N . LYS A 1 204 ? 0.641 66.024 16.803 1.00 30.88 202 LYS A N 1
ATOM 1567 C CA . LYS A 1 204 ? -0.049 66.559 17.992 1.00 30.64 202 LYS A CA 1
ATOM 1568 C C . LYS A 1 204 ? 0.318 65.838 19.257 1.00 30.87 202 LYS A C 1
ATOM 1569 O O . LYS A 1 204 ? 0.400 66.450 20.325 1.00 32.77 202 LYS A O 1
ATOM 1575 N N . GLU A 1 205 ? 0.581 64.539 19.149 1.00 31.78 203 GLU A N 1
ATOM 1576 C CA . GLU A 1 205 ? 1.188 63.740 20.228 1.00 31.44 203 GLU A CA 1
ATOM 1577 C C . GLU A 1 205 ? 2.548 64.285 20.671 1.00 31.52 203 GLU A C 1
ATOM 1578 O O . GLU A 1 205 ? 2.754 64.473 21.867 1.00 32.33 203 GLU A O 1
ATOM 1584 N N . ALA A 1 206 ? 3.455 64.593 19.735 1.00 31.29 204 ALA A N 1
ATOM 1585 C CA . ALA A 1 206 ? 4.740 65.290 20.112 1.00 31.37 204 ALA A CA 1
ATOM 1586 C C . ALA A 1 206 ? 4.466 66.533 20.937 1.00 32.14 204 ALA A C 1
ATOM 1587 O O . ALA A 1 206 ? 5.009 66.702 22.024 1.00 32.54 204 ALA A O 1
ATOM 1589 N N . LEU A 1 207 ? 3.570 67.379 20.435 1.00 32.74 205 LEU A N 1
ATOM 1590 C CA . LEU A 1 207 ? 3.263 68.628 21.102 1.00 33.84 205 LEU A CA 1
ATOM 1591 C C . LEU A 1 207 ? 2.631 68.474 22.511 1.00 33.83 205 LEU A C 1
ATOM 1592 O O . LEU A 1 207 ? 2.991 69.206 23.418 1.00 34.40 205 LEU A O 1
ATOM 1597 N N . THR A 1 208 ? 1.714 67.535 22.698 1.00 33.48 206 THR A N 1
ATOM 1598 C CA . THR A 1 208 ? 1.144 67.334 24.039 1.00 33.85 206 THR A CA 1
ATOM 1599 C C . THR A 1 208 ? 2.139 66.705 24.993 1.00 34.04 206 THR A C 1
ATOM 1600 O O . THR A 1 208 ? 2.134 67.003 26.163 1.00 34.60 206 THR A O 1
ATOM 1604 N N . LYS A 1 209 ? 3.025 65.861 24.483 1.00 34.43 207 LYS A N 1
ATOM 1605 C CA . LYS A 1 209 ? 4.150 65.350 25.277 1.00 34.24 207 LYS A CA 1
ATOM 1606 C C . LYS A 1 209 ? 5.166 66.429 25.662 1.00 34.85 207 LYS A C 1
ATOM 1607 O O . LYS A 1 209 ? 5.591 66.513 26.821 1.00 35.59 207 LYS A O 1
ATOM 1613 N N . LEU A 1 210 ? 5.512 67.300 24.724 1.00 34.48 208 LEU A N 1
ATOM 1614 C CA . LEU A 1 210 ? 6.339 68.451 25.064 1.00 35.12 208 LEU A CA 1
ATOM 1615 C C . LEU A 1 210 ? 5.698 69.341 26.131 1.00 35.78 208 LEU A C 1
ATOM 1616 O O . LEU A 1 210 ? 6.387 69.842 27.050 1.00 36.70 208 LEU A O 1
ATOM 1621 N N . VAL A 1 211 ? 4.388 69.514 26.061 1.00 35.77 209 VAL A N 1
ATOM 1622 C CA . VAL A 1 211 ? 3.703 70.310 27.094 1.00 35.88 209 VAL A CA 1
ATOM 1623 C C . VAL A 1 211 ? 3.796 69.610 28.472 1.00 35.95 209 VAL A C 1
ATOM 1624 O O . VAL A 1 211 ? 4.153 70.248 29.476 1.00 35.52 209 VAL A O 1
ATOM 1628 N N . ALA A 1 212 ? 3.545 68.294 28.493 1.00 35.15 210 ALA A N 1
ATOM 1629 C CA . ALA A 1 212 ? 3.545 67.536 29.717 1.00 34.77 210 ALA A CA 1
ATOM 1630 C C . ALA A 1 212 ? 4.905 67.568 30.360 1.00 35.39 210 ALA A C 1
ATOM 1631 O O . ALA A 1 212 ? 5.016 67.806 31.577 1.00 36.94 210 ALA A O 1
ATOM 1633 N N . ILE A 1 213 ? 5.941 67.383 29.550 1.00 35.21 211 ILE A N 1
ATOM 1634 C CA . ILE A 1 213 ? 7.334 67.481 29.996 1.00 34.47 211 ILE A CA 1
ATOM 1635 C C . ILE A 1 213 ? 7.656 68.836 30.577 1.00 35.87 211 ILE A C 1
ATOM 1636 O O . ILE A 1 213 ? 8.373 68.940 31.559 1.00 35.71 211 ILE A O 1
ATOM 1641 N N . ARG A 1 214 ? 7.131 69.895 29.978 1.00 37.18 212 ARG A N 1
ATOM 1642 C CA . ARG A 1 214 ? 7.427 71.206 30.492 1.00 39.01 212 ARG A CA 1
ATOM 1643 C C . ARG A 1 214 ? 6.730 71.382 31.855 1.00 41.31 212 ARG A C 1
ATOM 1644 O O . ARG A 1 214 ? 7.321 71.902 32.820 1.00 41.06 212 ARG A O 1
ATOM 1652 N N . GLU A 1 215 ? 5.469 70.932 31.909 1.00 43.15 213 GLU A N 1
ATOM 1653 C CA . GLU A 1 215 ? 4.638 71.025 33.091 1.00 44.91 213 GLU A CA 1
ATOM 1654 C C . GLU A 1 215 ? 5.192 70.220 34.246 1.00 45.16 213 GLU A C 1
ATOM 1655 O O . GLU A 1 215 ? 4.930 70.563 35.408 1.00 46.61 213 GLU A O 1
ATOM 1661 N N . ALA A 1 216 ? 5.971 69.185 33.934 1.00 45.20 214 ALA A N 1
ATOM 1662 C CA . ALA A 1 216 ? 6.630 68.331 34.942 1.00 45.16 214 ALA A CA 1
ATOM 1663 C C . ALA A 1 216 ? 7.935 68.940 35.441 1.00 46.47 214 ALA A C 1
ATOM 1664 O O . ALA A 1 216 ? 8.621 68.346 36.278 1.00 48.24 214 ALA A O 1
ATOM 1666 N N . GLY A 1 217 ? 8.314 70.098 34.905 1.00 46.80 215 GLY A N 1
ATOM 1667 C CA . GLY A 1 217 ? 9.492 70.791 35.382 1.00 46.83 215 GLY A CA 1
ATOM 1668 C C . GLY A 1 217 ? 10.759 70.537 34.601 1.00 47.17 215 GLY A C 1
ATOM 1669 O O . GLY A 1 217 ? 11.825 70.918 35.036 1.00 47.87 215 GLY A O 1
ATOM 1670 N N . HIS A 1 218 ? 10.667 69.914 33.433 1.00 46.17 216 HIS A N 1
ATOM 1671 C CA . HIS A 1 218 ? 11.854 69.685 32.660 1.00 44.42 216 HIS A CA 1
ATOM 1672 C C . HIS A 1 218 ? 11.989 70.693 31.516 1.00 43.90 216 HIS A C 1
ATOM 1673 O O . HIS A 1 218 ? 11.186 70.729 30.591 1.00 43.75 216 HIS A O 1
ATOM 1680 N N . ASP A 1 219 ? 13.034 71.502 31.587 1.00 43.90 217 ASP A N 1
ATOM 1681 C CA . ASP A 1 219 ? 13.324 72.497 30.592 1.00 44.00 217 ASP A CA 1
ATOM 1682 C C . ASP A 1 219 ? 14.272 71.920 29.528 1.00 42.48 217 ASP A C 1
ATOM 1683 O O . ASP A 1 219 ? 15.362 71.492 29.849 1.00 42.00 217 ASP A O 1
ATOM 1688 N N . LEU A 1 220 ? 13.842 71.925 28.261 1.00 40.83 218 LEU A N 1
ATOM 1689 C CA . LEU A 1 220 ? 14.596 71.340 27.181 1.00 38.60 218 LEU A CA 1
ATOM 1690 C C . LEU A 1 220 ? 15.211 72.361 26.317 1.00 37.56 218 LEU A C 1
ATOM 1691 O O . LEU A 1 220 ? 14.540 73.296 25.897 1.00 38.01 218 LEU A O 1
ATOM 1696 N N . LEU A 1 221 ? 16.492 72.160 26.008 1.00 36.38 219 LEU A N 1
ATOM 1697 C CA . LEU A 1 221 ? 17.176 72.883 24.937 1.00 34.25 219 LEU A CA 1
ATOM 1698 C C . LEU A 1 221 ? 16.624 72.572 23.541 1.00 34.06 219 LEU A C 1
ATOM 1699 O O . LEU A 1 221 ? 16.380 73.486 22.728 1.00 35.89 219 LEU A O 1
ATOM 1704 N N . TRP A 1 222 ? 16.414 71.300 23.236 1.00 33.11 220 TRP A N 1
ATOM 1705 C CA . TRP A 1 222 ? 15.780 70.934 21.953 1.00 32.24 220 TRP A CA 1
ATOM 1706 C C . TRP A 1 222 ? 15.215 69.524 21.996 1.00 32.80 220 TRP A C 1
ATOM 1707 O O . TRP A 1 222 ? 15.590 68.708 22.831 1.00 33.88 220 TRP A O 1
ATOM 1718 N N . VAL A 1 223 ? 14.263 69.298 21.120 1.00 33.19 221 VAL A N 1
ATOM 1719 C CA A VAL A 1 223 ? 13.748 67.978 20.848 0.50 32.68 221 VAL A CA 1
ATOM 1720 C CA B VAL A 1 223 ? 13.713 68.002 20.836 0.50 33.28 221 VAL A CA 1
ATOM 1721 C C . VAL A 1 223 ? 14.179 67.651 19.414 1.00 33.82 221 VAL A C 1
ATOM 1722 O O . VAL A 1 223 ? 14.012 68.452 18.482 1.00 33.04 221 VAL A O 1
ATOM 1729 N N . GLU A 1 224 ? 14.754 66.463 19.241 1.00 35.02 222 GLU A N 1
ATOM 1730 C CA . GLU A 1 224 ? 15.343 66.093 17.983 1.00 36.37 222 GLU A CA 1
ATOM 1731 C C . GLU A 1 224 ? 14.508 65.053 17.264 1.00 36.11 222 GLU A C 1
ATOM 1732 O O . GLU A 1 224 ? 14.096 64.101 17.875 1.00 36.72 222 GLU A O 1
ATOM 1738 N N . ASP A 1 225 ? 14.276 65.215 15.969 1.00 35.97 223 ASP A N 1
ATOM 1739 C CA . ASP A 1 225 ? 13.474 64.281 15.197 1.00 36.95 223 ASP A CA 1
ATOM 1740 C C . ASP A 1 225 ? 12.221 63.718 15.913 1.00 36.83 223 ASP A C 1
ATOM 1741 O O . ASP A 1 225 ? 12.070 62.509 16.024 1.00 37.03 223 ASP A O 1
ATOM 1746 N N . PRO A 1 226 ? 11.297 64.592 16.363 1.00 36.68 224 PRO A N 1
ATOM 1747 C CA . PRO A 1 226 ? 10.206 64.025 17.159 1.00 35.61 224 PRO A CA 1
ATOM 1748 C C . PRO A 1 226 ? 9.203 63.187 16.349 1.00 36.34 224 PRO A C 1
ATOM 1749 O O . PRO A 1 226 ? 8.526 62.340 16.940 1.00 37.02 224 PRO A O 1
ATOM 1753 N N . ILE A 1 227 ? 9.135 63.383 15.022 1.00 35.76 225 ILE A N 1
ATOM 1754 C CA . ILE A 1 227 ? 8.099 62.822 14.175 1.00 35.08 225 ILE A CA 1
ATOM 1755 C C . ILE A 1 227 ? 8.704 62.482 12.806 1.00 36.71 225 ILE A C 1
ATOM 1756 O O . ILE A 1 227 ? 9.827 62.897 12.479 1.00 36.02 225 ILE A O 1
ATOM 1761 N N . LEU A 1 228 ? 7.962 61.673 12.042 1.00 37.74 226 LEU A N 1
ATOM 1762 C CA . LEU A 1 228 ? 8.211 61.395 10.631 1.00 38.77 226 LEU A CA 1
ATOM 1763 C C . LEU A 1 228 ? 8.847 62.557 9.945 1.00 39.01 226 LEU A C 1
ATOM 1764 O O . LEU A 1 228 ? 8.266 63.617 9.878 1.00 40.48 226 LEU A O 1
ATOM 1769 N N . ARG A 1 229 ? 10.051 62.378 9.440 1.00 40.40 227 ARG A N 1
ATOM 1770 C CA . ARG A 1 229 ? 10.814 63.477 8.868 1.00 42.65 227 ARG A CA 1
ATOM 1771 C C . ARG A 1 229 ? 10.178 64.106 7.617 1.00 44.63 227 ARG A C 1
ATOM 1772 O O . ARG A 1 229 ? 10.525 65.207 7.230 1.00 46.09 227 ARG A O 1
ATOM 1780 N N . HIS A 1 230 ? 9.256 63.403 6.983 1.00 45.44 228 HIS A N 1
ATOM 1781 C CA . HIS A 1 230 ? 8.609 63.917 5.817 1.00 46.36 228 HIS A CA 1
ATOM 1782 C C . HIS A 1 230 ? 7.366 64.721 6.202 1.00 45.11 228 HIS A C 1
ATOM 1783 O O . HIS A 1 230 ? 6.726 65.328 5.332 1.00 44.18 228 HIS A O 1
ATOM 1790 N N . ASP A 1 231 ? 7.035 64.747 7.508 1.00 42.66 229 ASP A N 1
ATOM 1791 C CA . ASP A 1 231 ? 5.846 65.459 7.937 1.00 39.92 229 ASP A CA 1
ATOM 1792 C C . ASP A 1 231 ? 6.146 66.950 8.170 1.00 39.19 229 ASP A C 1
ATOM 1793 O O . ASP A 1 231 ? 6.262 67.427 9.323 1.00 37.26 229 ASP A O 1
ATOM 1798 N N . HIS A 1 232 ? 6.246 67.679 7.053 1.00 37.89 230 HIS A N 1
ATOM 1799 C CA . HIS A 1 232 ? 6.624 69.083 7.087 1.00 37.04 230 HIS A CA 1
ATOM 1800 C C . HIS A 1 232 ? 5.504 69.889 7.731 1.00 35.96 230 HIS A C 1
ATOM 1801 O O . HIS A 1 232 ? 5.755 70.748 8.568 1.00 35.60 230 HIS A O 1
ATOM 1808 N N . ASP A 1 233 ? 4.262 69.584 7.389 1.00 35.03 231 ASP A N 1
ATOM 1809 C CA . ASP A 1 233 ? 3.172 70.317 8.007 1.00 35.03 231 ASP A CA 1
ATOM 1810 C C . ASP A 1 233 ? 3.241 70.155 9.537 1.00 34.23 231 ASP A C 1
ATOM 1811 O O . ASP A 1 233 ? 3.154 71.123 10.265 1.00 33.88 231 ASP A O 1
ATOM 1816 N N . GLY A 1 234 ? 3.409 68.929 10.016 1.00 33.10 232 GLY A N 1
ATOM 1817 C CA . GLY A 1 234 ? 3.567 68.731 11.425 1.00 33.01 232 GLY A CA 1
ATOM 1818 C C . GLY A 1 234 ? 4.790 69.396 12.031 1.00 33.25 232 GLY A C 1
ATOM 1819 O O . GLY A 1 234 ? 4.743 69.817 13.180 1.00 33.99 232 GLY A O 1
ATOM 1820 N N . LEU A 1 235 ? 5.900 69.475 11.295 1.00 33.30 233 LEU A N 1
ATOM 1821 C CA . LEU A 1 235 ? 7.111 70.032 11.892 1.00 33.32 233 LEU A CA 1
ATOM 1822 C C . LEU A 1 235 ? 6.896 71.530 12.067 1.00 34.26 233 LEU A C 1
ATOM 1823 O O . LEU A 1 235 ? 7.253 72.084 13.133 1.00 33.50 233 LEU A O 1
ATOM 1828 N N . ARG A 1 236 ? 6.230 72.142 11.074 1.00 34.74 234 ARG A N 1
ATOM 1829 C CA . ARG A 1 236 ? 5.898 73.585 11.106 1.00 36.20 234 ARG A CA 1
ATOM 1830 C C . ARG A 1 236 ? 4.975 73.892 12.272 1.00 36.39 234 ARG A C 1
ATOM 1831 O O . ARG A 1 236 ? 5.205 74.836 13.027 1.00 36.50 234 ARG A O 1
ATOM 1839 N N . THR A 1 237 ? 3.942 73.074 12.419 1.00 36.45 235 THR A N 1
ATOM 1840 C CA . THR A 1 237 ? 3.033 73.195 13.558 1.00 36.62 235 THR A CA 1
ATOM 1841 C C . THR A 1 237 ? 3.778 73.180 14.884 1.00 36.70 235 THR A C 1
ATOM 1842 O O . THR A 1 237 ? 3.500 74.012 15.752 1.00 36.97 235 THR A O 1
ATOM 1846 N N . LEU A 1 238 ? 4.736 72.265 15.028 1.00 36.53 236 LEU A N 1
ATOM 1847 C CA . LEU A 1 238 ? 5.618 72.241 16.230 1.00 36.54 236 LEU A CA 1
ATOM 1848 C C . LEU A 1 238 ? 6.446 73.506 16.341 1.00 36.97 236 LEU A C 1
ATOM 1849 O O . LEU A 1 238 ? 6.647 74.034 17.437 1.00 36.51 236 LEU A O 1
ATOM 1854 N N . ARG A 1 239 ? 6.983 73.945 15.202 1.00 37.28 237 ARG A N 1
ATOM 1855 C CA . ARG A 1 239 ? 7.870 75.086 15.196 1.00 38.34 237 ARG A CA 1
ATOM 1856 C C . ARG A 1 239 ? 7.084 76.324 15.688 1.00 38.47 237 ARG A C 1
ATOM 1857 O O . ARG A 1 239 ? 7.625 77.139 16.437 1.00 39.00 237 ARG A O 1
ATOM 1865 N N . HIS A 1 240 ? 5.828 76.448 15.241 1.00 37.51 238 HIS A N 1
ATOM 1866 C CA . HIS A 1 240 ? 4.983 77.579 15.574 1.00 36.98 238 HIS A CA 1
ATOM 1867 C C . HIS A 1 240 ? 4.406 77.540 16.981 1.00 37.97 238 HIS A C 1
ATOM 1868 O O . HIS A 1 240 ? 4.227 78.604 17.566 1.00 40.16 238 HIS A O 1
ATOM 1875 N N . ALA A 1 241 ? 4.149 76.354 17.542 1.00 36.66 239 ALA A N 1
ATOM 1876 C CA . ALA A 1 241 ? 3.396 76.253 18.799 1.00 36.27 239 ALA A CA 1
ATOM 1877 C C . ALA A 1 241 ? 4.282 76.107 20.001 1.00 35.85 239 ALA A C 1
ATOM 1878 O O . ALA A 1 241 ? 3.910 76.516 21.110 1.00 36.30 239 ALA A O 1
ATOM 1880 N N . VAL A 1 242 ? 5.439 75.494 19.785 1.00 34.75 240 VAL A N 1
ATOM 1881 C CA . VAL A 1 242 ? 6.397 75.175 20.838 1.00 34.13 240 VAL A CA 1
ATOM 1882 C C . VAL A 1 242 ? 7.316 76.410 20.971 1.00 35.22 240 VAL A C 1
ATOM 1883 O O . VAL A 1 242 ? 8.357 76.552 20.288 1.00 37.32 240 VAL A O 1
ATOM 1887 N N . THR A 1 243 ? 6.927 77.318 21.839 1.00 34.20 241 THR A N 1
ATOM 1888 C CA . THR A 1 243 ? 7.609 78.560 21.967 1.00 33.47 241 THR A CA 1
ATOM 1889 C C . THR A 1 243 ? 8.686 78.469 23.026 1.00 34.16 241 THR A C 1
ATOM 1890 O O . THR A 1 243 ? 9.433 79.446 23.221 1.00 34.94 241 THR A O 1
ATOM 1894 N N . TRP A 1 244 ? 8.747 77.342 23.758 1.00 33.21 242 TRP A N 1
ATOM 1895 C CA . TRP A 1 244 ? 9.691 77.183 24.883 1.00 32.02 242 TRP A CA 1
ATOM 1896 C C . TRP A 1 244 ? 10.938 76.310 24.547 1.00 32.00 242 TRP A C 1
ATOM 1897 O O . TRP A 1 244 ? 11.847 76.173 25.371 1.00 32.78 242 TRP A O 1
ATOM 1908 N N . THR A 1 245 ? 10.988 75.680 23.378 1.00 30.64 243 THR A N 1
ATOM 1909 C CA . THR A 1 245 ? 12.148 74.877 23.054 1.00 29.62 243 THR A CA 1
ATOM 1910 C C . THR A 1 245 ? 12.305 74.814 21.565 1.00 30.53 243 THR A C 1
ATOM 1911 O O . THR A 1 245 ? 11.413 75.277 20.856 1.00 31.46 243 THR A O 1
ATOM 1915 N N . GLN A 1 246 ? 13.410 74.227 21.089 1.00 31.35 244 GLN A N 1
ATOM 1916 C CA . GLN A 1 246 ? 13.719 74.158 19.656 1.00 32.46 244 GLN A CA 1
ATOM 1917 C C . GLN A 1 246 ? 13.411 72.796 19.054 1.00 33.21 244 GLN A C 1
ATOM 1918 O O . GLN A 1 246 ? 13.592 71.788 19.723 1.00 33.38 244 GLN A O 1
ATOM 1924 N N . ILE A 1 247 ? 12.946 72.778 17.795 1.00 33.72 245 ILE A N 1
ATOM 1925 C CA . ILE A 1 247 ? 12.671 71.568 17.064 1.00 33.44 245 ILE A CA 1
ATOM 1926 C C . ILE A 1 247 ? 13.845 71.278 16.140 1.00 34.62 245 ILE A C 1
ATOM 1927 O O . ILE A 1 247 ? 14.073 71.984 15.149 1.00 35.48 245 ILE A O 1
ATOM 1932 N N . ASN A 1 248 ? 14.590 70.222 16.443 1.00 35.05 246 ASN A N 1
ATOM 1933 C CA . ASN A 1 248 ? 15.840 69.957 15.772 1.00 35.44 246 ASN A CA 1
ATOM 1934 C C . ASN A 1 248 ? 15.492 68.870 14.784 1.00 37.23 246 ASN A C 1
ATOM 1935 O O . ASN A 1 248 ? 14.903 67.892 15.150 1.00 37.83 246 ASN A O 1
ATOM 1940 N N . SER A 1 249 ? 15.820 69.046 13.516 1.00 39.46 247 SER A N 1
ATOM 1941 C CA . SER A 1 249 ? 15.324 68.141 12.474 1.00 42.50 247 SER A CA 1
ATOM 1942 C C . SER A 1 249 ? 16.342 67.887 11.396 1.00 43.76 247 SER A C 1
ATOM 1943 O O . SER A 1 249 ? 17.193 68.706 11.144 1.00 44.60 247 SER A O 1
ATOM 1946 N N . GLY A 1 250 ? 16.246 66.732 10.770 1.00 46.81 248 GLY A N 1
ATOM 1947 C CA . GLY A 1 250 ? 16.963 66.436 9.526 1.00 50.73 248 GLY A CA 1
ATOM 1948 C C . GLY A 1 250 ? 17.582 65.052 9.435 1.00 53.46 248 GLY A C 1
ATOM 1949 O O . GLY A 1 250 ? 18.276 64.761 8.450 1.00 53.99 248 GLY A O 1
ATOM 1950 N N . GLU A 1 251 ? 17.370 64.216 10.463 1.00 55.94 249 GLU A N 1
ATOM 1951 C CA . GLU A 1 251 ? 17.902 62.836 10.475 1.00 57.56 249 GLU A CA 1
ATOM 1952 C C . GLU A 1 251 ? 17.313 62.067 9.298 1.00 57.95 249 GLU A C 1
ATOM 1953 O O . GLU A 1 251 ? 16.143 62.257 8.946 1.00 58.47 249 GLU A O 1
ATOM 1959 N N . TYR A 1 252 ? 18.139 61.222 8.695 1.00 58.37 250 TYR A N 1
ATOM 1960 C CA . TYR A 1 252 ? 17.709 60.288 7.652 1.00 59.29 250 TYR A CA 1
ATOM 1961 C C . TYR A 1 252 ? 17.527 60.988 6.309 1.00 58.47 250 TYR A C 1
ATOM 1962 O O . TYR A 1 252 ? 17.040 60.384 5.345 1.00 58.70 250 TYR A O 1
ATOM 1971 N N . LEU A 1 253 ? 17.925 62.258 6.248 1.00 56.95 251 LEU A N 1
ATOM 1972 C CA . LEU A 1 253 ? 17.787 63.025 5.026 1.00 55.29 251 LEU A CA 1
ATOM 1973 C C . LEU A 1 253 ? 19.154 63.181 4.390 1.00 54.82 251 LEU A C 1
ATOM 1974 O O . LEU A 1 253 ? 20.154 63.372 5.095 1.00 54.48 251 LEU A O 1
ATOM 1979 N N . ASP A 1 254 ? 19.200 63.128 3.060 1.00 53.68 252 ASP A N 1
ATOM 1980 C CA . ASP A 1 254 ? 20.414 63.503 2.352 1.00 53.27 252 ASP A CA 1
ATOM 1981 C C . ASP A 1 254 ? 20.486 65.039 2.115 1.00 52.66 252 ASP A C 1
ATOM 1982 O O . ASP A 1 254 ? 19.640 65.800 2.605 1.00 52.89 252 ASP A O 1
ATOM 1987 N N . LEU A 1 255 ? 21.511 65.479 1.391 1.00 52.03 253 LEU A N 1
ATOM 1988 C CA . LEU A 1 255 ? 21.753 66.885 1.074 1.00 51.15 253 LEU A CA 1
ATOM 1989 C C . LEU A 1 255 ? 20.541 67.519 0.432 1.00 51.52 253 LEU A C 1
ATOM 1990 O O . LEU A 1 255 ? 20.131 68.633 0.816 1.00 51.22 253 LEU A O 1
ATOM 1995 N N . GLN A 1 256 ? 19.984 66.806 -0.546 1.00 51.23 254 GLN A N 1
ATOM 1996 C CA . GLN A 1 256 ? 18.837 67.281 -1.271 1.00 51.93 254 GLN A CA 1
ATOM 1997 C C . GLN A 1 256 ? 17.678 67.426 -0.285 1.00 51.17 254 GLN A C 1
ATOM 1998 O O . GLN A 1 256 ? 16.941 68.416 -0.317 1.00 51.26 254 GLN A O 1
ATOM 2004 N N . GLY A 1 257 ? 17.568 66.445 0.614 1.00 49.60 255 GLY A N 1
ATOM 2005 C CA . GLY A 1 257 ? 16.527 66.396 1.602 1.00 48.22 255 GLY A CA 1
ATOM 2006 C C . GLY A 1 257 ? 16.630 67.478 2.654 1.00 47.66 255 GLY A C 1
ATOM 2007 O O . GLY A 1 257 ? 15.605 68.006 3.074 1.00 47.20 255 GLY A O 1
ATOM 2008 N N . LYS A 1 258 ? 17.856 67.774 3.098 1.00 46.92 256 LYS A N 1
ATOM 2009 C CA . LYS A 1 258 ? 18.118 68.843 4.068 1.00 46.68 256 LYS A CA 1
ATOM 2010 C C . LYS A 1 258 ? 17.738 70.177 3.442 1.00 46.15 256 LYS A C 1
ATOM 2011 O O . LYS A 1 258 ? 17.047 71.003 4.064 1.00 45.84 256 LYS A O 1
ATOM 2017 N N . ARG A 1 259 ? 18.170 70.363 2.196 1.00 46.07 257 ARG A N 1
ATOM 2018 C CA . ARG A 1 259 ? 17.834 71.547 1.448 1.00 46.31 257 ARG A CA 1
ATOM 2019 C C . ARG A 1 259 ? 16.302 71.711 1.327 1.00 46.45 257 ARG A C 1
ATOM 2020 O O . ARG A 1 259 ? 15.764 72.795 1.612 1.00 46.57 257 ARG A O 1
ATOM 2028 N N . LEU A 1 260 ? 15.606 70.633 0.971 1.00 46.12 258 LEU A N 1
ATOM 2029 C CA . LEU A 1 260 ? 14.152 70.681 0.854 1.00 46.52 258 LEU A CA 1
ATOM 2030 C C . LEU A 1 260 ? 13.476 70.964 2.201 1.00 45.58 258 LEU A C 1
ATOM 2031 O O . LEU A 1 260 ? 12.455 71.685 2.271 1.00 45.22 258 LEU A O 1
ATOM 2036 N N . LEU A 1 261 ? 14.075 70.423 3.262 1.00 44.41 259 LEU A N 1
ATOM 2037 C CA . LEU A 1 261 ? 13.602 70.656 4.611 1.00 43.91 259 LEU A CA 1
ATOM 2038 C C . LEU A 1 261 ? 13.676 72.137 4.948 1.00 43.55 259 LEU A C 1
ATOM 2039 O O . LEU A 1 261 ? 12.755 72.710 5.539 1.00 42.77 259 LEU A O 1
ATOM 2044 N N . LEU A 1 262 ? 14.783 72.763 4.545 1.00 43.92 260 LEU A N 1
ATOM 2045 C CA . LEU A 1 262 ? 14.954 74.204 4.736 1.00 43.27 260 LEU A CA 1
ATOM 2046 C C . LEU A 1 262 ? 13.919 75.018 3.973 1.00 43.62 260 LEU A C 1
ATOM 2047 O O . LEU A 1 262 ? 13.343 75.945 4.517 1.00 44.08 260 LEU A O 1
ATOM 2052 N N . GLU A 1 263 ? 13.641 74.644 2.730 1.00 43.67 261 GLU A N 1
ATOM 2053 C CA . GLU A 1 263 ? 12.669 75.369 1.938 1.00 44.44 261 GLU A CA 1
ATOM 2054 C C . GLU A 1 263 ? 11.261 75.306 2.536 1.00 43.95 261 GLU A C 1
ATOM 2055 O O . GLU A 1 263 ? 10.474 76.213 2.385 1.00 44.49 261 GLU A O 1
ATOM 2061 N N . ALA A 1 264 ? 10.976 74.225 3.240 1.00 43.90 262 ALA A N 1
ATOM 2062 C CA . ALA A 1 264 ? 9.715 74.009 3.872 1.00 43.27 262 ALA A CA 1
ATOM 2063 C C . ALA A 1 264 ? 9.615 74.701 5.233 1.00 43.38 262 ALA A C 1
ATOM 2064 O O . ALA A 1 264 ? 8.554 74.612 5.860 1.00 45.17 262 ALA A O 1
ATOM 2066 N N . HIS A 1 265 ? 10.671 75.370 5.701 1.00 41.88 263 HIS A N 1
ATOM 2067 C CA . HIS A 1 265 ? 10.653 76.078 7.005 1.00 41.61 263 HIS A CA 1
ATOM 2068 C C . HIS A 1 265 ? 10.347 75.175 8.199 1.00 40.90 263 HIS A C 1
ATOM 2069 O O . HIS A 1 265 ? 9.699 75.597 9.144 1.00 41.06 263 HIS A O 1
ATOM 2076 N N . ALA A 1 266 ? 10.873 73.950 8.142 1.00 40.16 264 ALA A N 1
ATOM 2077 C CA . ALA A 1 266 ? 10.473 72.814 8.955 1.00 39.50 264 ALA A CA 1
ATOM 2078 C C . ALA A 1 266 ? 11.465 72.456 10.085 1.00 39.56 264 ALA A C 1
ATOM 2079 O O . ALA A 1 266 ?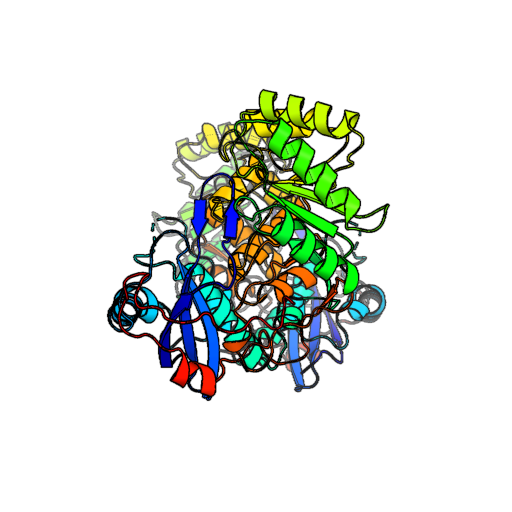 11.374 71.395 10.688 1.00 40.60 264 ALA A O 1
ATOM 2081 N N . ALA A 1 267 ? 12.393 73.346 10.395 1.00 38.70 265 ALA A N 1
ATOM 2082 C CA . ALA A 1 267 ? 13.375 73.080 11.406 1.00 37.41 265 ALA A CA 1
ATOM 2083 C C . ALA A 1 267 ? 13.724 74.368 12.085 1.00 36.70 265 ALA A C 1
ATOM 2084 O O . ALA A 1 267 ? 13.966 75.368 11.416 1.00 36.28 265 ALA A O 1
ATOM 2086 N N . ASP A 1 268 ? 13.765 74.353 13.408 1.00 35.31 266 ASP A N 1
ATOM 2087 C CA . ASP A 1 268 ? 14.432 75.433 14.125 1.00 34.60 266 ASP A CA 1
ATOM 2088 C C . ASP A 1 268 ? 15.934 75.215 14.092 1.00 33.51 266 ASP A C 1
ATOM 2089 O O . ASP A 1 268 ? 16.690 76.177 14.099 1.00 33.68 266 ASP A O 1
ATOM 2094 N N . ILE A 1 269 ? 16.369 73.963 14.107 1.00 32.56 267 ILE A N 1
ATOM 2095 C CA . ILE A 1 269 ? 17.807 73.640 14.038 1.00 32.73 267 ILE A CA 1
ATOM 2096 C C . ILE A 1 269 ? 17.937 72.514 13.014 1.00 33.12 267 ILE A C 1
ATOM 2097 O O . ILE A 1 269 ? 17.075 71.640 13.004 1.00 32.90 267 ILE A O 1
ATOM 2102 N N . LEU A 1 270 ? 18.957 72.568 12.139 1.00 33.36 268 LEU A N 1
ATOM 2103 C CA . LEU A 1 270 ? 19.218 71.458 11.218 1.00 34.49 268 LEU A CA 1
ATOM 2104 C C . LEU A 1 270 ? 20.309 70.523 11.787 1.00 34.29 268 LEU A C 1
ATOM 2105 O O . LEU A 1 270 ? 21.376 71.035 12.116 1.00 35.32 268 LEU A O 1
ATOM 2110 N N . ASN A 1 271 ? 20.047 69.212 11.998 1.00 33.59 269 ASN A N 1
ATOM 2111 C CA A ASN A 1 271 ? 21.139 68.286 12.414 0.50 33.79 269 ASN A CA 1
ATOM 2112 C CA B ASN A 1 271 ? 21.112 68.272 12.406 0.50 34.31 269 ASN A CA 1
ATOM 2113 C C . ASN A 1 271 ? 21.834 67.704 11.188 1.00 34.42 269 ASN A C 1
ATOM 2114 O O . ASN A 1 271 ? 21.202 67.410 10.190 1.00 34.97 269 ASN A O 1
ATOM 2123 N N . VAL A 1 272 ? 23.140 67.560 11.266 1.00 34.81 270 VAL A N 1
ATOM 2124 C CA . VAL A 1 272 ? 23.889 66.972 10.165 1.00 36.62 270 VAL A CA 1
ATOM 2125 C C . VAL A 1 272 ? 24.927 66.036 10.729 1.00 36.60 270 VAL A C 1
ATOM 2126 O O . VAL A 1 272 ? 25.1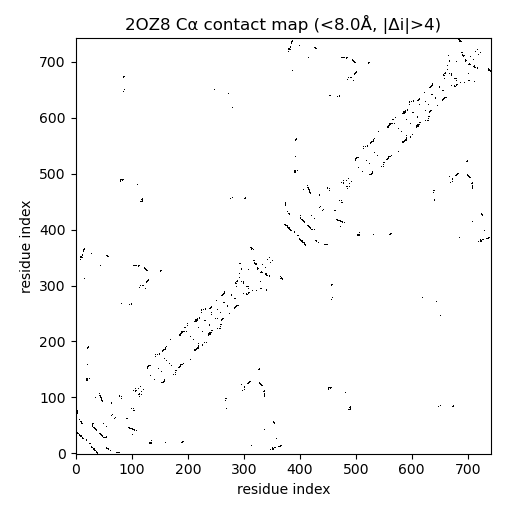49 66.031 11.922 1.00 36.96 270 VAL A O 1
ATOM 2130 N N . HIS A 1 273 ? 25.586 65.298 9.855 1.00 36.89 271 HIS A N 1
ATOM 2131 C CA . HIS A 1 273 ? 26.665 64.383 10.244 1.00 37.42 271 HIS A CA 1
ATOM 2132 C C . HIS A 1 273 ? 27.978 64.767 9.601 1.00 37.14 271 HIS A C 1
ATOM 2133 O O . HIS A 1 273 ? 28.298 65.923 9.588 1.00 38.91 271 HIS A O 1
ATOM 2140 N N . GLY A 1 274 ? 28.739 63.813 9.073 1.00 37.72 272 GLY A N 1
ATOM 2141 C CA . GLY A 1 274 ? 30.122 64.043 8.668 1.00 35.97 272 GLY A CA 1
ATOM 2142 C C . GLY A 1 274 ? 30.430 64.047 7.183 1.00 36.85 272 GLY A C 1
ATOM 2143 O O . GLY A 1 274 ? 31.589 63.916 6.823 1.00 36.07 272 GLY A O 1
ATOM 2144 N N . GLN A 1 275 ? 29.417 64.224 6.312 1.00 36.48 273 GLN A N 1
ATOM 2145 C CA . GLN A 1 275 ? 29.692 64.341 4.907 1.00 36.93 273 GLN A CA 1
ATOM 2146 C C . GLN A 1 275 ? 30.334 65.683 4.676 1.00 36.61 273 GLN A C 1
ATOM 2147 O O . GLN A 1 275 ? 29.657 66.659 4.359 1.00 38.71 273 GLN A O 1
ATOM 2153 N N . VAL A 1 276 ? 31.644 65.744 4.802 1.00 36.21 274 VAL A N 1
ATOM 2154 C CA . VAL A 1 276 ? 32.323 67.045 4.857 1.00 35.38 274 VAL A CA 1
ATOM 2155 C C . VAL A 1 276 ? 31.877 68.030 3.812 1.00 36.06 274 VAL A C 1
ATOM 2156 O O . VAL A 1 276 ? 31.523 69.133 4.169 1.00 37.37 274 VAL A O 1
ATOM 2160 N N . THR A 1 277 ? 31.920 67.657 2.542 1.00 36.40 275 THR A N 1
ATOM 2161 C CA . THR A 1 277 ? 31.552 68.571 1.479 1.00 37.54 275 THR A CA 1
ATOM 2162 C C . THR A 1 277 ? 30.068 68.958 1.508 1.00 37.24 275 THR A C 1
ATOM 2163 O O . THR A 1 277 ? 29.740 70.134 1.332 1.00 37.93 275 THR A O 1
ATOM 2167 N N . ASP A 1 278 ? 29.173 67.999 1.724 1.00 37.15 276 ASP A N 1
ATOM 2168 C CA . ASP A 1 278 ? 27.736 68.330 1.839 1.00 38.28 276 ASP A CA 1
ATOM 2169 C C . ASP A 1 278 ? 27.473 69.295 3.001 1.00 37.64 276 ASP A C 1
ATOM 2170 O O . ASP A 1 278 ? 26.657 70.209 2.858 1.00 37.08 276 ASP A O 1
ATOM 2175 N N . VAL A 1 279 ? 28.161 69.066 4.140 1.00 37.03 277 VAL A N 1
ATOM 2176 C CA . VAL A 1 279 ? 28.006 69.872 5.366 1.00 34.82 277 VAL A CA 1
ATOM 2177 C C . VAL A 1 279 ? 28.451 71.297 5.205 1.00 34.80 277 VAL A C 1
ATOM 2178 O O . VAL A 1 279 ? 27.762 72.223 5.678 1.00 35.75 277 VAL A O 1
ATOM 2182 N N . MET A 1 280 ? 29.586 71.511 4.548 1.00 33.62 278 MET A N 1
ATOM 2183 C CA . MET A 1 280 ? 29.997 72.894 4.273 1.00 33.37 278 MET A CA 1
ATOM 2184 C C . MET A 1 280 ? 29.083 73.596 3.260 1.00 34.19 278 MET A C 1
ATOM 2185 O O . MET A 1 280 ? 28.862 74.809 3.328 1.00 35.23 278 MET A O 1
ATOM 2190 N N . ARG A 1 281 ? 28.503 72.844 2.345 1.00 34.80 279 ARG A N 1
ATOM 2191 C CA . ARG A 1 281 ? 27.566 73.453 1.421 1.00 36.28 279 ARG A CA 1
ATOM 2192 C C . ARG A 1 281 ? 26.229 73.792 2.135 1.00 36.88 279 ARG A C 1
ATOM 2193 O O . ARG A 1 281 ? 25.702 74.914 1.970 1.00 36.60 279 ARG A O 1
ATOM 2201 N N . ILE A 1 282 ? 25.680 72.834 2.897 1.00 35.40 280 ILE A N 1
ATOM 2202 C CA . ILE A 1 282 ? 24.439 73.093 3.617 1.00 35.44 280 ILE A CA 1
ATOM 2203 C C . ILE A 1 282 ? 24.669 74.117 4.725 1.00 35.56 280 ILE A C 1
ATOM 2204 O O . ILE A 1 282 ? 23.771 74.894 5.058 1.00 35.21 280 ILE A O 1
ATOM 2209 N N . GLY A 1 283 ? 25.886 74.140 5.271 1.00 35.44 281 GLY A N 1
ATOM 2210 C CA . GLY A 1 283 ? 26.276 75.179 6.225 1.00 35.48 281 GLY A CA 1
ATOM 2211 C C . GLY A 1 283 ? 26.385 76.585 5.662 1.00 35.36 281 GLY A C 1
ATOM 2212 O O . GLY A 1 283 ? 26.163 77.530 6.387 1.00 36.35 281 GLY A O 1
ATOM 2213 N N . TRP A 1 284 ? 26.771 76.739 4.393 1.00 35.39 282 TRP A N 1
ATOM 2214 C CA . TRP A 1 284 ? 26.701 78.052 3.728 1.00 34.84 282 TRP A CA 1
ATOM 2215 C C . TRP A 1 284 ? 25.197 78.499 3.608 1.00 35.52 282 TRP A C 1
ATOM 2216 O O . TRP A 1 284 ? 24.790 79.575 4.101 1.00 34.32 282 TRP A O 1
ATOM 2227 N N . LEU A 1 285 ? 24.397 77.662 2.948 1.00 34.72 283 LEU A N 1
ATOM 2228 C CA . LEU A 1 285 ? 22.975 77.897 2.790 1.00 35.49 283 LEU A CA 1
ATOM 2229 C C . LEU A 1 285 ? 22.305 78.256 4.148 1.00 34.67 283 LEU A C 1
ATOM 2230 O O . LEU A 1 285 ? 21.797 79.344 4.300 1.00 35.10 283 LEU A O 1
ATOM 2235 N N . ALA A 1 286 ? 22.366 77.378 5.139 1.00 34.02 284 ALA A N 1
ATOM 2236 C CA . ALA A 1 286 ? 21.837 77.674 6.479 1.00 33.29 284 ALA A CA 1
ATOM 2237 C C . ALA A 1 286 ? 22.296 79.011 7.093 1.00 34.02 284 ALA A C 1
ATOM 2238 O O . ALA A 1 286 ? 21.524 79.679 7.750 1.00 34.23 284 ALA A O 1
ATOM 2240 N N . ALA A 1 287 ? 23.561 79.388 6.906 1.00 35.15 285 ALA A N 1
ATOM 2241 C CA . ALA A 1 287 ? 24.093 80.665 7.449 1.00 35.22 285 ALA A CA 1
ATOM 2242 C C . ALA A 1 287 ? 23.375 81.825 6.787 1.00 35.97 285 ALA A C 1
ATOM 2243 O O . ALA A 1 287 ? 23.130 82.827 7.444 1.00 35.72 285 ALA A O 1
ATOM 2245 N N . GLU A 1 288 ? 23.059 81.666 5.490 1.00 36.63 286 GLU A N 1
ATOM 2246 C CA . GLU A 1 288 ? 22.367 82.672 4.692 1.00 38.48 286 GLU A CA 1
ATOM 2247 C C . GLU A 1 288 ? 20.883 82.807 5.106 1.00 38.80 286 GLU A C 1
ATOM 2248 O O . GLU A 1 288 ? 20.274 83.871 4.989 1.00 38.81 286 GLU A O 1
ATOM 2254 N N . LEU A 1 289 ? 20.320 81.685 5.548 1.00 38.27 287 LEU A N 1
ATOM 2255 C CA . LEU A 1 289 ? 18.959 81.567 5.892 1.00 37.63 287 LEU A CA 1
ATOM 2256 C C . LEU A 1 289 ? 18.705 81.928 7.358 1.00 37.64 287 LEU A C 1
ATOM 2257 O O . LEU A 1 289 ? 17.580 82.286 7.706 1.00 37.85 287 LEU A O 1
ATOM 2262 N N . GLY A 1 290 ? 19.747 81.896 8.182 1.00 36.83 288 GLY A N 1
ATOM 2263 C CA . GLY A 1 290 ? 19.651 82.235 9.593 1.00 36.18 288 GLY A CA 1
ATOM 2264 C C . GLY A 1 290 ? 19.256 81.048 10.443 1.00 36.45 288 GLY A C 1
ATOM 2265 O O . GLY A 1 290 ? 18.737 81.227 11.564 1.00 37.46 288 GLY A O 1
ATOM 2266 N N . ILE A 1 291 ? 19.465 79.843 9.910 1.00 35.85 289 ILE A N 1
ATOM 2267 C CA . ILE A 1 291 ? 19.187 78.563 10.603 1.00 35.58 289 ILE A CA 1
ATOM 2268 C C . ILE A 1 291 ? 20.480 78.050 11.266 1.00 35.49 289 ILE A C 1
ATOM 2269 O O . ILE A 1 291 ? 21.530 77.928 10.596 1.00 36.36 289 ILE A O 1
ATOM 2274 N N . PRO A 1 292 ? 20.437 77.763 12.569 1.00 33.71 290 PRO A N 1
ATOM 2275 C CA . PRO A 1 292 ? 21.610 77.116 13.186 1.00 33.43 290 PRO A CA 1
ATOM 2276 C C . PRO A 1 292 ? 21.713 75.627 12.852 1.00 33.11 290 PRO A C 1
ATOM 2277 O O . PRO A 1 292 ? 20.751 75.039 12.409 1.00 34.23 290 PRO A O 1
ATOM 2281 N N . ILE A 1 293 ? 22.838 74.998 13.153 1.00 33.36 291 ILE A N 1
ATOM 2282 C CA . ILE A 1 293 ? 23.104 73.610 12.752 1.00 32.89 291 ILE A CA 1
ATOM 2283 C C . ILE A 1 293 ? 23.710 72.929 13.931 1.00 33.04 291 ILE A C 1
ATOM 2284 O O . ILE A 1 293 ? 24.489 73.552 14.653 1.00 32.07 291 ILE A O 1
ATOM 2289 N N . SER A 1 294 ? 23.324 71.666 14.171 1.00 33.50 292 SER A N 1
ATOM 2290 C CA . SER A 1 294 ? 24.064 70.865 15.157 1.00 34.40 292 SER A CA 1
ATOM 2291 C C . SER A 1 294 ? 24.737 69.716 14.443 1.00 34.07 292 SER A C 1
ATOM 2292 O O . SER A 1 294 ? 24.238 69.238 13.475 1.00 35.21 292 SER A O 1
ATOM 2295 N N . ILE A 1 295 ? 25.938 69.381 14.874 1.00 35.18 293 ILE A N 1
ATOM 2296 C CA . ILE A 1 295 ? 26.663 68.212 14.386 1.00 34.84 293 ILE A CA 1
ATOM 2297 C C . ILE A 1 295 ? 26.399 66.982 15.291 1.00 34.69 293 ILE A C 1
ATOM 2298 O O . ILE A 1 295 ? 26.660 67.012 16.511 1.00 34.85 293 ILE A O 1
ATOM 2303 N N . GLY A 1 296 ? 25.827 65.950 14.684 1.00 33.64 294 GLY A N 1
ATOM 2304 C CA . GLY A 1 296 ? 25.594 64.703 15.331 1.00 35.00 294 GLY A CA 1
ATOM 2305 C C . GLY A 1 296 ? 26.845 63.814 15.321 1.00 36.64 294 GLY A C 1
ATOM 2306 O O . GLY A 1 296 ? 27.962 64.260 14.937 1.00 35.91 294 GLY A O 1
ATOM 2307 N N . ASN A 1 297 ? 26.650 62.570 15.783 1.00 36.12 295 ASN A N 1
ATOM 2308 C CA . ASN A 1 297 ? 27.722 61.592 15.821 1.00 36.31 295 ASN A CA 1
ATOM 2309 C C . ASN A 1 297 ? 28.396 61.501 14.481 1.00 36.54 295 ASN A C 1
ATOM 2310 O O . ASN A 1 297 ? 27.723 61.310 13.476 1.00 36.45 295 ASN A O 1
ATOM 2315 N N . THR A 1 298 ? 29.709 61.726 14.484 1.00 36.36 296 THR A N 1
ATOM 2316 C CA . THR A 1 298 ? 30.550 61.350 13.371 1.00 36.05 296 THR A CA 1
ATOM 2317 C C . THR A 1 298 ? 31.523 60.289 13.880 1.00 37.05 296 THR A C 1
ATOM 2318 O O . THR A 1 298 ? 31.934 60.315 15.044 1.00 37.74 296 THR A O 1
ATOM 2322 N N . PHE A 1 299 ? 31.837 59.305 13.048 1.00 37.58 297 PHE A N 1
ATOM 2323 C CA . PHE A 1 299 ? 32.782 58.270 13.456 1.00 36.58 297 PHE A CA 1
ATOM 2324 C C . PHE A 1 299 ? 34.102 58.878 13.891 1.00 35.74 297 PHE A C 1
ATOM 2325 O O . PHE A 1 299 ? 34.746 59.557 13.127 1.00 35.10 297 PHE A O 1
ATOM 2333 N N . LEU A 1 300 ? 34.456 58.640 15.152 1.00 35.58 298 LEU A N 1
ATOM 2334 C CA . LEU A 1 300 ? 35.657 59.153 15.786 1.00 35.53 298 LEU A CA 1
ATOM 2335 C C . LEU A 1 300 ? 35.782 60.663 15.832 1.00 35.27 298 LEU A C 1
ATOM 2336 O O . LEU A 1 300 ? 36.877 61.186 15.984 1.00 35.28 298 LEU A O 1
ATOM 2341 N N . GLU A 1 301 ? 34.649 61.350 15.734 1.00 35.81 299 GLU A N 1
ATOM 2342 C CA . GLU A 1 301 ? 34.530 62.795 15.983 1.00 35.28 299 GLU A CA 1
ATOM 2343 C C . GLU A 1 301 ? 35.275 63.626 14.938 1.00 34.93 299 GLU A C 1
ATOM 2344 O O . GLU A 1 301 ? 35.639 64.765 15.184 1.00 35.89 299 GLU A O 1
ATOM 2350 N N . ALA A 1 302 ? 35.478 63.048 13.764 1.00 33.70 300 ALA A N 1
ATOM 2351 C CA . ALA A 1 302 ? 35.947 63.778 12.600 1.00 33.30 300 ALA A CA 1
ATOM 2352 C C . ALA A 1 302 ? 35.197 65.124 12.354 1.00 34.04 300 ALA A C 1
ATOM 2353 O O . ALA A 1 302 ? 35.815 66.144 11.954 1.00 33.61 300 ALA A O 1
ATOM 2355 N N . GLY A 1 303 ? 33.876 65.136 12.594 1.00 34.47 301 GLY A N 1
ATOM 2356 C CA . GLY A 1 303 ? 33.065 66.315 12.321 1.00 33.82 301 GLY A CA 1
ATOM 2357 C C . GLY A 1 303 ? 33.469 67.470 13.203 1.00 34.98 301 GLY A C 1
ATOM 2358 O O . GLY A 1 303 ? 32.916 68.553 13.074 1.00 36.35 301 GLY A O 1
ATOM 2359 N N . VAL A 1 304 ? 34.415 67.263 14.123 1.00 34.77 302 VAL A N 1
ATOM 2360 C CA . VAL A 1 304 ? 34.891 68.380 14.943 1.00 35.50 302 VAL A CA 1
ATOM 2361 C C . VAL A 1 304 ? 35.339 69.607 14.097 1.00 35.50 302 VAL A C 1
ATOM 2362 O O . VAL A 1 304 ? 35.171 70.767 14.478 1.00 35.22 302 VAL A O 1
ATOM 2366 N N . HIS A 1 305 ? 35.848 69.324 12.908 1.00 36.02 303 HIS A N 1
ATOM 2367 C CA . HIS A 1 305 ? 36.433 70.337 12.068 1.00 35.69 303 HIS A CA 1
ATOM 2368 C C . HIS A 1 305 ? 35.412 71.224 11.389 1.00 36.04 303 HIS A C 1
ATOM 2369 O O . HIS A 1 305 ? 35.638 72.428 11.283 1.00 36.88 303 HIS A O 1
ATOM 2376 N N . MET A 1 306 ? 34.311 70.643 10.924 1.00 35.38 304 MET A N 1
ATOM 2377 C CA . MET A 1 306 ? 33.191 71.432 10.404 1.00 35.81 304 MET A CA 1
ATOM 2378 C C . MET A 1 306 ? 32.495 72.120 11.560 1.00 36.25 304 MET A C 1
ATOM 2379 O O . MET A 1 306 ? 32.011 73.214 11.416 1.00 37.20 304 MET A O 1
ATOM 2384 N N . ALA A 1 307 ? 32.451 71.488 12.730 1.00 37.11 305 ALA A N 1
ATOM 2385 C CA . ALA A 1 307 ? 31.727 72.107 13.850 1.00 36.63 305 ALA A CA 1
ATOM 2386 C C . ALA A 1 307 ? 32.383 73.400 14.224 1.00 36.04 305 ALA A C 1
ATOM 2387 O O . ALA A 1 307 ? 31.693 74.390 14.409 1.00 36.61 305 ALA A O 1
ATOM 2389 N N . VAL A 1 308 ? 33.712 73.392 14.350 1.00 35.71 306 VAL A N 1
ATOM 2390 C CA . VAL A 1 308 ? 34.412 74.608 14.728 1.00 35.16 306 VAL A CA 1
ATOM 2391 C C . VAL A 1 308 ? 34.483 75.545 13.541 1.00 35.86 306 VAL A C 1
ATOM 2392 O O . VAL A 1 308 ? 34.639 76.724 13.761 1.00 37.37 306 VAL A O 1
ATOM 2396 N N . ALA A 1 309 ? 34.385 75.062 12.291 1.00 35.19 307 ALA A N 1
ATOM 2397 C CA . ALA A 1 309 ? 34.557 75.995 11.173 1.00 34.84 307 ALA A CA 1
ATOM 2398 C C . ALA A 1 309 ? 33.281 76.746 10.745 1.00 34.67 307 ALA A C 1
ATOM 2399 O O . ALA A 1 309 ? 33.353 77.856 10.216 1.00 33.89 307 ALA A O 1
ATOM 2401 N N . LEU A 1 310 ? 32.117 76.148 10.959 1.00 34.39 308 LEU A N 1
ATOM 2402 C CA . LEU A 1 310 ? 30.863 76.850 10.596 1.00 34.53 308 LEU A CA 1
ATOM 2403 C C . LEU A 1 310 ? 30.482 77.757 11.736 1.00 34.42 308 LEU A C 1
ATOM 2404 O O . LEU A 1 310 ? 30.569 77.350 12.906 1.00 34.46 308 LEU A O 1
ATOM 2409 N N . PRO A 1 311 ? 30.067 78.980 11.420 1.00 34.53 309 PRO A N 1
ATOM 2410 C CA . PRO A 1 311 ? 29.728 79.907 12.526 1.00 34.54 309 PRO A CA 1
ATOM 2411 C C . PRO A 1 311 ? 28.361 79.622 13.199 1.00 35.33 309 PRO A C 1
ATOM 2412 O O . PRO A 1 311 ? 28.175 79.970 14.360 1.00 35.71 309 PRO A O 1
ATOM 2416 N N . GLU A 1 312 ? 27.410 78.998 12.472 1.00 36.53 310 GLU A N 1
ATOM 2417 C CA . GLU A 1 312 ? 26.077 78.701 13.024 1.00 36.60 310 GLU A CA 1
ATOM 2418 C C . GLU A 1 312 ? 25.999 77.427 13.849 1.00 37.65 310 GLU A C 1
ATOM 2419 O O . GLU A 1 312 ? 24.881 76.979 14.168 1.00 36.75 310 GLU A O 1
ATOM 2425 N N . VAL A 1 313 ? 27.171 76.834 14.166 1.00 37.59 311 VAL A N 1
ATOM 2426 C CA . VAL A 1 313 ? 27.215 75.584 14.944 1.00 37.13 311 VAL A CA 1
ATOM 2427 C C . VAL A 1 313 ? 27.734 75.885 16.324 1.00 37.46 311 VAL A C 1
ATOM 2428 O O . VAL A 1 313 ? 28.818 76.472 16.466 1.00 36.46 311 VAL A O 1
ATOM 2432 N N . GLU A 1 314 ? 26.962 75.483 17.338 1.00 37.80 312 GLU A N 1
ATOM 2433 C CA . GLU A 1 314 ? 27.435 75.588 18.721 1.00 38.77 312 GLU A CA 1
ATOM 2434 C C . GLU A 1 314 ? 27.613 74.240 19.440 1.00 36.72 312 GLU A C 1
ATOM 2435 O O . GLU A 1 314 ? 28.293 74.173 20.460 1.00 36.81 312 GLU A O 1
ATOM 2441 N N . TRP A 1 315 ? 27.044 73.160 18.883 1.00 35.38 313 TRP A N 1
ATOM 2442 C CA . TRP A 1 315 ? 27.030 71.830 19.546 1.00 34.41 313 TRP A CA 1
ATOM 2443 C C . TRP A 1 315 ? 27.458 70.652 18.680 1.00 33.84 313 TRP A C 1
ATOM 2444 O O . TRP A 1 315 ? 27.103 70.537 17.517 1.00 34.59 313 TRP A O 1
ATOM 2455 N N . LEU A 1 316 ? 28.219 69.766 19.278 1.00 34.30 314 LEU A N 1
ATOM 2456 C CA . LEU A 1 316 ? 28.656 68.529 18.642 1.00 35.55 314 LEU A CA 1
ATOM 2457 C C . LEU A 1 316 ? 28.289 67.329 19.542 1.00 35.18 314 LEU A C 1
ATOM 2458 O O . LEU A 1 316 ? 28.506 67.369 20.748 1.00 35.14 314 LEU A O 1
ATOM 2463 N N . GLU A 1 317 ? 27.726 66.289 18.949 1.00 35.03 315 GLU A N 1
ATOM 2464 C CA . GLU A 1 317 ? 27.312 65.113 19.689 1.00 35.03 315 GLU A CA 1
ATOM 2465 C C . GLU A 1 317 ? 28.476 64.175 20.020 1.00 35.95 315 GLU A C 1
ATOM 2466 O O . GLU A 1 317 ? 29.265 63.808 19.127 1.00 36.34 315 GLU A O 1
ATOM 2472 N N . TYR A 1 318 ? 28.556 63.740 21.278 1.00 36.15 316 TYR A N 1
ATOM 2473 C CA . TYR A 1 318 ? 29.508 62.667 21.657 1.00 36.34 316 TYR A CA 1
ATOM 2474 C C . TYR A 1 318 ? 28.811 61.538 22.448 1.00 35.95 316 TYR A C 1
ATOM 2475 O O . TYR A 1 318 ? 28.091 61.811 23.400 1.00 36.35 316 TYR A O 1
ATOM 2484 N N . SER A 1 319 ? 29.054 60.287 22.071 1.00 35.30 317 SER A N 1
ATOM 2485 C CA . SER A 1 319 ? 28.228 59.167 22.533 1.00 35.47 317 SER A CA 1
ATOM 2486 C C . SER A 1 319 ? 28.986 58.057 23.278 1.00 35.27 317 SER A C 1
ATOM 2487 O O . SER A 1 319 ? 28.458 56.989 23.516 1.00 33.45 317 SER A O 1
ATOM 2490 N N . PHE A 1 320 ? 30.239 58.335 23.636 1.00 35.78 318 PHE A N 1
ATOM 2491 C CA . PHE A 1 320 ? 31.027 57.407 24.427 1.00 35.90 318 PHE A CA 1
ATOM 2492 C C . PHE A 1 320 ? 31.161 56.028 23.791 1.00 35.62 318 PHE A C 1
ATOM 2493 O O . PHE A 1 320 ? 31.272 55.054 24.504 1.00 35.12 318 PHE A O 1
ATOM 2501 N N . GLN A 1 321 ? 31.187 55.944 22.467 1.00 36.46 319 GLN A N 1
ATOM 2502 C CA . GLN A 1 321 ? 31.359 54.626 21.812 1.00 37.61 319 GLN A CA 1
ATOM 2503 C C . GLN A 1 321 ? 32.806 54.030 21.993 1.00 38.35 319 GLN A C 1
ATOM 2504 O O . GLN A 1 321 ? 33.775 54.778 22.207 1.00 38.58 319 GLN A O 1
ATOM 2510 N N . ASN A 1 322 ? 32.938 52.702 21.993 1.00 38.34 320 ASN A N 1
ATOM 2511 C CA . ASN A 1 322 ? 34.262 52.081 22.197 1.00 38.41 320 ASN A CA 1
ATOM 2512 C C . ASN A 1 322 ? 34.985 52.002 20.858 1.00 38.18 320 ASN A C 1
ATOM 2513 O O . ASN A 1 322 ? 35.052 50.938 20.266 1.00 38.98 320 ASN A O 1
ATOM 2518 N N . PHE A 1 323 ? 35.534 53.132 20.414 1.00 38.15 321 PHE A N 1
ATOM 2519 C CA . PHE A 1 323 ? 36.121 53.298 19.064 1.00 38.26 321 PHE A CA 1
ATOM 2520 C C . PHE A 1 323 ? 37.592 53.725 19.116 1.00 38.85 321 PHE A C 1
ATOM 2521 O O . PHE A 1 323 ? 38.282 53.631 18.145 1.00 39.31 321 PHE A O 1
ATOM 2529 N N . ASP A 1 324 ? 38.063 54.217 20.241 1.00 40.15 322 ASP A N 1
ATOM 2530 C CA . ASP A 1 324 ? 39.323 54.942 20.268 1.00 42.02 322 ASP A CA 1
ATOM 2531 C C . ASP A 1 324 ? 40.531 54.057 19.932 1.00 43.47 322 ASP A C 1
ATOM 2532 O O . ASP A 1 324 ? 41.549 54.542 19.420 1.00 44.66 322 ASP A O 1
ATOM 2537 N N . HIS A 1 325 ? 40.425 52.765 20.227 1.00 43.82 323 HIS A N 1
ATOM 2538 C CA . HIS A 1 325 ? 41.512 51.847 20.011 1.00 44.54 323 HIS A CA 1
ATOM 2539 C C . HIS A 1 325 ? 41.923 51.765 18.522 1.00 45.20 323 HIS A C 1
ATOM 2540 O O . HIS A 1 325 ? 43.051 51.306 18.177 1.00 46.82 323 HIS A O 1
ATOM 2547 N N . LEU A 1 326 ? 41.040 52.222 17.645 1.00 43.98 324 LEU A N 1
ATOM 2548 C CA . LEU A 1 326 ? 41.304 52.121 16.244 1.00 43.03 324 LEU A CA 1
ATOM 2549 C C . LEU A 1 326 ? 42.282 53.181 15.735 1.00 43.25 324 LEU A C 1
ATOM 2550 O O . LEU A 1 326 ? 42.835 53.014 14.646 1.00 43.21 324 LEU A O 1
ATOM 2555 N N . VAL A 1 327 ? 42.507 54.254 16.494 1.00 42.87 325 VAL A N 1
ATOM 2556 C CA . VAL A 1 327 ? 43.350 55.355 16.012 1.00 42.93 325 VAL A CA 1
ATOM 2557 C C . VAL A 1 327 ? 44.467 55.699 17.010 1.00 45.25 325 VAL A C 1
ATOM 2558 O O . VAL A 1 327 ? 44.364 55.370 18.207 1.00 45.48 325 VAL A O 1
ATOM 2562 N N . GLU A 1 328 ? 45.509 56.394 16.537 1.00 46.45 326 GLU A N 1
ATOM 2563 C CA . GLU A 1 328 ? 46.661 56.734 17.390 1.00 48.09 326 GLU A CA 1
ATOM 2564 C C . GLU A 1 328 ? 46.274 57.717 18.450 1.00 48.08 326 GLU A C 1
ATOM 2565 O O . GLU A 1 328 ? 46.486 57.437 19.616 1.00 48.84 326 GLU A O 1
ATOM 2571 N N . GLN A 1 329 ? 45.719 58.864 18.058 1.00 48.38 327 GLN A N 1
ATOM 2572 C CA . GLN A 1 329 ? 45.149 59.825 19.017 1.00 48.90 327 GLN A CA 1
ATOM 2573 C C . GLN A 1 329 ? 43.779 60.356 18.616 1.00 48.32 327 GLN A C 1
ATOM 2574 O O . GLN A 1 329 ? 43.636 61.095 17.626 1.00 49.35 327 GLN A O 1
ATOM 2580 N N . PRO A 1 330 ? 42.784 60.041 19.433 1.00 47.12 328 PRO A N 1
ATOM 2581 C CA . PRO A 1 330 ? 41.395 60.432 19.229 1.00 46.33 328 PRO A CA 1
ATOM 2582 C C . PRO A 1 330 ? 41.274 61.930 19.458 1.00 45.20 328 PRO A C 1
ATOM 2583 O O . PRO A 1 330 ? 42.215 62.530 19.986 1.00 45.03 328 PRO A O 1
ATOM 2587 N N . ILE A 1 331 ? 40.138 62.510 19.063 1.00 43.76 329 ILE A N 1
ATOM 2588 C CA . ILE A 1 331 ? 39.835 63.912 19.291 1.00 43.01 329 ILE A CA 1
ATOM 2589 C C . ILE A 1 331 ? 39.698 64.245 20.775 1.00 43.18 329 ILE A C 1
ATOM 2590 O O . ILE A 1 331 ? 38.900 63.646 21.469 1.00 42.30 329 ILE A O 1
ATOM 2595 N N . GLU A 1 332 ? 40.453 65.227 21.245 1.00 43.53 330 GLU A N 1
ATOM 2596 C CA . GLU A 1 332 ? 40.317 65.711 22.606 1.00 45.26 330 GLU A CA 1
ATOM 2597 C C . GLU A 1 332 ? 38.912 66.303 22.936 1.00 44.68 330 GLU A C 1
ATOM 2598 O O . GLU A 1 332 ? 38.420 67.195 22.247 1.00 43.34 330 GLU A O 1
ATOM 2604 N N . ILE A 1 333 ? 38.300 65.805 24.004 1.00 44.44 331 ILE A N 1
ATOM 2605 C CA . ILE A 1 333 ? 37.165 66.475 24.593 1.00 44.55 331 ILE A CA 1
ATOM 2606 C C . ILE A 1 333 ? 37.473 66.706 26.069 1.00 46.11 331 ILE A C 1
ATOM 2607 O O . ILE A 1 333 ? 37.637 65.750 26.831 1.00 45.61 331 ILE A O 1
ATOM 2612 N N . ARG A 1 334 ? 37.545 67.972 26.462 1.00 48.12 332 ARG A N 1
ATOM 2613 C CA . ARG A 1 334 ? 37.943 68.353 27.827 1.00 50.99 332 ARG A CA 1
ATOM 2614 C C . ARG A 1 334 ? 36.982 69.352 28.409 1.00 49.97 332 ARG A C 1
ATOM 2615 O O . ARG A 1 334 ? 36.767 70.413 27.818 1.00 50.62 332 ARG A O 1
ATOM 2623 N N . ASP A 1 335 ? 36.415 69.025 29.569 1.00 49.56 333 ASP A N 1
ATOM 2624 C CA . ASP A 1 335 ? 35.412 69.869 30.234 1.00 49.27 333 ASP A CA 1
ATOM 2625 C C . ASP A 1 335 ? 34.219 70.316 29.368 1.00 47.24 333 ASP A C 1
ATOM 2626 O O . ASP A 1 335 ? 33.834 71.485 29.378 1.00 46.45 333 ASP A O 1
ATOM 2631 N N . GLY A 1 336 ? 33.660 69.378 28.608 1.00 45.22 334 GLY A N 1
ATOM 2632 C CA . GLY A 1 336 ? 32.524 69.674 27.759 1.00 43.28 334 GLY A CA 1
ATOM 2633 C C . GLY A 1 336 ? 32.832 70.473 26.510 1.00 42.81 334 GLY A C 1
ATOM 2634 O O . GLY A 1 336 ? 31.897 70.999 25.876 1.00 43.05 334 GLY A O 1
ATOM 2635 N N . TYR A 1 337 ? 34.119 70.582 26.146 1.00 41.74 335 TYR A N 1
ATOM 2636 C CA . TYR A 1 337 ? 34.487 71.159 24.853 1.00 41.30 335 TYR A CA 1
ATOM 2637 C C . TYR A 1 337 ? 35.267 70.177 24.001 1.00 40.98 335 TYR A C 1
ATOM 2638 O O . TYR A 1 337 ? 36.184 69.506 24.499 1.00 41.55 335 TYR A O 1
ATOM 2647 N N . ALA A 1 338 ? 34.911 70.098 22.720 1.00 39.62 336 ALA A N 1
ATOM 2648 C CA . ALA A 1 338 ? 35.643 69.289 21.776 1.00 38.40 336 ALA A CA 1
ATOM 2649 C C . ALA A 1 338 ? 36.630 70.198 21.075 1.00 38.37 336 ALA A C 1
ATOM 2650 O O . ALA A 1 338 ? 36.308 71.353 20.725 1.00 38.05 336 ALA A O 1
ATOM 2652 N N . TYR A 1 339 ? 37.838 69.682 20.888 1.00 37.89 337 TYR A N 1
ATOM 2653 C CA . TYR A 1 339 ? 38.907 70.468 20.324 1.00 38.45 337 TYR A CA 1
ATOM 2654 C C . TYR A 1 339 ? 39.356 69.917 19.011 1.00 38.91 337 TYR A C 1
ATOM 2655 O O . TYR A 1 339 ? 39.736 68.739 18.911 1.00 39.39 337 TYR A O 1
ATOM 2664 N N . ALA A 1 340 ? 39.314 70.756 17.992 1.00 38.96 338 ALA A N 1
ATOM 2665 C CA . ALA A 1 340 ? 39.891 70.386 16.716 1.00 40.07 338 ALA A CA 1
ATOM 2666 C C . ALA A 1 340 ? 41.402 70.553 16.838 1.00 41.17 338 ALA A C 1
ATOM 2667 O O . ALA A 1 340 ? 41.884 71.668 17.103 1.00 42.21 338 ALA A O 1
ATOM 2669 N N . PRO A 1 341 ? 42.159 69.454 16.655 1.00 41.96 339 PRO A N 1
ATOM 2670 C CA . PRO A 1 341 ? 43.607 69.415 16.887 1.00 42.99 339 PRO A CA 1
ATOM 2671 C C . PRO A 1 341 ? 44.421 70.198 15.879 1.00 45.24 339 PRO A C 1
ATOM 2672 O O . PRO A 1 341 ? 43.949 70.471 14.765 1.00 45.89 339 PRO A O 1
ATOM 2676 N N . ASP A 1 342 ? 45.660 70.518 16.256 1.00 47.42 340 ASP A N 1
ATOM 2677 C CA . ASP A 1 342 ? 46.580 71.279 15.406 1.00 48.99 340 ASP A CA 1
ATOM 2678 C C . ASP A 1 342 ? 47.494 70.390 14.559 1.00 48.75 340 ASP A C 1
ATOM 2679 O O . ASP A 1 342 ? 48.541 70.824 14.119 1.00 50.78 340 ASP A O 1
ATOM 2684 N N . ARG A 1 343 ? 47.080 69.160 14.314 1.00 47.42 341 ARG A N 1
ATOM 2685 C CA . ARG A 1 343 ? 47.800 68.233 13.456 1.00 45.82 341 ARG A CA 1
ATOM 2686 C C . ARG A 1 343 ? 47.293 68.396 12.014 1.00 45.04 341 ARG A C 1
ATOM 2687 O O . ARG A 1 343 ? 46.254 69.005 11.811 1.00 45.57 341 ARG A O 1
ATOM 2695 N N . PRO A 1 344 ? 48.038 67.895 11.001 1.00 44.19 342 PRO A N 1
ATOM 2696 C CA . PRO A 1 344 ? 47.484 67.968 9.646 1.00 41.98 342 PRO A CA 1
ATOM 2697 C C . PRO A 1 344 ? 46.361 66.994 9.400 1.00 39.89 342 PRO A C 1
ATOM 2698 O O . PRO A 1 344 ? 46.258 65.975 10.089 1.00 38.64 342 PRO A O 1
ATOM 2702 N N . GLY A 1 345 ? 45.531 67.302 8.402 1.00 37.51 343 GLY A N 1
ATOM 2703 C CA . GLY A 1 345 ? 44.334 66.525 8.184 1.00 35.09 343 GLY A CA 1
ATOM 2704 C C . GLY A 1 345 ? 43.321 66.738 9.293 1.00 34.29 343 GLY A C 1
ATOM 2705 O O . GLY A 1 345 ? 43.282 67.808 9.968 1.00 32.82 343 GLY A O 1
ATOM 2706 N N . HIS A 1 346 ? 42.468 65.739 9.457 1.00 34.03 344 HIS A N 1
ATOM 2707 C CA . HIS A 1 346 ? 41.504 65.759 10.538 1.00 34.74 344 HIS A CA 1
ATOM 2708 C C . HIS A 1 346 ? 42.126 65.269 11.860 1.00 35.34 344 HIS A C 1
ATOM 2709 O O . HIS A 1 346 ? 41.474 65.272 12.889 1.00 35.13 344 HIS A O 1
ATOM 2716 N N . GLY A 1 347 ? 43.395 64.851 11.800 1.00 36.46 345 GLY A N 1
ATOM 2717 C CA . GLY A 1 347 ? 44.175 64.424 12.966 1.00 36.43 345 GLY A CA 1
ATOM 2718 C C . GLY A 1 347 ? 43.944 62.974 13.332 1.00 37.76 345 GLY A C 1
ATOM 2719 O O . GLY A 1 347 ? 44.450 62.524 14.340 1.00 38.52 345 GLY A O 1
ATOM 2720 N N . LEU A 1 348 ? 43.136 62.230 12.566 1.00 38.10 346 LEU A N 1
ATOM 2721 C CA . LEU A 1 348 ? 42.906 60.831 12.918 1.00 37.12 346 LEU A CA 1
ATOM 2722 C C . LEU A 1 348 ? 43.787 59.979 12.032 1.00 37.29 346 LEU A C 1
ATOM 2723 O O . LEU A 1 348 ? 43.773 60.091 10.799 1.00 35.82 346 LEU A O 1
ATOM 2728 N N . VAL A 1 349 ? 44.595 59.145 12.683 1.00 37.81 347 VAL A N 1
ATOM 2729 C CA . VAL A 1 349 ? 45.464 58.193 11.968 1.00 37.06 347 VAL A CA 1
ATOM 2730 C C . VAL A 1 349 ? 45.251 56.822 12.533 1.00 36.93 347 VAL A C 1
ATOM 2731 O O . VAL A 1 349 ? 45.308 56.640 13.723 1.00 37.30 347 VAL A O 1
ATOM 2735 N N . LEU A 1 350 ? 45.023 55.862 11.663 1.00 38.51 348 LEU A N 1
ATOM 2736 C CA . LEU A 1 350 ? 44.699 54.505 12.048 1.00 40.77 348 LEU A CA 1
ATOM 2737 C C . LEU A 1 350 ? 45.830 53.872 12.869 1.00 42.92 348 LEU A C 1
ATOM 2738 O O . LEU A 1 350 ? 47.013 54.104 12.591 1.00 44.58 348 LEU A O 1
ATOM 2743 N N . SER A 1 351 ? 45.491 53.117 13.902 1.00 44.43 349 SER A N 1
ATOM 2744 C CA . SER A 1 351 ? 46.515 52.532 14.753 1.00 46.08 349 SER A CA 1
ATOM 2745 C C . SER A 1 351 ? 47.025 51.252 14.089 1.00 47.55 349 SER A C 1
ATOM 2746 O O . SER A 1 351 ? 46.254 50.377 13.713 1.00 47.38 349 SER A O 1
ATOM 2749 N N . GLU A 1 352 ? 48.329 51.161 13.898 1.00 50.13 350 GLU A N 1
ATOM 2750 C CA . GLU A 1 352 ? 48.899 49.953 13.282 1.00 52.52 350 GLU A CA 1
ATOM 2751 C C . GLU A 1 352 ? 48.695 48.722 14.171 1.00 53.14 350 GLU A C 1
ATOM 2752 O O . GLU A 1 352 ? 48.356 47.640 13.666 1.00 51.65 350 GLU A O 1
ATOM 2758 N N . LYS A 1 353 ? 48.829 48.906 15.484 1.00 55.08 351 LYS A N 1
ATOM 2759 C CA . LYS A 1 353 ? 48.506 47.824 16.401 1.00 58.56 351 LYS A CA 1
ATOM 2760 C C . LYS A 1 353 ? 47.070 47.385 16.177 1.00 58.53 351 LYS A C 1
ATOM 2761 O O . LYS A 1 353 ? 46.785 46.180 16.102 1.00 59.90 351 LYS A O 1
ATOM 2767 N N . ALA A 1 354 ? 46.166 48.353 16.034 1.00 58.29 352 ALA A N 1
ATOM 2768 C CA . ALA A 1 354 ? 44.744 48.056 15.824 1.00 57.82 352 ALA A CA 1
ATOM 2769 C C . ALA A 1 354 ? 44.455 47.320 14.534 1.00 57.12 352 ALA A C 1
ATOM 2770 O O . ALA A 1 354 ? 43.721 46.353 14.556 1.00 56.50 352 ALA A O 1
ATOM 2772 N N . ARG A 1 355 ? 45.027 47.774 13.421 1.00 56.77 353 ARG A N 1
ATOM 2773 C CA . ARG A 1 355 ? 44.920 47.065 12.159 1.00 57.84 353 ARG A CA 1
ATOM 2774 C C . ARG A 1 355 ? 45.403 45.584 12.205 1.00 58.15 353 ARG A C 1
ATOM 2775 O O . ARG A 1 355 ? 44.998 44.770 11.361 1.00 58.57 353 ARG A O 1
ATOM 2783 N N . GLY A 1 356 ? 46.256 45.236 13.179 1.00 58.21 354 GLY A N 1
ATOM 2784 C CA . GLY A 1 356 ? 46.738 43.853 13.370 1.00 57.93 354 GLY A CA 1
ATOM 2785 C C . GLY A 1 356 ? 45.867 42.995 14.279 1.00 57.65 354 GLY A C 1
ATOM 2786 O O . GLY A 1 356 ? 45.463 41.903 13.915 1.00 56.92 354 GLY A O 1
ATOM 2787 N N . GLU A 1 357 ? 45.561 43.506 15.467 1.00 57.55 355 GLU A N 1
ATOM 2788 C CA . GLU A 1 357 ? 44.723 42.780 16.429 1.00 57.48 355 GLU A CA 1
ATOM 2789 C C . GLU A 1 357 ? 43.284 42.696 15.971 1.00 54.33 355 GLU A C 1
ATOM 2790 O O . GLU A 1 357 ? 42.660 41.634 16.093 1.00 54.63 355 GLU A O 1
ATOM 2796 N N . TRP A 1 358 ? 42.764 43.787 15.401 1.00 51.07 356 TRP A N 1
ATOM 2797 C CA . TRP A 1 358 ? 41.309 43.912 15.223 1.00 48.07 356 TRP A CA 1
ATOM 2798 C C . TRP A 1 358 ? 40.756 43.729 13.810 1.00 47.21 356 TRP A C 1
ATOM 2799 O O . TRP A 1 358 ? 39.521 43.688 13.615 1.00 47.57 356 TRP A O 1
ATOM 2810 N N . SER A 1 359 ? 41.634 43.598 12.817 1.00 46.40 357 SER A N 1
ATOM 2811 C CA . SER A 1 359 ? 41.153 43.431 11.431 1.00 46.16 357 SER A CA 1
ATOM 2812 C C . SER A 1 359 ? 40.281 42.180 11.339 1.00 45.53 357 SER A C 1
ATOM 2813 O O . SER A 1 359 ? 40.624 41.153 11.936 1.00 44.96 357 SER A O 1
ATOM 2816 N N . ARG A 1 360 ? 39.139 42.261 10.661 1.00 45.22 358 ARG A N 1
ATOM 2817 C CA . ARG A 1 360 ? 38.290 41.040 10.416 1.00 45.46 358 ARG A CA 1
ATOM 2818 C C . ARG A 1 360 ? 37.797 41.003 8.982 1.00 45.66 358 ARG A C 1
ATOM 2819 O O . ARG A 1 360 ? 36.690 41.448 8.701 1.00 46.25 358 ARG A O 1
ATOM 2827 N N . PRO A 1 361 ? 38.589 40.417 8.080 1.00 45.99 359 PRO A N 1
ATOM 2828 C CA . PRO A 1 361 ? 38.317 40.447 6.630 1.00 45.56 359 PRO A CA 1
ATOM 2829 C C . PRO A 1 361 ? 37.043 39.701 6.260 1.00 45.23 359 PRO A C 1
ATOM 2830 O O . PRO A 1 361 ? 36.445 39.951 5.203 1.00 44.28 359 PRO A O 1
ATOM 2834 N N . ARG A 1 362 ? 36.662 38.766 7.114 1.00 45.42 360 ARG A N 1
ATOM 2835 C CA . ARG A 1 362 ? 35.627 37.797 6.777 1.00 46.37 360 ARG A CA 1
ATOM 2836 C C . ARG A 1 362 ? 34.456 38.038 7.710 1.00 45.87 360 ARG A C 1
ATOM 2837 O O . ARG A 1 362 ? 34.655 38.201 8.944 1.00 46.86 360 ARG A O 1
ATOM 2845 N N . ARG A 1 363 ? 33.268 38.162 7.111 1.00 44.30 361 ARG A N 1
ATOM 2846 C CA . ARG A 1 363 ? 32.040 38.455 7.845 1.00 43.51 361 ARG A CA 1
ATOM 2847 C C . ARG A 1 363 ? 31.727 37.338 8.854 1.00 43.42 361 ARG A C 1
ATOM 2848 O O . ARG A 1 363 ? 31.606 36.163 8.467 1.00 43.73 361 ARG A O 1
ATOM 2856 N N . LEU A 1 364 ? 31.589 37.711 10.134 1.00 42.51 362 LEU A N 1
ATOM 2857 C CA . LEU A 1 364 ? 31.306 36.747 11.190 1.00 41.35 362 LEU A CA 1
ATOM 2858 C C . LEU A 1 364 ? 29.867 36.763 11.669 1.00 41.44 362 LEU A C 1
ATOM 2859 O O . LEU A 1 364 ? 29.174 37.746 11.548 1.00 43.02 362 LEU A O 1
ATOM 2864 N N . ALA A 1 365 ? 29.420 35.666 12.258 1.00 41.45 363 ALA A N 1
ATOM 2865 C CA . ALA A 1 365 ? 28.203 35.662 13.014 1.00 40.66 363 ALA A CA 1
ATOM 2866 C C . ALA A 1 365 ? 28.460 36.501 14.264 1.00 41.17 363 ALA A C 1
ATOM 2867 O O . ALA A 1 365 ? 29.598 36.674 14.675 1.00 41.26 363 ALA A O 1
ATOM 2869 N N . ARG A 1 366 ? 27.412 37.060 14.841 1.00 42.08 364 ARG A N 1
ATOM 2870 C CA . ARG A 1 366 ? 27.513 37.867 16.068 1.00 42.60 364 ARG A CA 1
ATOM 2871 C C . ARG A 1 366 ? 28.122 37.151 17.291 1.00 43.66 364 ARG A C 1
ATOM 2872 O O . ARG A 1 366 ? 28.853 37.786 18.060 1.00 43.45 364 ARG A O 1
ATOM 2880 N N . SER A 1 367 ? 27.795 35.860 17.470 1.00 44.12 365 SER A N 1
ATOM 2881 C CA . SER A 1 367 ? 28.330 34.995 18.565 1.00 44.97 365 SER A CA 1
ATOM 2882 C C . SER A 1 367 ? 29.836 34.744 18.469 1.00 44.86 365 SER A C 1
ATOM 2883 O O . SER A 1 367 ? 30.485 34.329 19.453 1.00 44.24 365 SER A O 1
ATOM 2886 N N . GLU A 1 368 ? 30.373 35.002 17.280 1.00 44.21 366 GLU A N 1
ATOM 2887 C CA . GLU A 1 368 ? 31.797 34.830 16.986 1.00 43.93 366 GLU A CA 1
ATOM 2888 C C . GLU A 1 368 ? 32.643 36.085 17.235 1.00 43.77 366 GLU A C 1
ATOM 2889 O O . GLU A 1 368 ? 33.824 36.134 16.891 1.00 44.29 366 GLU A O 1
ATOM 2895 N N . LEU A 1 369 ? 32.068 37.109 17.845 1.00 43.75 367 LEU A N 1
ATOM 2896 C CA . LEU A 1 369 ? 32.820 38.371 17.916 1.00 42.92 367 LEU A CA 1
ATOM 2897 C C . LEU A 1 369 ? 33.817 38.519 19.062 1.00 42.98 367 LEU A C 1
ATOM 2898 O O . LEU A 1 369 ? 34.684 39.400 19.035 1.00 42.87 367 LEU A O 1
ATOM 2903 N N . GLY A 1 370 ? 33.712 37.679 20.076 1.00 42.46 368 GLY A N 1
ATOM 2904 C CA . GLY A 1 370 ? 34.603 37.832 21.201 1.00 43.52 368 GLY A CA 1
ATOM 2905 C C . GLY A 1 370 ? 34.336 39.056 22.059 1.00 44.52 368 GLY A C 1
ATOM 2906 O O . GLY A 1 370 ? 33.369 39.799 21.855 1.00 44.97 368 GLY A O 1
ATOM 2907 N N . ALA A 1 371 ? 35.217 39.267 23.031 1.00 45.18 369 ALA A N 1
ATOM 2908 C CA . ALA A 1 371 ? 35.117 40.390 23.960 1.00 44.91 369 ALA A CA 1
ATOM 2909 C C . ALA A 1 371 ? 35.076 41.731 23.194 1.00 44.75 369 ALA A C 1
ATOM 2910 O O . ALA A 1 371 ? 35.681 41.855 22.144 1.00 45.38 369 ALA A O 1
ATOM 2912 N N . ALA A 1 372 ? 34.365 42.721 23.736 1.00 45.01 370 ALA A N 1
ATOM 2913 C CA . ALA A 1 372 ? 34.353 44.095 23.191 1.00 43.93 370 ALA A CA 1
ATOM 2914 C C . ALA A 1 372 ? 35.716 44.683 23.381 1.00 43.74 370 ALA A C 1
ATOM 2915 O O . ALA A 1 372 ? 36.333 44.391 24.367 1.00 44.50 370 ALA A O 1
ATOM 2917 N N . PRO A 1 373 ? 36.229 45.483 22.421 1.00 44.30 371 PRO A N 1
ATOM 2918 C CA . PRO A 1 373 ? 37.381 46.328 22.813 1.00 44.24 371 PRO A CA 1
ATOM 2919 C C . PRO A 1 373 ? 37.062 47.124 24.072 1.00 46.08 371 PRO A C 1
ATOM 2920 O O . PRO A 1 373 ? 35.915 47.554 24.266 1.00 46.03 371 PRO A O 1
ATOM 2924 N N . GLU A 1 374 ? 38.051 47.313 24.936 1.00 48.32 372 GLU A N 1
ATOM 2925 C CA . GLU A 1 374 ? 37.829 48.048 26.198 1.00 51.30 372 GLU A CA 1
ATOM 2926 C C . GLU A 1 374 ? 37.476 49.517 25.882 1.00 49.55 372 GLU A C 1
ATOM 2927 O O . GLU A 1 374 ? 37.865 50.034 24.845 1.00 49.64 372 GLU A O 1
ATOM 2933 N N . ASN A 1 375 ? 36.709 50.154 26.757 1.00 49.27 373 ASN A N 1
ATOM 2934 C CA . ASN A 1 375 ? 36.250 51.520 26.548 1.00 48.81 373 ASN A CA 1
ATOM 2935 C C . ASN A 1 375 ? 36.645 52.457 27.687 1.00 49.10 373 ASN A C 1
ATOM 2936 O O . ASN A 1 375 ? 35.876 52.670 28.636 1.00 49.17 373 ASN A O 1
ATOM 2941 N N . PRO A 1 376 ? 37.836 53.045 27.571 1.00 48.76 374 PRO A N 1
ATOM 2942 C CA . PRO A 1 376 ? 38.352 53.966 28.556 1.00 49.09 374 PRO A CA 1
ATOM 2943 C C . PRO A 1 376 ? 37.550 55.279 28.688 1.00 49.44 374 PRO A C 1
ATOM 2944 O O . PRO A 1 376 ? 37.834 56.086 29.584 1.00 49.77 374 PRO A O 1
ATOM 2948 N N . ARG A 1 377 ? 36.564 55.487 27.817 1.00 49.37 375 ARG A N 1
ATOM 2949 C CA . ARG A 1 377 ? 35.806 56.759 27.770 1.00 49.19 375 ARG A CA 1
ATOM 2950 C C . ARG A 1 377 ? 34.614 56.645 28.716 1.00 49.53 375 ARG A C 1
ATOM 2951 O O . ARG A 1 377 ? 33.934 57.629 29.015 1.00 48.85 375 ARG A O 1
ATOM 2959 N N . LEU A 1 378 ? 34.376 55.409 29.140 1.00 50.39 376 LEU A N 1
ATOM 2960 C CA . LEU A 1 378 ? 33.404 55.059 30.152 1.00 52.14 376 LEU A CA 1
ATOM 2961 C C . LEU A 1 378 ? 34.076 54.414 31.406 1.00 53.82 376 LEU A C 1
ATOM 2962 O O . LEU A 1 378 ? 35.235 53.972 31.348 1.00 54.68 376 LEU A O 1
ATOM 2967 N N . PRO A 1 379 ? 33.370 54.365 32.556 1.00 55.13 377 PRO A N 1
ATOM 2968 C CA . PRO A 1 379 ? 34.085 53.698 33.661 1.00 55.55 377 PRO A CA 1
ATOM 2969 C C . PRO A 1 379 ? 34.260 52.178 33.429 1.00 55.96 377 PRO A C 1
ATOM 2970 O O . PRO A 1 379 ? 33.446 51.551 32.736 1.00 55.48 377 PRO A O 1
ATOM 2974 N N . LEU B 1 3 ? 53.745 80.262 4.115 1.00 54.05 1 LEU B N 1
ATOM 2975 C CA . LEU B 1 3 ? 52.852 80.399 2.919 1.00 54.50 1 LEU B CA 1
ATOM 2976 C C . LEU B 1 3 ? 51.755 81.413 3.131 1.00 52.45 1 LEU B C 1
ATOM 2977 O O . LEU B 1 3 ? 50.860 81.530 2.302 1.00 53.50 1 LEU B O 1
ATOM 2982 N N . SER B 1 4 ? 51.826 82.161 4.210 1.00 50.59 2 SER B N 1
ATOM 2983 C CA . SER B 1 4 ? 50.739 83.100 4.515 1.00 49.94 2 SER B CA 1
ATOM 2984 C C . SER B 1 4 ? 50.829 84.461 3.830 1.00 49.36 2 SER B C 1
ATOM 2985 O O . SER B 1 4 ? 51.872 84.847 3.351 1.00 49.52 2 SER B O 1
ATOM 2988 N N . LEU B 1 5 ? 49.723 85.187 3.770 1.00 49.79 3 LEU B N 1
ATOM 2989 C CA . LEU B 1 5 ? 49.722 86.516 3.146 1.00 50.23 3 LEU B CA 1
ATOM 2990 C C . LEU B 1 5 ? 50.541 87.501 3.971 1.00 50.82 3 LEU B C 1
ATOM 2991 O O . LEU B 1 5 ? 50.383 87.549 5.198 1.00 51.04 3 LEU B O 1
ATOM 2996 N N . SER B 1 6 ? 51.393 88.289 3.311 1.00 51.12 4 SER B N 1
ATOM 2997 C CA . SER B 1 6 ? 52.206 89.284 4.032 1.00 51.79 4 SER B CA 1
ATOM 2998 C C . SER B 1 6 ? 52.154 90.700 3.513 1.00 51.72 4 SER B C 1
ATOM 2999 O O . SER B 1 6 ? 52.312 91.634 4.283 1.00 51.94 4 SER B O 1
ATOM 3002 N N . HIS B 1 7 ? 51.940 90.872 2.219 1.00 52.03 5 HIS B N 1
ATOM 3003 C CA . HIS B 1 7 ? 51.882 92.219 1.637 1.00 52.83 5 HIS B CA 1
ATOM 3004 C C . HIS B 1 7 ? 50.814 92.275 0.550 1.00 51.53 5 HIS B C 1
ATOM 3005 O O . HIS B 1 7 ? 50.522 91.272 -0.111 1.00 51.00 5 HIS B O 1
ATOM 3012 N N . PHE B 1 8 ? 50.258 93.466 0.365 1.00 50.22 6 PHE B N 1
ATOM 3013 C CA . PHE B 1 8 ? 49.436 93.751 -0.785 1.00 49.60 6 PHE B CA 1
ATOM 3014 C C . PHE B 1 8 ? 50.008 94.880 -1.674 1.00 49.42 6 PHE B C 1
ATOM 3015 O O . PHE B 1 8 ? 50.842 95.647 -1.240 1.00 49.28 6 PHE B O 1
ATOM 3023 N N . ARG B 1 9 ? 49.549 94.955 -2.916 1.00 48.84 7 ARG B N 1
ATOM 3024 C CA . ARG B 1 9 ? 50.004 95.969 -3.848 1.00 49.92 7 ARG B CA 1
ATOM 3025 C C . ARG B 1 9 ? 48.806 96.469 -4.686 1.00 48.01 7 ARG B C 1
ATOM 3026 O O . ARG B 1 9 ? 48.061 95.687 -5.246 1.00 48.44 7 ARG B O 1
ATOM 3034 N N . ILE B 1 10 ? 48.618 97.773 -4.759 1.00 46.84 8 ILE B N 1
ATOM 3035 C CA . ILE B 1 10 ? 47.619 98.354 -5.636 1.00 45.47 8 ILE B CA 1
ATOM 3036 C C . ILE B 1 10 ? 48.289 99.179 -6.734 1.00 44.90 8 ILE B C 1
ATOM 3037 O O . ILE B 1 10 ? 49.136 100.028 -6.448 1.00 45.26 8 ILE B O 1
ATOM 3042 N N . THR B 1 11 ? 47.893 98.929 -7.976 1.00 43.42 9 THR B N 1
ATOM 3043 C CA . THR B 1 11 ? 48.194 99.797 -9.093 1.00 42.53 9 THR B CA 1
ATOM 3044 C C . THR B 1 11 ? 46.928 100.310 -9.793 1.00 41.72 9 THR B C 1
ATOM 3045 O O . THR B 1 11 ? 46.173 99.540 -10.389 1.00 41.28 9 THR B O 1
ATOM 3049 N N . ARG B 1 12 ? 46.723 101.623 -9.750 1.00 40.49 10 ARG B N 1
ATOM 3050 C CA . ARG B 1 12 ? 45.565 102.208 -10.336 1.00 39.36 10 ARG B CA 1
ATOM 3051 C C . ARG B 1 12 ? 45.767 102.399 -11.848 1.00 40.48 10 ARG B C 1
ATOM 3052 O O . ARG B 1 12 ? 46.835 102.801 -12.296 1.00 41.53 10 ARG B O 1
ATOM 3060 N N . PHE B 1 13 ? 44.746 102.118 -12.646 1.00 40.43 11 PHE B N 1
ATOM 3061 C CA . PHE B 1 13 ? 44.761 102.472 -14.065 1.00 40.04 11 PHE B CA 1
ATOM 3062 C C . PHE B 1 13 ? 43.556 103.336 -14.407 1.00 39.60 11 PHE B C 1
ATOM 3063 O O . PHE B 1 13 ? 42.519 103.208 -13.786 1.00 40.15 11 PHE B O 1
ATOM 3071 N N . GLN B 1 14 ? 43.688 104.216 -15.396 1.00 39.33 12 GLN B N 1
ATOM 3072 C CA . GLN B 1 14 ? 42.550 104.984 -15.917 1.00 38.58 12 GLN B CA 1
ATOM 3073 C C . GLN B 1 14 ? 42.880 105.375 -17.380 1.00 39.34 12 GLN B C 1
ATOM 3074 O O . GLN B 1 14 ? 43.826 106.084 -17.639 1.00 40.42 12 GLN B O 1
ATOM 3080 N N . PHE B 1 15 ? 42.120 104.887 -18.334 1.00 39.34 13 PHE B N 1
ATOM 3081 C CA . PHE B 1 15 ? 42.479 105.063 -19.735 1.00 39.72 13 PHE B CA 1
ATOM 3082 C C . PHE B 1 15 ? 41.231 105.144 -20.548 1.00 39.97 13 PHE B C 1
ATOM 3083 O O . PHE B 1 15 ? 40.180 104.806 -20.065 1.00 41.29 13 PHE B O 1
ATOM 3091 N N . ALA B 1 16 ? 41.349 105.593 -21.780 1.00 40.04 14 ALA B N 1
ATOM 3092 C CA . ALA B 1 16 ? 40.195 105.760 -22.639 1.00 39.59 14 ALA B CA 1
ATOM 3093 C C . ALA B 1 16 ? 39.881 104.462 -23.305 1.00 39.02 14 ALA B C 1
ATOM 3094 O O . ALA B 1 16 ? 40.744 103.618 -23.491 1.00 39.10 14 ALA B O 1
ATOM 3096 N N . ARG B 1 17 ? 38.621 104.298 -23.660 1.00 39.91 15 ARG B N 1
ATOM 3097 C CA . ARG B 1 17 ? 38.190 103.151 -24.451 1.00 40.48 15 ARG B CA 1
ATOM 3098 C C . ARG B 1 17 ? 38.438 103.422 -25.924 1.00 42.10 15 ARG B C 1
ATOM 3099 O O . ARG B 1 17 ? 38.511 104.576 -26.333 1.00 43.37 15 ARG B O 1
ATOM 3107 N N . ASP B 1 18 ? 38.533 102.369 -26.725 1.00 43.46 16 ASP B N 1
ATOM 3108 C CA . ASP B 1 18 ? 38.660 102.523 -28.178 1.00 45.07 16 ASP B CA 1
ATOM 3109 C C . ASP B 1 18 ? 37.307 102.698 -28.828 1.00 44.70 16 ASP B C 1
ATOM 3110 O O . ASP B 1 18 ? 37.245 102.872 -30.034 1.00 45.52 16 ASP B O 1
ATOM 3115 N N . ARG B 1 19 ? 36.225 102.575 -28.061 1.00 44.26 17 ARG B N 1
ATOM 3116 C CA . ARG B 1 19 ? 34.845 102.723 -28.607 1.00 43.50 17 ARG B CA 1
ATOM 3117 C C . ARG B 1 19 ? 33.960 103.126 -27.446 1.00 42.53 17 ARG B C 1
ATOM 3118 O O . ARG B 1 19 ? 34.283 102.825 -26.290 1.00 43.34 17 ARG B O 1
ATOM 3126 N N . VAL B 1 20 ? 32.870 103.814 -27.723 1.00 41.70 18 VAL B N 1
ATOM 3127 C CA . VAL B 1 20 ? 31.833 103.991 -26.706 1.00 41.83 18 VAL B CA 1
ATOM 3128 C C . VAL B 1 20 ? 31.104 102.656 -26.367 1.00 41.76 18 VAL B C 1
ATOM 3129 O O . VAL B 1 20 ? 30.551 101.988 -27.296 1.00 41.84 18 VAL B O 1
ATOM 3133 N N . ILE B 1 21 ? 31.142 102.243 -25.083 1.00 40.12 19 ILE B N 1
ATOM 3134 C CA . ILE B 1 21 ? 30.367 101.062 -24.668 1.00 39.14 19 ILE B CA 1
ATOM 3135 C C . ILE B 1 21 ? 29.159 101.509 -23.896 1.00 40.39 19 ILE B C 1
ATOM 3136 O O . ILE B 1 21 ? 29.168 102.599 -23.305 1.00 40.98 19 ILE B O 1
ATOM 3141 N N . GLY B 1 22 ? 28.130 100.663 -23.861 1.00 39.89 20 GLY B N 1
ATOM 3142 C CA . GLY B 1 22 ? 27.024 100.941 -22.983 1.00 40.51 20 GLY B CA 1
ATOM 3143 C C . GLY B 1 22 ? 25.763 100.177 -23.310 1.00 41.31 20 GLY B C 1
ATOM 3144 O O . GLY B 1 22 ? 25.764 99.258 -24.154 1.00 40.68 20 GLY B O 1
ATOM 3145 N N . ASP B 1 23 ? 24.683 100.595 -22.651 1.00 41.10 21 ASP B N 1
ATOM 3146 C CA . ASP B 1 23 ? 23.397 99.955 -22.774 1.00 41.62 21 ASP B CA 1
ATOM 3147 C C . ASP B 1 23 ? 22.285 100.969 -22.588 1.00 42.00 21 ASP B C 1
ATOM 3148 O O . ASP B 1 23 ? 22.532 102.169 -22.507 1.00 42.37 21 ASP B O 1
ATOM 3153 N N . SER B 1 24 ? 21.051 100.492 -22.561 1.00 42.77 22 SER B N 1
ATOM 3154 C CA . SER B 1 24 ? 19.887 101.366 -22.479 1.00 43.33 22 SER B CA 1
ATOM 3155 C C . SER B 1 24 ? 19.903 102.319 -21.284 1.00 44.38 22 SER B C 1
ATOM 3156 O O . SER B 1 24 ? 19.209 103.319 -21.305 1.00 43.81 22 SER B O 1
ATOM 3159 N N . GLN B 1 25 ? 20.680 101.993 -20.243 1.00 45.91 23 GLN B N 1
ATOM 3160 C CA . GLN B 1 25 ? 20.728 102.776 -19.003 1.00 48.57 23 GLN B CA 1
ATOM 3161 C C . GLN B 1 25 ? 21.960 103.729 -18.945 1.00 49.10 23 GLN B C 1
ATOM 3162 O O . GLN B 1 25 ? 21.888 104.844 -18.389 1.00 49.27 23 GLN B O 1
ATOM 3168 N N . VAL B 1 26 ? 23.075 103.297 -19.537 1.00 49.28 24 VAL B N 1
ATOM 3169 C CA . VAL B 1 26 ? 24.385 103.818 -19.156 1.00 49.56 24 VAL B CA 1
ATOM 3170 C C . VAL B 1 26 ? 25.381 103.913 -20.338 1.00 48.00 24 VAL B C 1
ATOM 3171 O O . VAL B 1 26 ? 25.285 103.159 -21.299 1.00 47.64 24 VAL B O 1
ATOM 3175 N N . ARG B 1 27 ? 26.299 104.881 -20.271 1.00 47.78 25 ARG B N 1
ATOM 3176 C CA . ARG B 1 27 ? 27.296 105.185 -21.348 1.00 47.16 25 ARG B CA 1
ATOM 3177 C C . ARG B 1 27 ? 28.720 105.300 -20.761 1.00 45.43 25 ARG B C 1
ATOM 3178 O O . ARG B 1 27 ? 28.907 105.841 -19.672 1.00 43.46 25 ARG B O 1
ATOM 3186 N N . ALA B 1 28 ? 29.703 104.750 -21.469 1.00 44.01 26 ALA B N 1
ATOM 3187 C CA . ALA B 1 28 ? 31.117 104.786 -21.011 1.00 43.23 26 ALA B CA 1
ATOM 3188 C C . ALA B 1 28 ? 32.128 104.832 -22.165 1.00 43.59 26 ALA B C 1
ATOM 3189 O O . ALA B 1 28 ? 32.022 104.077 -23.161 1.00 43.56 26 ALA B O 1
ATOM 3191 N N . ASP B 1 29 ? 33.103 105.736 -22.044 1.00 44.34 27 ASP B N 1
ATOM 3192 C CA . ASP B 1 29 ? 34.231 105.737 -22.995 1.00 44.67 27 ASP B CA 1
ATOM 3193 C C . ASP B 1 29 ? 35.584 105.675 -22.321 1.00 44.50 27 ASP B C 1
ATOM 3194 O O . ASP B 1 29 ? 36.597 105.897 -22.966 1.00 45.18 27 ASP B O 1
ATOM 3199 N N . ASP B 1 30 ? 35.606 105.374 -21.026 1.00 44.49 28 ASP B N 1
ATOM 3200 C CA . ASP B 1 30 ? 36.861 105.180 -20.288 1.00 44.07 28 ASP B CA 1
ATOM 3201 C C . ASP B 1 30 ? 36.725 103.967 -19.377 1.00 43.30 28 ASP B C 1
ATOM 3202 O O . ASP B 1 30 ? 35.648 103.409 -19.265 1.00 43.24 28 ASP B O 1
ATOM 3207 N N . VAL B 1 31 ? 37.834 103.591 -18.748 1.00 42.33 29 VAL B N 1
ATOM 3208 C CA . VAL B 1 31 ? 37.972 102.424 -17.904 1.00 41.19 29 VAL B CA 1
ATOM 3209 C C . VAL B 1 31 ? 38.649 102.915 -16.601 1.00 41.28 29 VAL B C 1
ATOM 3210 O O . VAL B 1 31 ? 39.674 103.611 -16.641 1.00 41.41 29 VAL B O 1
ATOM 3214 N N . ASN B 1 32 ? 38.064 102.585 -15.458 1.00 40.17 30 ASN B N 1
ATOM 3215 C CA . ASN B 1 32 ? 38.721 102.766 -14.196 1.00 39.57 30 ASN B CA 1
ATOM 3216 C C . ASN B 1 32 ? 38.907 101.410 -13.509 1.00 40.11 30 ASN B C 1
ATOM 3217 O O . ASN B 1 32 ? 37.916 100.776 -13.118 1.00 40.31 30 ASN B O 1
ATOM 3222 N N . VAL B 1 33 ? 40.164 100.983 -13.360 1.00 39.01 31 VAL B N 1
ATOM 3223 C CA . VAL B 1 33 ? 40.477 99.729 -12.749 1.00 38.44 31 VAL B CA 1
ATOM 3224 C C . VAL B 1 33 ? 41.797 99.786 -11.978 1.00 39.05 31 VAL B C 1
ATOM 3225 O O . VAL B 1 33 ? 42.741 100.427 -12.414 1.00 39.81 31 VAL B O 1
ATOM 3229 N N . ALA B 1 34 ? 41.864 99.113 -10.831 1.00 38.86 32 ALA B N 1
ATOM 3230 C CA . ALA B 1 34 ? 43.117 98.941 -10.090 1.00 37.97 32 ALA B CA 1
ATOM 3231 C C . ALA B 1 34 ? 43.494 97.461 -9.961 1.00 38.46 32 ALA B C 1
ATOM 3232 O O . ALA B 1 34 ? 42.678 96.631 -9.619 1.00 39.00 32 ALA B O 1
ATOM 3234 N N . ALA B 1 35 ? 44.735 97.126 -10.229 1.00 38.49 33 ALA B N 1
ATOM 3235 C CA . ALA B 1 35 ? 45.178 95.771 -10.016 1.00 39.47 33 ALA B CA 1
ATOM 3236 C C . ALA B 1 35 ? 45.427 95.548 -8.509 1.00 39.20 33 ALA B C 1
ATOM 3237 O O . ALA B 1 35 ? 46.137 96.317 -7.895 1.00 39.09 33 ALA B O 1
ATOM 3239 N N . LEU B 1 36 ? 44.833 94.521 -7.917 1.00 38.84 34 LEU B N 1
ATOM 3240 C CA . LEU B 1 36 ? 45.197 94.172 -6.547 1.00 38.64 34 LEU B CA 1
ATOM 3241 C C . LEU B 1 36 ? 46.046 92.936 -6.593 1.00 39.32 34 LEU B C 1
ATOM 3242 O O . LEU B 1 36 ? 45.660 91.935 -7.210 1.00 39.44 34 LEU B O 1
ATOM 3247 N N . GLU B 1 37 ? 47.241 93.036 -6.018 1.00 39.34 35 GLU B N 1
ATOM 3248 C CA . GLU B 1 37 ? 48.123 91.887 -5.875 1.00 39.87 35 GLU B CA 1
ATOM 3249 C C . GLU B 1 37 ? 48.239 91.506 -4.420 1.00 39.75 35 GLU B C 1
ATOM 3250 O O . GLU B 1 37 ? 48.528 92.341 -3.563 1.00 38.81 35 GLU B O 1
ATOM 3256 N N . LEU B 1 38 ? 47.961 90.244 -4.133 1.00 40.07 36 LEU B N 1
ATOM 3257 C CA . LEU B 1 38 ? 48.099 89.751 -2.771 1.00 40.14 36 LEU B CA 1
ATOM 3258 C C . LEU B 1 38 ? 49.329 88.860 -2.732 1.00 40.53 36 LEU B C 1
ATOM 3259 O O . LEU B 1 38 ? 49.410 87.845 -3.461 1.00 40.18 36 LEU B O 1
ATOM 3264 N N . VAL B 1 39 ? 50.294 89.226 -1.894 1.00 41.35 37 VAL B N 1
ATOM 3265 C CA . VAL B 1 39 ? 51.588 88.500 -1.872 1.00 42.64 37 VAL B CA 1
ATOM 3266 C C . VAL B 1 39 ? 51.704 87.593 -0.670 1.00 43.51 37 VAL B C 1
ATOM 3267 O O . VAL B 1 39 ? 51.453 88.022 0.435 1.00 43.53 37 VAL B O 1
ATOM 3271 N N . SER B 1 40 ? 52.106 86.347 -0.873 1.00 46.35 38 SER B N 1
ATOM 3272 C CA . SER B 1 40 ? 52.334 85.472 0.259 1.00 49.71 38 SER B CA 1
ATOM 3273 C C . SER B 1 40 ? 53.809 85.408 0.628 1.00 51.95 38 SER B C 1
ATOM 3274 O O . SER B 1 40 ? 54.663 85.748 -0.185 1.00 52.60 38 SER B O 1
ATOM 3277 N N . GLU B 1 41 ? 54.100 84.932 1.843 1.00 54.13 39 GLU B N 1
ATOM 3278 C CA . GLU B 1 41 ? 55.472 84.708 2.301 1.00 56.51 39 GLU B CA 1
ATOM 3279 C C . GLU B 1 41 ? 56.258 83.787 1.354 1.00 56.76 39 GLU B C 1
ATOM 3280 O O . GLU B 1 41 ? 57.490 83.773 1.370 1.00 57.39 39 GLU B O 1
ATOM 3286 N N . SER B 1 42 ? 55.547 83.048 0.502 1.00 57.25 40 SER B N 1
ATOM 3287 C CA . SER B 1 42 ? 56.194 82.111 -0.414 1.00 57.18 40 SER B CA 1
ATOM 3288 C C . SER B 1 42 ? 56.657 82.766 -1.682 1.00 56.47 40 SER B C 1
ATOM 3289 O O . SER B 1 42 ? 57.187 82.096 -2.549 1.00 57.30 40 SER B O 1
ATOM 3292 N N . GLY B 1 43 ? 56.453 84.061 -1.828 1.00 55.51 41 GLY B N 1
ATOM 3293 C CA . GLY B 1 43 ? 56.811 84.674 -3.095 1.00 54.50 41 GLY B CA 1
ATOM 3294 C C . GLY B 1 43 ? 55.713 84.680 -4.157 1.00 53.78 41 GLY B C 1
ATOM 3295 O O . GLY B 1 43 ? 55.769 85.513 -5.075 1.00 54.59 41 GLY B O 1
ATOM 3296 N N . GLU B 1 44 ? 54.716 83.786 -4.052 1.00 52.09 42 GLU B N 1
ATOM 3297 C CA . GLU B 1 44 ? 53.589 83.777 -5.009 1.00 50.02 42 GLU B CA 1
ATOM 3298 C C . GLU B 1 44 ? 52.668 84.964 -4.804 1.00 48.36 42 GLU B C 1
ATOM 3299 O O . GLU B 1 44 ? 52.445 85.428 -3.677 1.00 47.32 42 GLU B O 1
ATOM 3305 N N . VAL B 1 45 ? 52.159 85.449 -5.932 1.00 47.18 43 VAL B N 1
ATOM 3306 C CA . VAL B 1 45 ? 51.244 86.569 -6.010 1.00 46.15 43 VAL B CA 1
ATOM 3307 C C . VAL B 1 45 ? 49.882 86.146 -6.593 1.00 45.32 43 VAL B C 1
ATOM 3308 O O . VAL B 1 45 ? 49.816 85.423 -7.592 1.00 45.99 43 VAL B O 1
ATOM 3312 N N . GLY B 1 46 ? 48.811 86.616 -5.963 1.00 43.61 44 GLY B N 1
ATOM 3313 C CA . GLY B 1 46 ? 47.484 86.546 -6.516 1.00 41.13 44 GLY B CA 1
ATOM 3314 C C . GLY B 1 46 ? 47.031 87.915 -6.997 1.00 40.10 44 GLY B C 1
ATOM 3315 O O . GLY B 1 46 ? 47.173 88.916 -6.267 1.00 39.76 44 GLY B O 1
ATOM 3316 N N . LEU B 1 47 ? 46.483 87.947 -8.216 1.00 37.98 45 LEU B N 1
ATOM 3317 C CA . LEU B 1 47 ? 46.002 89.153 -8.849 1.00 36.91 45 LEU B CA 1
ATOM 3318 C C . LEU B 1 47 ? 44.466 89.188 -8.981 1.00 36.83 45 LEU B C 1
ATOM 3319 O O . LEU B 1 47 ? 43.857 88.228 -9.441 1.00 36.52 45 LEU B O 1
ATOM 3324 N N . GLY B 1 48 ? 43.848 90.306 -8.612 1.00 36.55 46 GLY B N 1
ATOM 3325 C CA . GLY B 1 48 ? 42.429 90.551 -8.926 1.00 36.58 46 GLY B CA 1
ATOM 3326 C C . GLY B 1 48 ? 42.261 91.985 -9.382 1.00 37.47 46 GLY B C 1
ATOM 3327 O O . GLY B 1 48 ? 43.188 92.784 -9.237 1.00 38.36 46 GLY B O 1
ATOM 3328 N N . PHE B 1 49 ? 41.090 92.340 -9.909 1.00 37.96 47 PHE B N 1
ATOM 3329 C CA . PHE B 1 49 ? 40.882 93.681 -10.450 1.00 38.34 47 PHE B CA 1
ATOM 3330 C C . PHE B 1 49 ? 39.742 94.390 -9.789 1.00 39.00 47 PHE B C 1
ATOM 3331 O O . PHE B 1 49 ? 38.607 93.870 -9.748 1.00 40.09 47 PHE B O 1
ATOM 3339 N N . ILE B 1 50 ? 40.040 95.588 -9.288 1.00 38.39 48 ILE B N 1
ATOM 3340 C CA . ILE B 1 50 ? 39.063 96.469 -8.665 1.00 37.43 48 ILE B CA 1
ATOM 3341 C C . ILE B 1 50 ? 38.534 97.410 -9.725 1.00 38.21 48 ILE B C 1
ATOM 3342 O O . ILE B 1 50 ? 39.201 98.368 -10.056 1.00 38.92 48 ILE B O 1
ATOM 3347 N N . GLN B 1 51 ? 37.343 97.166 -10.255 1.00 38.93 49 GLN B N 1
ATOM 3348 C CA . GLN B 1 51 ? 36.798 97.990 -11.318 1.00 38.94 49 GLN B CA 1
ATOM 3349 C C . GLN B 1 51 ? 35.560 98.803 -10.896 1.00 40.25 49 GLN B C 1
ATOM 3350 O O . GLN B 1 51 ? 34.668 98.256 -10.283 1.00 40.17 49 GLN B O 1
ATOM 3356 N N . THR B 1 52 ? 35.506 100.103 -11.227 1.00 41.36 50 THR B N 1
ATOM 3357 C CA . THR B 1 52 ? 34.281 100.883 -11.049 1.00 42.30 50 THR B CA 1
ATOM 3358 C C . THR B 1 52 ? 33.671 101.271 -12.385 1.00 43.91 50 THR B C 1
ATOM 3359 O O . THR B 1 52 ? 34.370 101.652 -13.324 1.00 44.06 50 THR B O 1
ATOM 3363 N N . LEU B 1 53 ? 32.352 101.169 -12.459 1.00 46.14 51 LEU B N 1
ATOM 3364 C CA . LEU B 1 53 ? 31.652 101.224 -13.730 1.00 48.81 51 LEU B CA 1
ATOM 3365 C C . LEU B 1 53 ? 30.930 102.538 -13.946 1.00 49.75 51 LEU B C 1
ATOM 3366 O O . LEU B 1 53 ? 30.789 102.989 -15.091 1.00 49.42 51 LEU B O 1
ATOM 3371 N N . PHE B 1 54 ? 30.514 103.154 -12.843 1.00 51.06 52 PHE B N 1
ATOM 3372 C CA . PHE B 1 54 ? 29.666 104.357 -12.883 1.00 53.47 52 PHE B CA 1
ATOM 3373 C C . PHE B 1 54 ? 30.470 105.613 -12.574 1.00 53.42 52 PHE B C 1
ATOM 3374 O O . PHE B 1 54 ? 30.152 106.682 -13.072 1.00 54.39 52 PHE B O 1
ATOM 3382 N N . ASN B 1 55 ? 31.510 105.458 -11.765 1.00 52.35 53 ASN B N 1
ATOM 3383 C CA . ASN B 1 55 ? 32.306 106.567 -11.292 1.00 51.76 53 ASN B CA 1
ATOM 3384 C C . ASN B 1 55 ? 33.798 106.176 -11.282 1.00 50.32 53 ASN B C 1
ATOM 3385 O O . ASN B 1 55 ? 34.142 104.987 -11.160 1.00 49.80 53 ASN B O 1
ATOM 3390 N N . PRO B 1 56 ? 34.702 107.165 -11.380 1.00 48.71 54 PRO B N 1
ATOM 3391 C CA . PRO B 1 56 ? 36.132 106.776 -11.436 1.00 46.52 54 PRO B CA 1
ATOM 3392 C C . PRO B 1 56 ? 36.645 106.400 -10.062 1.00 44.36 54 PRO B C 1
ATOM 3393 O O . PRO B 1 56 ? 36.003 106.731 -9.087 1.00 43.41 54 PRO B O 1
ATOM 3397 N N . LEU B 1 57 ? 37.779 105.708 -9.992 1.00 42.93 55 LEU B N 1
ATOM 3398 C CA . LEU B 1 57 ? 38.381 105.371 -8.689 1.00 42.33 55 LEU B CA 1
ATOM 3399 C C . LEU B 1 57 ? 39.047 106.615 -8.095 1.00 42.78 55 LEU B C 1
ATOM 3400 O O . LEU B 1 57 ? 39.425 107.548 -8.833 1.00 43.41 55 LEU B O 1
ATOM 3405 N N . PRO B 1 58 ? 39.211 106.651 -6.776 1.00 42.77 56 PRO B N 1
ATOM 3406 C CA . PRO B 1 58 ? 40.014 107.705 -6.169 1.00 42.54 56 PRO B CA 1
ATOM 3407 C C . PRO B 1 58 ? 41.499 107.436 -6.440 1.00 42.79 56 PRO B C 1
ATOM 3408 O O . PRO B 1 58 ? 41.817 106.432 -7.096 1.00 41.21 56 PRO B O 1
ATOM 3412 N N . ASP B 1 59 ? 42.396 108.314 -5.963 1.00 43.47 57 ASP B N 1
ATOM 3413 C CA . ASP B 1 59 ? 43.845 108.081 -6.092 1.00 44.85 57 ASP B CA 1
ATOM 3414 C C . ASP B 1 59 ? 44.310 106.691 -5.549 1.00 46.36 57 ASP B C 1
ATOM 3415 O O . ASP B 1 59 ? 43.707 106.119 -4.618 1.00 46.87 57 ASP B O 1
ATOM 3420 N N . GLN B 1 60 ? 45.419 106.194 -6.115 1.00 47.23 58 GLN B N 1
ATOM 3421 C CA A GLN B 1 60 ? 46.094 104.984 -5.659 0.50 47.30 58 GLN B CA 1
ATOM 3422 C CA B GLN B 1 60 ? 46.070 104.981 -5.651 0.50 47.55 58 GLN B CA 1
ATOM 3423 C C . GLN B 1 60 ? 46.191 104.986 -4.119 1.00 48.35 58 GLN B C 1
ATOM 3424 O O . GLN B 1 60 ? 45.804 104.015 -3.462 1.00 48.60 58 GLN B O 1
ATOM 3435 N N . GLN B 1 61 ? 46.687 106.081 -3.541 1.00 48.77 59 GLN B N 1
ATOM 3436 C CA . GLN B 1 61 ? 46.935 106.090 -2.101 1.00 50.75 59 GLN B CA 1
ATOM 3437 C C . GLN B 1 61 ? 45.663 106.002 -1.284 1.00 48.52 59 GLN B C 1
ATOM 3438 O O . GLN B 1 61 ? 45.674 105.421 -0.198 1.00 48.27 59 GLN B O 1
ATOM 3444 N N . GLU B 1 62 ? 44.578 106.551 -1.827 1.00 47.11 60 GLU B N 1
ATOM 3445 C CA . GLU B 1 62 ? 43.250 106.428 -1.228 1.00 46.04 60 GLU B CA 1
ATOM 3446 C C . GLU B 1 62 ? 42.720 104.962 -1.263 1.00 45.91 60 GLU B C 1
ATOM 3447 O O . GLU B 1 62 ? 42.203 104.472 -0.257 1.00 45.22 60 GLU B O 1
ATOM 3453 N N . ILE B 1 63 ? 42.858 104.294 -2.414 1.00 44.52 61 ILE B N 1
ATOM 3454 C CA . ILE B 1 63 ? 42.446 102.918 -2.542 1.00 43.73 61 ILE B CA 1
ATOM 3455 C C . ILE B 1 63 ? 43.189 102.056 -1.512 1.00 46.06 61 ILE B C 1
ATOM 3456 O O . ILE B 1 63 ? 42.578 101.226 -0.825 1.00 46.67 61 ILE B O 1
ATOM 3461 N N . GLU B 1 64 ? 44.501 102.258 -1.444 1.00 47.94 62 GLU B N 1
ATOM 3462 C CA . GLU B 1 64 ? 45.417 101.550 -0.561 1.00 50.63 62 GLU B CA 1
ATOM 3463 C C . GLU B 1 64 ? 45.038 101.744 0.890 1.00 51.03 62 GLU B C 1
ATOM 3464 O O . GLU B 1 64 ? 45.069 100.809 1.695 1.00 51.96 62 GLU B O 1
ATOM 3470 N N . SER B 1 65 ? 44.730 102.978 1.248 1.00 51.19 63 SER B N 1
ATOM 3471 C CA . SER B 1 65 ? 44.584 103.262 2.650 1.00 51.01 63 SER B CA 1
ATOM 3472 C C . SER B 1 65 ? 43.302 102.638 3.131 1.00 50.05 63 SER B C 1
ATOM 3473 O O . SER B 1 65 ? 43.222 102.218 4.268 1.00 50.41 63 SER B O 1
ATOM 3476 N N . VAL B 1 66 ? 42.299 102.608 2.266 1.00 49.35 64 VAL B N 1
ATOM 3477 C CA . VAL B 1 66 ? 41.005 102.041 2.589 1.00 48.52 64 VAL B CA 1
ATOM 3478 C C . VAL B 1 66 ? 41.092 100.512 2.655 1.00 48.81 64 VAL B C 1
ATOM 3479 O O . VAL B 1 66 ? 40.489 99.873 3.528 1.00 47.83 64 VAL B O 1
ATOM 3483 N N . PHE B 1 67 ? 41.861 99.929 1.732 1.00 48.55 65 PHE B N 1
ATOM 3484 C CA . PHE B 1 67 ? 42.012 98.492 1.698 1.00 48.47 65 PHE B CA 1
ATOM 3485 C C . PHE B 1 67 ? 42.768 98.049 2.963 1.00 50.26 65 PHE B C 1
ATOM 3486 O O . PHE B 1 67 ? 42.428 97.037 3.587 1.00 49.13 65 PHE B O 1
ATOM 3494 N N . GLU B 1 68 ? 43.764 98.846 3.342 1.00 52.92 66 GLU B N 1
ATOM 3495 C CA . GLU B 1 68 ? 44.567 98.580 4.522 1.00 56.46 66 GLU B CA 1
ATOM 3496 C C . GLU B 1 68 ? 43.767 98.645 5.812 1.00 57.27 66 GLU B C 1
ATOM 3497 O O . GLU B 1 68 ? 43.940 97.819 6.703 1.00 58.07 66 GLU B O 1
ATOM 3503 N N . HIS B 1 69 ? 42.906 99.639 5.904 1.00 58.33 67 HIS B N 1
ATOM 3504 C CA . HIS B 1 69 ? 42.183 99.907 7.114 1.00 60.02 67 HIS B CA 1
ATOM 3505 C C . HIS B 1 69 ? 41.050 98.898 7.218 1.00 59.40 67 HIS B C 1
ATOM 3506 O O . HIS B 1 69 ? 40.807 98.323 8.275 1.00 59.49 67 HIS B O 1
ATOM 3513 N N . GLU B 1 70 ? 40.384 98.657 6.096 1.00 58.79 68 GLU B N 1
ATOM 3514 C CA . GLU B 1 70 ? 39.107 97.972 6.124 1.00 58.40 68 GLU B CA 1
ATOM 3515 C C . GLU B 1 70 ? 39.047 96.491 5.641 1.00 56.41 68 GLU B C 1
ATOM 3516 O O . GLU B 1 70 ? 38.081 95.783 5.957 1.00 56.49 68 GLU B O 1
ATOM 3522 N N . VAL B 1 71 ? 40.086 96.018 4.942 1.00 54.04 69 VAL B N 1
ATOM 3523 C CA . VAL B 1 71 ? 40.106 94.653 4.366 1.00 51.74 69 VAL B CA 1
ATOM 3524 C C . VAL B 1 71 ? 41.333 93.878 4.822 1.00 51.05 69 VAL B C 1
ATOM 3525 O O . VAL B 1 71 ? 41.215 92.725 5.260 1.00 51.26 69 VAL B O 1
ATOM 3529 N N . TRP B 1 72 ? 42.504 94.508 4.744 1.00 49.33 70 TRP B N 1
ATOM 3530 C CA . TRP B 1 72 ? 43.767 93.825 5.005 1.00 48.70 70 TRP B CA 1
ATOM 3531 C C . TRP B 1 72 ? 43.911 93.064 6.375 1.00 48.95 70 TRP B C 1
ATOM 3532 O O . TRP B 1 72 ? 44.566 92.018 6.419 1.00 48.32 70 TRP B O 1
ATOM 3543 N N . PRO B 1 73 ? 43.330 93.593 7.483 1.00 49.62 71 PRO B N 1
ATOM 3544 C CA . PRO B 1 73 ? 43.318 92.925 8.820 1.00 49.72 71 PRO B CA 1
ATOM 3545 C C . PRO B 1 73 ? 42.729 91.531 8.814 1.00 50.33 71 PRO B C 1
ATOM 3546 O O . PRO B 1 73 ? 43.189 90.674 9.557 1.00 50.05 71 PRO B O 1
ATOM 3550 N N . SER B 1 74 ? 41.734 91.291 7.958 1.00 50.93 72 SER B N 1
ATOM 3551 C CA . SER B 1 74 ? 41.150 89.966 7.852 1.00 50.86 72 SER B CA 1
ATOM 3552 C C . SER B 1 74 ? 41.946 89.006 6.962 1.00 50.76 72 SER B C 1
ATOM 3553 O O . SER B 1 74 ? 41.727 87.765 7.022 1.00 51.35 72 SER B O 1
ATOM 3556 N N . LEU B 1 75 ? 42.857 89.559 6.150 1.00 49.68 73 LEU B N 1
ATOM 3557 C CA . LEU B 1 75 ? 43.677 88.766 5.231 1.00 48.74 73 LEU B CA 1
ATOM 3558 C C . LEU B 1 75 ? 45.080 88.451 5.747 1.00 49.31 73 LEU B C 1
ATOM 3559 O O . LEU B 1 75 ? 45.608 87.335 5.511 1.00 49.26 73 LEU B O 1
ATOM 3564 N N . LYS B 1 76 ? 45.691 89.423 6.427 1.00 49.34 74 LYS B N 1
ATOM 3565 C CA . LYS B 1 76 ? 47.086 89.329 6.818 1.00 50.65 74 LYS B CA 1
ATOM 3566 C C . LYS B 1 76 ? 47.357 88.108 7.715 1.00 49.70 74 LYS B C 1
ATOM 3567 O O . LYS B 1 76 ? 46.563 87.791 8.603 1.00 49.39 74 LYS B O 1
ATOM 3573 N N . GLY B 1 77 ? 48.491 87.445 7.503 1.00 48.90 75 GLY B N 1
ATOM 3574 C CA . GLY B 1 77 ? 48.853 86.311 8.344 1.00 48.34 75 GLY B CA 1
ATOM 3575 C C . GLY B 1 77 ? 48.157 85.001 8.023 1.00 48.24 75 GLY B C 1
ATOM 3576 O O . GLY B 1 77 ? 48.500 83.979 8.614 1.00 49.24 75 GLY B O 1
ATOM 3577 N N . ASN B 1 78 ? 47.197 85.033 7.087 1.00 47.32 76 ASN B N 1
ATOM 3578 C CA . ASN B 1 78 ? 46.372 83.877 6.692 1.00 46.09 76 ASN B CA 1
ATOM 3579 C C . ASN B 1 78 ? 46.768 83.178 5.374 1.00 44.38 76 ASN B C 1
ATOM 3580 O O . ASN B 1 78 ? 47.411 83.777 4.532 1.00 43.65 76 ASN B O 1
ATOM 3585 N N . ARG B 1 79 ? 46.370 81.906 5.224 1.00 43.25 77 ARG B N 1
ATOM 3586 C CA . ARG B 1 79 ? 46.522 81.151 3.977 1.00 41.48 77 ARG B CA 1
ATOM 3587 C C . ARG B 1 79 ? 45.349 81.404 3.050 1.00 41.09 77 ARG B C 1
ATOM 3588 O O . ARG B 1 79 ? 44.177 81.293 3.485 1.00 40.53 77 ARG B O 1
ATOM 3596 N N . ALA B 1 80 ? 45.653 81.733 1.786 1.00 39.40 78 ALA B N 1
ATOM 3597 C CA . ALA B 1 80 ? 44.632 81.919 0.753 1.00 38.69 78 ALA B CA 1
ATOM 3598 C C . ALA B 1 80 ? 43.638 80.771 0.675 1.00 38.53 78 ALA B C 1
ATOM 3599 O O . ALA B 1 80 ? 42.435 80.999 0.611 1.00 37.94 78 ALA B O 1
ATOM 3601 N N . ILE B 1 81 ? 44.157 79.542 0.620 1.00 38.47 79 ILE B N 1
ATOM 3602 C CA . ILE B 1 81 ? 43.304 78.362 0.489 1.00 38.49 79 ILE B CA 1
ATOM 3603 C C . ILE B 1 81 ? 42.382 78.208 1.711 1.00 38.82 79 ILE B C 1
ATOM 3604 O O . ILE B 1 81 ? 41.310 77.659 1.581 1.00 40.13 79 ILE B O 1
ATOM 3609 N N . ALA B 1 82 ? 42.788 78.710 2.881 1.00 38.29 80 ALA B N 1
ATOM 3610 C CA . ALA B 1 82 ? 41.946 78.707 4.093 1.00 37.75 80 ALA B CA 1
ATOM 3611 C C . ALA B 1 82 ? 40.854 79.737 3.979 1.00 37.85 80 ALA B C 1
ATOM 3612 O O . ALA B 1 82 ? 39.695 79.432 4.194 1.00 38.74 80 ALA B O 1
ATOM 3614 N N . LEU B 1 83 ? 41.224 80.966 3.656 1.00 38.49 81 LEU B N 1
ATOM 3615 C CA . LEU B 1 83 ? 40.256 82.045 3.528 1.00 39.12 81 LEU B CA 1
ATOM 3616 C C . LEU B 1 83 ? 39.094 81.785 2.567 1.00 39.59 81 LEU B C 1
ATOM 3617 O O . LEU B 1 83 ? 37.984 82.227 2.824 1.00 39.76 81 LEU B O 1
ATOM 3622 N N . VAL B 1 84 ? 39.355 81.106 1.447 1.00 39.44 82 VAL B N 1
ATOM 3623 C CA . VAL B 1 84 ? 38.325 80.953 0.423 1.00 39.50 82 VAL B CA 1
ATOM 3624 C C . VAL B 1 84 ? 37.181 80.002 0.848 1.00 39.72 82 VAL B C 1
ATOM 3625 O O . VAL B 1 84 ? 36.109 80.007 0.210 1.00 40.32 82 VAL B O 1
ATOM 3629 N N . HIS B 1 85 ? 37.422 79.177 1.864 1.00 38.36 83 HIS B N 1
ATOM 3630 C CA . HIS B 1 85 ? 36.418 78.174 2.283 1.00 38.83 83 HIS B CA 1
ATOM 3631 C C . HIS B 1 85 ? 35.555 78.735 3.398 1.00 38.31 83 HIS B C 1
ATOM 3632 O O . HIS B 1 85 ? 34.596 78.113 3.792 1.00 37.73 83 HIS B O 1
ATOM 3639 N N . ARG B 1 86 ? 35.907 79.918 3.904 1.00 38.91 84 ARG B N 1
ATOM 3640 C CA . ARG B 1 86 ? 35.197 80.502 5.035 1.00 39.10 84 ARG B CA 1
ATOM 3641 C C . ARG B 1 86 ? 33.754 80.760 4.744 1.00 39.63 84 ARG B C 1
ATOM 3642 O O . ARG B 1 86 ? 33.408 81.315 3.710 1.00 38.70 84 ARG B O 1
ATOM 3650 N N . VAL B 1 87 ? 32.920 80.291 5.668 1.00 41.44 85 VAL B N 1
ATOM 3651 C CA . VAL B 1 87 ? 31.498 80.616 5.716 1.00 41.99 85 VAL B CA 1
ATOM 3652 C C . VAL B 1 87 ? 31.390 81.690 6.788 1.00 43.78 85 VAL B C 1
ATOM 3653 O O . VAL B 1 87 ? 31.729 81.452 7.950 1.00 44.86 85 VAL B O 1
ATOM 3657 N N . ASN B 1 88 ? 31.012 82.882 6.364 1.00 45.80 86 ASN B N 1
ATOM 3658 C CA . ASN B 1 88 ? 30.766 84.032 7.234 1.00 48.77 86 ASN B CA 1
ATOM 3659 C C . ASN B 1 88 ? 29.283 84.249 7.421 1.00 51.01 86 ASN B C 1
ATOM 3660 O O . ASN B 1 88 ? 28.505 83.918 6.568 1.00 50.70 86 ASN B O 1
ATOM 3665 N N . ARG B 1 89 ? 28.889 84.873 8.513 1.00 55.87 87 ARG B N 1
ATOM 3666 C CA . ARG B 1 89 ? 27.464 85.111 8.727 1.00 60.21 87 ARG B CA 1
ATOM 3667 C C . ARG B 1 89 ? 27.094 86.417 8.082 1.00 62.05 87 ARG B C 1
ATOM 3668 O O . ARG B 1 89 ? 27.886 87.364 8.151 1.00 61.22 87 ARG B O 1
ATOM 3676 N N . PRO B 1 90 ? 25.890 86.454 7.446 1.00 64.61 88 PRO B N 1
ATOM 3677 C CA . PRO B 1 90 ? 25.413 87.516 6.555 1.00 66.47 88 PRO B CA 1
ATOM 3678 C C . PRO B 1 90 ? 25.513 88.886 7.181 1.00 68.28 88 PRO B C 1
ATOM 3679 O O . PRO B 1 90 ? 26.398 89.668 6.785 1.00 69.36 88 PRO B O 1
ATOM 3683 N N . ARG B 1 91 ? 24.622 89.168 8.130 1.00 69.82 89 ARG B N 1
ATOM 3684 C CA . ARG B 1 91 ? 24.688 90.381 8.995 1.00 71.44 89 ARG B CA 1
ATOM 3685 C C . ARG B 1 91 ? 24.840 91.761 8.304 1.00 71.41 89 ARG B C 1
ATOM 3686 O O . ARG B 1 91 ? 25.889 92.104 7.754 1.00 71.46 89 ARG B O 1
ATOM 3694 N N . TYR B 1 98 ? 31.541 97.252 1.574 1.00 68.20 96 TYR B N 1
ATOM 3695 C CA . TYR B 1 98 ? 32.838 97.955 1.517 1.00 68.62 96 TYR B CA 1
ATOM 3696 C C . TYR B 1 98 ? 32.783 99.392 0.991 1.00 67.34 96 TYR B C 1
ATOM 3697 O O . TYR B 1 98 ? 31.905 99.756 0.177 1.00 67.35 96 TYR B O 1
ATOM 3706 N N . SER B 1 99 ? 33.760 100.186 1.427 1.00 65.08 97 SER B N 1
ATOM 3707 C CA . SER B 1 99 ? 33.826 101.588 1.027 1.00 64.11 97 SER B CA 1
ATOM 3708 C C . SER B 1 99 ? 34.205 101.741 -0.474 1.00 61.54 97 SER B C 1
ATOM 3709 O O . SER B 1 99 ? 33.807 102.710 -1.138 1.00 61.16 97 SER B O 1
ATOM 3712 N N . LEU B 1 100 ? 34.930 100.749 -0.992 1.00 58.09 98 LEU B N 1
ATOM 3713 C CA . LEU B 1 100 ? 35.151 100.573 -2.428 1.00 54.69 98 LEU B CA 1
ATOM 3714 C C . LEU B 1 100 ? 34.820 99.130 -2.821 1.00 52.26 98 LEU B C 1
ATOM 3715 O O . LEU B 1 100 ? 34.769 98.268 -1.962 1.00 51.46 98 LEU B O 1
ATOM 3720 N N . PRO B 1 101 ? 34.605 98.857 -4.125 1.00 50.28 99 PRO B N 1
ATOM 3721 C CA . PRO B 1 101 ? 34.282 97.489 -4.598 1.00 48.36 99 PRO B CA 1
ATOM 3722 C C . PRO B 1 101 ? 35.410 96.447 -4.603 1.00 46.57 99 PRO B C 1
ATOM 3723 O O . PRO B 1 101 ? 35.824 95.975 -5.662 1.00 46.51 99 PRO B O 1
ATOM 3727 N N . PHE B 1 102 ? 35.849 96.051 -3.420 1.00 44.45 100 PHE B N 1
ATOM 3728 C CA . PHE B 1 102 ? 36.917 95.106 -3.266 1.00 43.23 100 PHE B CA 1
ATOM 3729 C C . PHE B 1 102 ? 36.486 93.623 -3.329 1.00 42.70 100 PHE B C 1
ATOM 3730 O O . PHE B 1 102 ? 37.336 92.705 -3.394 1.00 42.88 100 PHE B O 1
ATOM 3738 N N . HIS B 1 103 ? 35.182 93.367 -3.285 1.00 40.97 101 HIS B N 1
ATOM 3739 C CA . HIS B 1 103 ? 34.690 92.021 -2.984 1.00 39.65 101 HIS B CA 1
ATOM 3740 C C . HIS B 1 103 ? 35.068 90.994 -4.084 1.00 39.21 101 HIS B C 1
ATOM 3741 O O . HIS B 1 103 ? 35.616 89.959 -3.769 1.00 38.92 101 HIS B O 1
ATOM 3748 N N . GLU B 1 104 ? 34.844 91.318 -5.354 1.00 38.67 102 GLU B N 1
ATOM 3749 C CA . GLU B 1 104 ? 35.226 90.445 -6.450 1.00 40.07 102 GLU B CA 1
ATOM 3750 C C . GLU B 1 104 ? 36.753 90.362 -6.573 1.00 38.75 102 GLU B C 1
ATOM 3751 O O . GLU B 1 104 ? 37.311 89.262 -6.720 1.00 39.21 102 GLU B O 1
ATOM 3757 N N . ALA B 1 105 ? 37.435 91.501 -6.459 1.00 37.79 103 ALA B N 1
ATOM 3758 C CA . ALA B 1 105 ? 38.933 91.536 -6.597 1.00 36.79 103 ALA B CA 1
ATOM 3759 C C . ALA B 1 105 ? 39.651 90.658 -5.585 1.00 35.08 103 ALA B C 1
ATOM 3760 O O . ALA B 1 105 ? 40.581 89.933 -5.935 1.00 34.49 103 ALA B O 1
ATOM 3762 N N . VAL B 1 106 ? 39.193 90.721 -4.340 1.00 35.14 104 VAL B N 1
ATOM 3763 C CA . VAL B 1 106 ? 39.726 89.891 -3.248 1.00 34.42 104 VAL B CA 1
ATOM 3764 C C . VAL B 1 106 ? 39.466 88.430 -3.512 1.00 35.17 104 VAL B C 1
ATOM 3765 O O . VAL B 1 106 ? 40.352 87.612 -3.394 1.00 36.41 104 VAL B O 1
ATOM 3769 N N . GLN B 1 107 ? 38.265 88.074 -3.902 1.00 36.11 105 GLN B N 1
ATOM 3770 C CA . GLN B 1 107 ? 38.026 86.677 -4.183 1.00 37.30 105 GLN B CA 1
ATOM 3771 C C . GLN B 1 107 ? 38.898 86.155 -5.353 1.00 37.59 105 GLN B C 1
ATOM 3772 O O . GLN B 1 107 ? 39.408 85.004 -5.287 1.00 38.24 105 GLN B O 1
ATOM 3778 N N . VAL B 1 108 ? 39.062 86.975 -6.411 1.00 37.00 106 VAL B N 1
ATOM 3779 C CA . VAL B 1 108 ? 39.863 86.581 -7.600 1.00 35.95 106 VAL B CA 1
ATOM 3780 C C . VAL B 1 108 ? 41.326 86.468 -7.214 1.00 35.94 106 VAL B C 1
ATOM 3781 O O . VAL B 1 108 ? 41.965 85.480 -7.534 1.00 37.57 106 VAL B O 1
ATOM 3785 N N . ALA B 1 109 ? 41.845 87.412 -6.449 1.00 35.10 107 ALA B N 1
ATOM 3786 C CA . ALA B 1 109 ? 43.245 87.343 -6.042 1.00 34.76 107 ALA B CA 1
ATOM 3787 C C . ALA B 1 109 ? 43.502 86.154 -5.122 1.00 35.71 107 ALA B C 1
ATOM 3788 O O . ALA B 1 109 ? 44.511 85.465 -5.269 1.00 36.04 107 ALA B O 1
ATOM 3790 N N . LEU B 1 110 ? 42.571 85.893 -4.195 1.00 36.32 108 LEU B N 1
ATOM 3791 C CA . LEU B 1 110 ? 42.713 84.813 -3.223 1.00 36.52 108 LEU B CA 1
ATOM 3792 C C . LEU B 1 110 ? 42.733 83.412 -3.892 1.00 36.52 108 LEU B C 1
ATOM 3793 O O . LEU B 1 110 ? 43.623 82.595 -3.642 1.00 35.99 108 LEU B O 1
ATOM 3798 N N . TRP B 1 111 ? 41.795 83.160 -4.799 1.00 36.32 109 TRP B N 1
ATOM 3799 C CA . TRP B 1 111 ? 41.804 81.895 -5.564 1.00 35.85 109 TRP B CA 1
ATOM 3800 C C . TRP B 1 111 ? 42.942 81.792 -6.567 1.00 36.90 109 TRP B C 1
ATOM 3801 O O . TRP B 1 111 ? 43.392 80.684 -6.903 1.00 37.22 109 TRP B O 1
ATOM 3812 N N . ASP B 1 112 ? 43.415 82.939 -7.056 1.00 37.50 110 ASP B N 1
ATOM 3813 C CA . ASP B 1 112 ? 44.615 82.945 -7.886 1.00 38.17 110 ASP B CA 1
ATOM 3814 C C . ASP B 1 112 ? 45.813 82.441 -7.066 1.00 38.06 110 ASP B C 1
ATOM 3815 O O . ASP B 1 112 ? 46.537 81.522 -7.465 1.00 37.39 110 ASP B O 1
ATOM 3820 N N . LEU B 1 113 ? 46.002 83.045 -5.899 1.00 38.26 111 LEU B N 1
ATOM 3821 C CA . LEU B 1 113 ? 46.991 82.569 -4.923 1.00 38.85 111 LEU B CA 1
ATOM 3822 C C . LEU B 1 113 ? 46.828 81.103 -4.427 1.00 39.19 111 LEU B C 1
ATOM 3823 O O . LEU B 1 113 ? 47.775 80.342 -4.442 1.00 40.11 111 LEU B O 1
ATOM 3828 N N . ALA B 1 114 ? 45.638 80.699 -4.008 1.00 38.54 112 ALA B N 1
ATOM 3829 C CA . ALA B 1 114 ? 45.425 79.341 -3.566 1.00 38.13 112 ALA B CA 1
ATOM 3830 C C . ALA B 1 114 ? 45.817 78.314 -4.628 1.00 38.75 112 ALA B C 1
ATOM 3831 O O . ALA B 1 114 ? 46.453 77.291 -4.309 1.00 39.82 112 ALA B O 1
ATOM 3833 N N . ALA B 1 115 ? 45.412 78.549 -5.873 1.00 37.75 113 ALA B N 1
ATOM 3834 C CA . ALA B 1 115 ? 45.712 77.616 -6.936 1.00 37.91 113 ALA B CA 1
ATOM 3835 C C . ALA B 1 115 ? 47.232 77.531 -7.215 1.00 37.78 113 ALA B C 1
ATOM 3836 O O . ALA B 1 115 ? 47.778 76.444 -7.393 1.00 37.33 113 ALA B O 1
ATOM 3838 N N . LYS B 1 116 ? 47.891 78.682 -7.272 1.00 38.85 114 LYS B N 1
ATOM 3839 C CA . LYS B 1 116 ? 49.356 78.740 -7.382 1.00 40.31 114 LYS B CA 1
ATOM 3840 C C . LYS B 1 116 ? 50.037 77.896 -6.309 1.00 41.80 114 LYS B C 1
ATOM 3841 O O . LYS B 1 116 ? 50.815 76.960 -6.634 1.00 42.62 114 LYS B O 1
ATOM 3847 N N . GLU B 1 117 ? 49.689 78.163 -5.054 1.00 42.27 115 GLU B N 1
ATOM 3848 C CA . GLU B 1 117 ? 50.301 77.470 -3.913 1.00 43.66 115 GLU B CA 1
ATOM 3849 C C . GLU B 1 117 ? 50.026 76.000 -3.910 1.00 43.65 115 GLU B C 1
ATOM 3850 O O . GLU B 1 117 ? 50.824 75.228 -3.400 1.00 45.45 115 GLU B O 1
ATOM 3856 N N . ALA B 1 118 ? 48.924 75.592 -4.521 1.00 43.30 116 ALA B N 1
ATOM 3857 C CA . ALA B 1 118 ? 48.623 74.167 -4.676 1.00 41.87 116 ALA B CA 1
ATOM 3858 C C . ALA B 1 118 ? 49.222 73.591 -5.963 1.00 41.55 116 ALA B C 1
ATOM 3859 O O . ALA B 1 118 ? 49.053 72.394 -6.237 1.00 41.56 116 ALA B O 1
ATOM 3861 N N . GLY B 1 119 ? 49.894 74.437 -6.753 1.00 40.80 117 GLY B N 1
ATOM 3862 C CA . GLY B 1 119 ? 50.465 74.021 -8.046 1.00 40.29 117 GLY B CA 1
ATOM 3863 C C . GLY B 1 119 ? 49.431 73.620 -9.113 1.00 40.28 117 GLY B C 1
ATOM 3864 O O . GLY B 1 119 ? 49.644 72.642 -9.826 1.00 39.97 117 GLY B O 1
ATOM 3865 N N . LEU B 1 120 ? 48.311 74.363 -9.202 1.00 39.66 118 LEU B N 1
ATOM 3866 C CA . LEU B 1 120 ? 47.185 74.028 -10.111 1.00 38.74 118 LEU B CA 1
ATOM 3867 C C . LEU B 1 120 ? 46.671 75.233 -10.879 1.00 37.45 118 LEU B C 1
ATOM 3868 O O . LEU B 1 120 ? 46.735 76.344 -10.380 1.00 37.07 118 LEU B O 1
ATOM 3873 N N . PRO B 1 121 ? 46.172 75.009 -12.104 1.00 36.45 119 PRO B N 1
ATOM 3874 C CA . PRO B 1 121 ? 45.346 76.003 -12.772 1.00 35.97 119 PRO B CA 1
ATOM 3875 C C . PRO B 1 121 ? 44.060 76.188 -11.981 1.00 35.86 119 PRO B C 1
ATOM 3876 O O . PRO B 1 121 ? 43.559 75.225 -11.394 1.00 35.84 119 PRO B O 1
ATOM 3880 N N . LEU B 1 122 ? 43.529 77.410 -11.923 1.00 35.18 120 LEU B N 1
ATOM 3881 C CA . LEU B 1 122 ? 42.314 77.621 -11.123 1.00 34.48 120 LEU B CA 1
ATOM 3882 C C . LEU B 1 122 ? 41.169 76.585 -11.418 1.00 34.82 120 LEU B C 1
ATOM 3883 O O . LEU B 1 122 ? 40.615 75.953 -10.478 1.00 35.36 120 LEU B O 1
ATOM 3888 N N . HIS B 1 123 ? 40.868 76.377 -12.698 1.00 33.72 121 HIS B N 1
ATOM 3889 C CA . HIS B 1 123 ? 39.707 75.592 -13.079 1.00 33.57 121 HIS B CA 1
ATOM 3890 C C . HIS B 1 123 ? 39.809 74.179 -12.605 1.00 33.83 121 HIS B C 1
ATOM 3891 O O . HIS B 1 123 ? 38.775 73.582 -12.310 1.00 32.62 121 HIS B O 1
ATOM 3898 N N . VAL B 1 124 ? 41.054 73.661 -12.568 1.00 34.69 122 VAL B N 1
ATOM 3899 C CA . VAL B 1 124 ? 41.369 72.300 -12.047 1.00 34.85 122 VAL B CA 1
ATOM 3900 C C . VAL B 1 124 ? 41.103 72.211 -10.539 1.00 34.98 122 VAL B C 1
ATOM 3901 O O . VAL B 1 124 ? 40.456 71.244 -10.072 1.00 34.69 122 VAL B O 1
ATOM 3905 N N . LEU B 1 125 ? 41.577 73.221 -9.810 1.00 34.47 123 LEU B N 1
ATOM 3906 C CA . LEU B 1 125 ? 41.267 73.369 -8.400 1.00 34.49 123 LEU B CA 1
ATOM 3907 C C . LEU B 1 125 ? 39.725 73.494 -8.139 1.00 35.07 123 LEU B C 1
ATOM 3908 O O . LEU B 1 125 ? 39.239 73.035 -7.085 1.00 35.75 123 LEU B O 1
ATOM 3913 N N . LEU B 1 126 ? 38.987 74.096 -9.077 1.00 33.80 124 LEU B N 1
ATOM 3914 C CA . LEU B 1 126 ? 37.551 74.313 -8.922 1.00 33.76 124 LEU B CA 1
ATOM 3915 C C . LEU B 1 126 ? 36.737 73.055 -9.275 1.00 34.62 124 LEU B C 1
ATOM 3916 O O . LEU B 1 126 ? 35.496 73.072 -9.258 1.00 32.75 124 LEU B O 1
ATOM 3921 N N . GLY B 1 127 ? 37.462 71.973 -9.579 1.00 35.46 125 GLY B N 1
ATOM 3922 C CA . GLY B 1 127 ? 36.875 70.669 -9.871 1.00 37.45 125 GLY B CA 1
ATOM 3923 C C . GLY B 1 127 ? 36.567 70.348 -11.341 1.00 38.44 125 GLY B C 1
ATOM 3924 O O . GLY B 1 127 ? 35.895 69.359 -11.607 1.00 38.78 125 GLY B O 1
ATOM 3925 N N . SER B 1 128 ? 37.073 71.125 -12.288 1.00 38.84 126 SER B N 1
ATOM 3926 C CA . SER B 1 128 ? 36.675 70.939 -13.677 1.00 41.38 126 SER B CA 1
ATOM 3927 C C . SER B 1 128 ? 37.064 69.605 -14.270 1.00 43.02 126 SER B C 1
ATOM 3928 O O . SER B 1 128 ? 38.013 68.969 -13.844 1.00 43.16 126 SER B O 1
ATOM 3931 N N . ARG B 1 129 ? 36.312 69.189 -15.280 1.00 44.99 127 ARG B N 1
ATOM 3932 C CA . ARG B 1 129 ? 36.670 68.021 -16.044 1.00 46.59 127 ARG B CA 1
ATOM 3933 C C . ARG B 1 129 ? 36.940 68.330 -17.500 1.00 47.13 127 ARG B C 1
ATOM 3934 O O . ARG B 1 129 ? 37.128 67.435 -18.287 1.00 48.04 127 ARG B O 1
ATOM 3942 N N . ARG B 1 130 ? 36.930 69.607 -17.847 1.00 47.86 128 ARG B N 1
ATOM 3943 C CA . ARG B 1 130 ? 37.164 70.046 -19.205 1.00 49.11 128 ARG B CA 1
ATOM 3944 C C . ARG B 1 130 ? 37.787 71.461 -19.169 1.00 46.52 128 ARG B C 1
ATOM 3945 O O . ARG B 1 130 ? 37.889 72.057 -18.113 1.00 45.54 128 ARG B O 1
ATOM 3953 N N . ASN B 1 131 ? 38.253 71.966 -20.302 1.00 44.85 129 ASN B N 1
ATOM 3954 C CA . ASN B 1 131 ? 38.994 73.209 -20.250 1.00 44.71 129 ASN B CA 1
ATOM 3955 C C . ASN B 1 131 ? 38.513 74.315 -21.186 1.00 43.76 129 ASN B C 1
ATOM 3956 O O . ASN B 1 131 ? 39.172 75.337 -21.315 1.00 43.06 129 ASN B O 1
ATOM 3961 N N . ARG B 1 132 ? 37.370 74.101 -21.824 1.00 42.61 130 ARG B N 1
ATOM 3962 C CA . ARG B 1 132 ? 36.835 75.095 -22.689 1.00 42.49 130 ARG B CA 1
ATOM 3963 C C . ARG B 1 132 ? 35.310 75.278 -22.478 1.00 42.08 130 ARG B C 1
ATOM 3964 O O . ARG B 1 132 ? 34.642 74.389 -21.966 1.00 41.53 130 ARG B O 1
ATOM 3972 N N . VAL B 1 133 ? 34.823 76.477 -22.814 1.00 40.53 131 VAL B N 1
ATOM 3973 C CA . VAL B 1 133 ? 33.410 76.840 -22.779 1.00 39.01 131 VAL B CA 1
ATOM 3974 C C . VAL B 1 133 ? 33.140 77.630 -24.074 1.00 38.71 131 VAL B C 1
ATOM 3975 O O . VAL B 1 133 ? 34.018 78.367 -24.547 1.00 39.08 131 VAL B O 1
ATOM 3979 N N . LYS B 1 134 ? 31.958 77.478 -24.661 1.00 38.45 132 LYS B N 1
ATOM 3980 C CA . LYS B 1 134 ? 31.514 78.437 -25.707 1.00 39.60 132 LYS B CA 1
ATOM 3981 C C . LYS B 1 134 ? 31.533 79.923 -25.207 1.00 38.69 132 LYS B C 1
ATOM 3982 O O . LYS B 1 134 ? 31.142 80.223 -24.064 1.00 38.41 132 LYS B O 1
ATOM 3988 N N . ALA B 1 135 ? 32.067 80.787 -26.066 1.00 36.99 133 ALA B N 1
ATOM 3989 C CA . ALA B 1 135 ? 32.070 82.217 -25.897 1.00 36.90 133 ALA B CA 1
ATOM 3990 C C . ALA B 1 135 ? 31.194 82.863 -26.969 1.00 36.48 133 ALA B C 1
ATOM 3991 O O . ALA B 1 135 ? 31.238 82.459 -28.146 1.00 36.68 133 ALA B O 1
ATOM 3993 N N . TYR B 1 136 ? 30.425 83.875 -26.574 1.00 34.78 134 TYR B N 1
ATOM 3994 C CA . TYR B 1 136 ? 29.618 84.605 -27.505 1.00 33.53 134 TYR B CA 1
ATOM 3995 C C . TYR B 1 136 ? 30.123 86.034 -27.566 1.00 33.85 134 TYR B C 1
ATOM 3996 O O . TYR B 1 136 ? 30.696 86.542 -26.618 1.00 33.97 134 TYR B O 1
ATOM 4005 N N . ALA B 1 137 ? 29.886 86.673 -28.700 1.00 33.62 135 ALA B N 1
ATOM 4006 C CA . ALA B 1 137 ? 30.397 87.983 -28.995 1.00 34.22 135 ALA B CA 1
ATOM 4007 C C . ALA B 1 137 ? 29.393 88.998 -28.518 1.00 34.12 135 ALA B C 1
ATOM 4008 O O . ALA B 1 137 ? 28.245 89.001 -28.951 1.00 34.19 135 ALA B O 1
ATOM 4010 N N . SER B 1 138 ? 29.820 89.842 -27.602 1.00 34.86 136 SER B N 1
ATOM 4011 C CA . SER B 1 138 ? 28.917 90.815 -26.987 1.00 35.90 136 SER B CA 1
ATOM 4012 C C . SER B 1 138 ? 29.392 92.234 -27.266 1.00 37.67 136 SER B C 1
ATOM 4013 O O . SER B 1 138 ? 30.496 92.593 -26.892 1.00 38.74 136 SER B O 1
ATOM 4016 N N . GLY B 1 139 ? 28.556 93.054 -27.871 1.00 39.09 137 GLY B N 1
ATOM 4017 C CA . GLY B 1 139 ? 29.028 94.304 -28.351 1.00 41.07 137 GLY B CA 1
ATOM 4018 C C . GLY B 1 139 ? 28.961 95.456 -27.385 1.00 42.46 137 GLY B C 1
ATOM 4019 O O . GLY B 1 139 ? 29.564 96.504 -27.626 1.00 43.91 137 GLY B O 1
ATOM 4020 N N . LEU B 1 140 ? 28.211 95.315 -26.305 1.00 42.93 138 LEU B N 1
ATOM 4021 C CA . LEU B 1 140 ? 27.956 96.476 -25.441 1.00 42.96 138 LEU B CA 1
ATOM 4022 C C . LEU B 1 140 ? 27.636 97.700 -26.317 1.00 43.32 138 LEU B C 1
ATOM 4023 O O . LEU B 1 140 ? 28.146 98.788 -26.067 1.00 43.74 138 LEU B O 1
ATOM 4028 N N . ASP B 1 141 ? 26.758 97.503 -27.317 1.00 43.20 139 ASP B N 1
ATOM 4029 C CA . ASP B 1 141 ? 26.694 98.316 -28.552 1.00 43.09 139 ASP B CA 1
ATOM 4030 C C . ASP B 1 141 ? 25.612 99.384 -28.649 1.00 43.26 139 ASP B C 1
ATOM 4031 O O . ASP B 1 141 ? 25.430 99.976 -29.706 1.00 43.27 139 ASP B O 1
ATOM 4036 N N . PHE B 1 142 ? 24.852 99.592 -27.597 1.00 43.56 140 PHE B N 1
ATOM 4037 C CA . PHE B 1 142 ? 23.729 100.501 -27.656 1.00 45.37 140 PHE B CA 1
ATOM 4038 C C . PHE B 1 142 ? 24.062 101.889 -28.277 1.00 46.85 140 PHE B C 1
ATOM 4039 O O . PHE B 1 142 ? 23.271 102.451 -29.027 1.00 47.68 140 PHE B O 1
ATOM 4047 N N . HIS B 1 143 ? 25.218 102.459 -27.964 1.00 47.88 141 HIS B N 1
ATOM 4048 C CA . HIS B 1 143 ? 25.487 103.821 -28.411 1.00 48.32 141 HIS B CA 1
ATOM 4049 C C . HIS B 1 143 ? 26.412 103.810 -29.612 1.00 48.64 141 HIS B C 1
ATOM 4050 O O . HIS B 1 143 ? 26.902 104.845 -30.040 1.00 48.70 141 HIS B O 1
ATOM 4057 N N . LEU B 1 144 ? 26.673 102.631 -30.146 1.00 49.02 142 LEU B N 1
ATOM 4058 C CA . LEU B 1 144 ? 27.595 102.525 -31.245 1.00 49.14 142 LEU B CA 1
ATOM 4059 C C . LEU B 1 144 ? 26.834 102.914 -32.522 1.00 50.13 142 LEU B C 1
ATOM 4060 O O . LEU B 1 144 ? 25.672 102.570 -32.662 1.00 49.86 142 LEU B O 1
ATOM 4065 N N . ASP B 1 145 ? 27.450 103.659 -33.433 1.00 50.87 143 ASP B N 1
ATOM 4066 C CA . ASP B 1 145 ? 26.759 103.939 -34.709 1.00 53.21 143 ASP B CA 1
ATOM 4067 C C . ASP B 1 145 ? 26.645 102.670 -35.549 1.00 52.12 143 ASP B C 1
ATOM 4068 O O . ASP B 1 145 ? 27.441 101.742 -35.374 1.00 52.14 143 ASP B O 1
ATOM 4073 N N . ASP B 1 146 ? 25.640 102.618 -36.420 1.00 52.23 144 ASP B N 1
ATOM 4074 C CA . ASP B 1 146 ? 25.452 101.520 -37.393 1.00 52.87 144 ASP B CA 1
ATOM 4075 C C . ASP B 1 146 ? 26.740 100.983 -38.055 1.00 53.37 144 ASP B C 1
ATOM 4076 O O . ASP B 1 146 ? 26.970 99.774 -38.060 1.00 54.26 144 ASP B O 1
ATOM 4081 N N . ASP B 1 147 ? 27.590 101.853 -38.592 1.00 54.03 145 ASP B N 1
ATOM 4082 C CA . ASP B 1 147 ? 28.832 101.382 -39.200 1.00 53.56 145 ASP B CA 1
ATOM 4083 C C . ASP B 1 147 ? 29.717 100.646 -38.195 1.00 52.10 145 ASP B C 1
ATOM 4084 O O . ASP B 1 147 ? 30.326 99.649 -38.541 1.00 52.39 145 ASP B O 1
ATOM 4089 N N . ALA B 1 148 ? 29.831 101.136 -36.969 1.00 50.30 146 ALA B N 1
ATOM 4090 C CA . ALA B 1 148 ? 30.730 100.462 -36.024 1.00 49.20 146 ALA B CA 1
ATOM 4091 C C . ALA B 1 148 ? 30.097 99.182 -35.490 1.00 48.60 146 ALA B C 1
ATOM 4092 O O . ALA B 1 148 ? 30.794 98.254 -35.123 1.00 49.37 146 ALA B O 1
ATOM 4094 N N . PHE B 1 149 ? 28.771 99.135 -35.483 1.00 47.38 147 PHE B N 1
ATOM 4095 C CA . PHE B 1 149 ? 28.062 97.973 -35.022 1.00 46.17 147 PHE B CA 1
ATOM 4096 C C . PHE B 1 149 ? 28.359 96.839 -35.974 1.00 45.98 147 PHE B C 1
ATOM 4097 O O . PHE B 1 149 ? 28.778 95.768 -35.518 1.00 45.53 147 PHE B O 1
ATOM 4105 N N . VAL B 1 150 ? 28.200 97.076 -37.290 1.00 45.70 148 VAL B N 1
ATOM 4106 C CA . VAL B 1 150 ? 28.453 96.010 -38.255 1.00 45.61 148 VAL B CA 1
ATOM 4107 C C . VAL B 1 150 ? 29.929 95.642 -38.271 1.00 45.35 148 VAL B C 1
ATOM 4108 O O . VAL B 1 150 ? 30.271 94.479 -38.414 1.00 45.72 148 VAL B O 1
ATOM 4112 N N . SER B 1 151 ? 30.793 96.617 -38.067 1.00 45.27 149 SER B N 1
ATOM 4113 C CA . SER B 1 151 ? 32.214 96.338 -38.116 1.00 46.13 149 SER B CA 1
ATOM 4114 C C . SER B 1 151 ? 32.602 95.346 -37.009 1.00 45.55 149 SER B C 1
ATOM 4115 O O . SER B 1 151 ? 33.256 94.342 -37.294 1.00 46.24 149 SER B O 1
ATOM 4118 N N . LEU B 1 152 ? 32.158 95.603 -35.767 1.00 44.34 150 LEU B N 1
ATOM 4119 C CA . LEU B 1 152 ? 32.487 94.750 -34.614 1.00 42.42 150 LEU B CA 1
ATOM 4120 C C . LEU B 1 152 ? 31.899 93.367 -34.844 1.00 41.49 150 LEU B C 1
ATOM 4121 O O . LEU B 1 152 ? 32.592 92.366 -34.699 1.00 41.26 150 LEU B O 1
ATOM 4126 N N . PHE B 1 153 ? 30.634 93.303 -35.242 1.00 40.19 151 PHE B N 1
ATOM 4127 C CA . PHE B 1 153 ? 29.998 91.992 -35.460 1.00 39.21 151 PHE B CA 1
ATOM 4128 C C . PHE B 1 153 ? 30.514 91.177 -36.671 1.00 38.75 151 PHE B C 1
ATOM 4129 O O . PHE B 1 153 ? 30.738 89.978 -36.533 1.00 37.69 151 PHE B O 1
ATOM 4137 N N . SER B 1 154 ? 30.756 91.812 -37.826 1.00 39.21 152 SER B N 1
ATOM 4138 C CA . SER B 1 154 ? 31.480 91.102 -38.921 1.00 40.52 152 SER B CA 1
ATOM 4139 C C . SER B 1 154 ? 32.848 90.577 -38.448 1.00 39.75 152 SER B C 1
ATOM 4140 O O . SER B 1 154 ? 33.275 89.479 -38.817 1.00 39.82 152 SER B O 1
ATOM 4143 N N . HIS B 1 155 ? 33.544 91.364 -37.652 1.00 39.38 153 HIS B N 1
ATOM 4144 C CA . HIS B 1 155 ? 34.837 90.903 -37.217 1.00 40.41 153 HIS B CA 1
ATOM 4145 C C . HIS B 1 155 ? 34.686 89.634 -36.394 1.00 40.42 153 HIS B C 1
ATOM 4146 O O . HIS B 1 155 ? 35.443 88.650 -36.588 1.00 40.86 153 HIS B O 1
ATOM 4153 N N . ALA B 1 156 ? 33.690 89.650 -35.504 1.00 39.40 154 ALA B N 1
ATOM 4154 C CA . ALA B 1 156 ? 33.474 88.541 -34.606 1.00 39.60 154 ALA B CA 1
ATOM 4155 C C . ALA B 1 156 ? 33.122 87.301 -35.420 1.00 40.23 154 ALA B C 1
ATOM 4156 O O . ALA B 1 156 ? 33.702 86.215 -35.194 1.00 40.95 154 ALA B O 1
ATOM 4158 N N . ALA B 1 157 ? 32.205 87.447 -36.383 1.00 40.51 155 ALA B N 1
ATOM 4159 C CA . ALA B 1 157 ? 31.826 86.316 -37.206 1.00 40.65 155 ALA B CA 1
ATOM 4160 C C . ALA B 1 157 ? 33.038 85.831 -37.994 1.00 42.20 155 ALA B C 1
ATOM 4161 O O . ALA B 1 157 ? 33.249 84.625 -38.099 1.00 42.51 155 ALA B O 1
ATOM 4163 N N . SER B 1 158 ? 33.892 86.737 -38.464 1.00 43.42 156 SER B N 1
ATOM 4164 C CA . SER B 1 158 ? 35.065 86.285 -39.250 1.00 45.75 156 SER B CA 1
ATOM 4165 C C . SER B 1 158 ? 36.076 85.447 -38.452 1.00 45.90 156 SER B C 1
ATOM 4166 O O . SER B 1 158 ? 36.727 84.560 -39.033 1.00 46.17 156 SER B O 1
ATOM 4169 N N . ILE B 1 159 ? 36.190 85.691 -37.136 1.00 45.26 157 ILE B N 1
ATOM 4170 C CA . ILE B 1 159 ? 37.107 84.872 -36.318 1.00 44.52 157 ILE B CA 1
ATOM 4171 C C . ILE B 1 159 ? 36.452 83.688 -35.642 1.00 43.79 157 ILE B C 1
ATOM 4172 O O . ILE B 1 159 ? 37.043 83.077 -34.755 1.00 44.02 157 ILE B O 1
ATOM 4177 N N . GLY B 1 160 ? 35.240 83.339 -36.060 1.00 42.84 158 GLY B N 1
ATOM 4178 C CA . GLY B 1 160 ? 34.668 82.077 -35.600 1.00 41.44 158 GLY B CA 1
ATOM 4179 C C . GLY B 1 160 ? 33.624 82.099 -34.504 1.00 40.85 158 GLY B C 1
ATOM 4180 O O . GLY B 1 160 ? 33.182 81.030 -34.104 1.00 40.60 158 GLY B O 1
ATOM 4181 N N . TYR B 1 161 ? 33.213 83.291 -34.043 1.00 40.05 159 TYR B N 1
ATOM 4182 C CA . TYR B 1 161 ? 32.023 83.428 -33.203 1.00 40.00 159 TYR B CA 1
ATOM 4183 C C . TYR B 1 161 ? 30.760 82.959 -33.953 1.00 40.60 159 TYR B C 1
ATOM 4184 O O . TYR B 1 161 ? 30.642 83.139 -35.162 1.00 41.51 159 TYR B O 1
ATOM 4193 N N . SER B 1 162 ? 29.848 82.310 -33.241 1.00 40.31 160 SER B N 1
ATOM 4194 C CA . SER B 1 162 ? 28.604 81.866 -33.823 1.00 40.80 160 SER B CA 1
ATOM 4195 C C . SER B 1 162 ? 27.408 82.268 -32.965 1.00 41.36 160 SER B C 1
ATOM 4196 O O . SER B 1 162 ? 26.276 81.952 -33.313 1.00 42.95 160 SER B O 1
ATOM 4199 N N . ALA B 1 163 ? 27.651 82.977 -31.855 1.00 40.59 161 ALA B N 1
ATOM 4200 C CA . ALA B 1 163 ? 26.581 83.559 -31.054 1.00 38.78 161 ALA B CA 1
ATOM 4201 C C . ALA B 1 163 ? 26.912 85.024 -30.729 1.00 37.85 161 ALA B C 1
ATOM 4202 O O . ALA B 1 163 ? 28.054 85.342 -30.447 1.00 37.51 161 ALA B O 1
ATOM 4204 N N . PHE B 1 164 ? 25.886 85.873 -30.745 1.00 36.22 162 PHE B N 1
ATOM 4205 C CA . PHE B 1 164 ? 26.012 87.330 -30.759 1.00 35.28 162 PHE B CA 1
ATOM 4206 C C . PHE B 1 164 ? 24.976 87.968 -29.816 1.00 35.24 162 PHE B C 1
ATOM 4207 O O . PHE B 1 164 ? 23.786 87.598 -29.812 1.00 34.63 162 PHE B O 1
ATOM 4215 N N . LYS B 1 165 ? 25.430 88.904 -28.999 1.00 34.59 163 LYS B N 1
ATOM 4216 C CA . LYS B 1 165 ? 24.512 89.624 -28.112 1.00 35.06 163 LYS B CA 1
ATOM 4217 C C . LYS B 1 165 ? 24.513 91.128 -28.348 1.00 34.47 163 LYS B C 1
ATOM 4218 O O . LYS B 1 165 ? 25.547 91.744 -28.311 1.00 35.82 163 LYS B O 1
ATOM 4224 N N . ILE B 1 166 ? 23.335 91.703 -28.530 1.00 33.85 164 ILE B N 1
ATOM 4225 C CA . ILE B 1 166 ? 23.181 93.115 -28.801 1.00 34.52 164 ILE B CA 1
ATOM 4226 C C . ILE B 1 166 ? 22.337 93.835 -27.746 1.00 34.27 164 ILE B C 1
ATOM 4227 O O . ILE B 1 166 ? 21.445 93.236 -27.127 1.00 33.88 164 ILE B O 1
ATOM 4232 N N . LYS B 1 167 ? 22.568 95.128 -27.578 1.00 34.38 165 LYS B N 1
ATOM 4233 C CA . LYS B 1 167 ? 21.806 95.842 -26.595 1.00 35.52 165 LYS B CA 1
ATOM 4234 C C . LYS B 1 167 ? 20.569 96.356 -27.260 1.00 35.82 165 LYS B C 1
ATOM 4235 O O . LYS B 1 167 ? 20.592 96.677 -28.462 1.00 37.51 165 LYS B O 1
ATOM 4241 N N . VAL B 1 168 ? 19.462 96.388 -26.528 1.00 35.09 166 VAL B N 1
ATOM 4242 C CA . VAL B 1 168 ? 18.202 96.943 -27.076 1.00 34.05 166 VAL B CA 1
ATOM 4243 C C . VAL B 1 168 ? 17.543 97.728 -25.955 1.00 34.59 166 VAL B C 1
ATOM 4244 O O . VAL B 1 168 ? 18.192 97.984 -24.923 1.00 34.52 166 VAL B O 1
ATOM 4248 N N . GLY B 1 169 ? 16.285 98.122 -26.123 1.00 35.12 167 GLY B N 1
ATOM 4249 C CA . GLY B 1 169 ? 15.650 98.985 -25.118 1.00 36.17 167 GLY B CA 1
ATOM 4250 C C . GLY B 1 169 ? 15.548 100.450 -25.498 1.00 38.09 167 GLY B C 1
ATOM 4251 O O . GLY B 1 169 ? 15.350 101.283 -24.618 1.00 37.70 167 GLY B O 1
ATOM 4252 N N . HIS B 1 170 ? 15.679 100.768 -26.801 1.00 39.93 168 HIS B N 1
ATOM 4253 C CA . HIS B 1 170 ? 15.382 102.113 -27.337 1.00 42.30 168 HIS B CA 1
ATOM 4254 C C . HIS B 1 170 ? 13.921 102.537 -27.147 1.00 42.95 168 HIS B C 1
ATOM 4255 O O . HIS B 1 170 ? 12.994 101.738 -27.387 1.00 42.23 168 HIS B O 1
ATOM 4262 N N . ARG B 1 171 ? 13.713 103.794 -26.754 1.00 44.23 169 ARG B N 1
ATOM 4263 C CA . ARG B 1 171 ? 12.375 104.377 -26.727 1.00 45.99 169 ARG B CA 1
ATOM 4264 C C . ARG B 1 171 ? 11.621 104.043 -28.028 1.00 45.33 169 ARG B C 1
ATOM 4265 O O . ARG B 1 171 ? 10.471 103.644 -28.020 1.00 45.52 169 ARG B O 1
ATOM 4273 N N . ASP B 1 172 ? 12.291 104.155 -29.156 1.00 45.09 170 ASP B N 1
ATOM 4274 C CA . ASP B 1 172 ? 11.667 103.845 -30.408 1.00 45.07 170 ASP B CA 1
ATOM 4275 C C . ASP B 1 172 ? 12.015 102.397 -30.752 1.00 44.50 170 ASP B C 1
ATOM 4276 O O . ASP B 1 172 ? 13.152 102.092 -31.060 1.00 44.35 170 ASP B O 1
ATOM 4281 N N . PHE B 1 173 ? 11.012 101.516 -30.628 1.00 44.25 171 PHE B N 1
ATOM 4282 C CA . PHE B 1 173 ? 11.156 100.078 -30.827 1.00 43.87 171 PHE B CA 1
ATOM 4283 C C . PHE B 1 173 ? 11.653 99.708 -32.224 1.00 43.73 171 PHE B C 1
ATOM 4284 O O . PHE B 1 173 ? 12.303 98.688 -32.385 1.00 44.20 171 PHE B O 1
ATOM 4292 N N . ASP B 1 174 ? 11.378 100.528 -33.228 1.00 43.95 172 ASP B N 1
ATOM 4293 C CA . ASP B 1 174 ? 11.976 100.290 -34.548 1.00 45.23 172 ASP B CA 1
ATOM 4294 C C . ASP B 1 174 ? 13.505 100.353 -34.555 1.00 43.48 172 ASP B C 1
ATOM 4295 O O . ASP B 1 174 ? 14.148 99.661 -35.338 1.00 43.18 172 ASP B O 1
ATOM 4300 N N . ARG B 1 175 ? 14.091 101.183 -33.709 1.00 43.01 173 ARG B N 1
ATOM 4301 C CA . ARG B 1 175 ? 15.535 101.083 -33.501 1.00 44.39 173 ARG B CA 1
ATOM 4302 C C . ARG B 1 175 ? 15.985 99.643 -33.072 1.00 42.93 173 ARG B C 1
ATOM 4303 O O . ARG B 1 175 ? 16.900 99.078 -33.655 1.00 41.65 173 ARG B O 1
ATOM 4311 N N . ASP B 1 176 ? 15.296 99.036 -32.105 1.00 42.79 174 ASP B N 1
ATOM 4312 C CA . ASP B 1 176 ? 15.636 97.665 -31.695 1.00 42.11 174 ASP B CA 1
ATOM 4313 C C . ASP B 1 176 ? 15.534 96.741 -32.905 1.00 41.41 174 ASP B C 1
ATOM 4314 O O . ASP B 1 176 ? 16.471 96.030 -33.206 1.00 40.79 174 ASP B O 1
ATOM 4319 N N . LEU B 1 177 ? 14.422 96.801 -33.619 1.00 40.92 175 LEU B N 1
ATOM 4320 C CA . LEU B 1 177 ? 14.234 95.975 -34.817 1.00 42.28 175 LEU B CA 1
ATOM 4321 C C . LEU B 1 177 ? 15.254 96.240 -35.957 1.00 42.26 175 LEU B C 1
ATOM 4322 O O . LEU B 1 177 ? 15.738 95.310 -36.603 1.00 41.67 175 LEU B O 1
ATOM 4327 N N . ARG B 1 178 ? 15.586 97.490 -36.203 1.00 43.07 176 ARG B N 1
ATOM 4328 C CA . ARG B 1 178 ? 16.569 97.775 -37.251 1.00 45.69 176 ARG B CA 1
ATOM 4329 C C . ARG B 1 178 ? 17.941 97.139 -36.936 1.00 44.89 176 ARG B C 1
ATOM 4330 O O . ARG B 1 178 ? 18.655 96.659 -37.836 1.00 44.69 176 ARG B O 1
ATOM 4338 N N . ARG B 1 179 ? 18.270 97.131 -35.647 1.00 44.62 177 ARG B N 1
ATOM 4339 C CA . ARG B 1 179 ? 19.514 96.594 -35.127 1.00 44.25 177 ARG B CA 1
ATOM 4340 C C . ARG B 1 179 ? 19.595 95.093 -35.258 1.00 44.12 177 ARG B C 1
ATOM 4341 O O . ARG B 1 179 ? 20.646 94.555 -35.607 1.00 43.89 177 ARG B O 1
ATOM 4349 N N . LEU B 1 180 ? 18.480 94.410 -35.017 1.00 43.96 178 LEU B N 1
ATOM 4350 C CA . LEU B 1 180 ? 18.437 92.996 -35.250 1.00 44.22 178 LEU B CA 1
ATOM 4351 C C . LEU B 1 180 ? 18.503 92.724 -36.751 1.00 45.17 178 LEU B C 1
ATOM 4352 O O . LEU B 1 180 ? 19.064 91.692 -37.191 1.00 45.52 178 LEU B O 1
ATOM 4357 N N . GLU B 1 181 ? 17.894 93.606 -37.547 1.00 45.25 179 GLU B N 1
ATOM 4358 C CA . GLU B 1 181 ? 17.954 93.468 -39.005 1.00 46.88 179 GLU B CA 1
ATOM 4359 C C . GLU B 1 181 ? 19.394 93.636 -39.422 1.00 46.28 179 GLU B C 1
ATOM 4360 O O . GLU B 1 181 ? 19.875 92.904 -40.260 1.00 46.39 179 GLU B O 1
ATOM 4366 N N . LEU B 1 182 ? 20.082 94.580 -38.773 1.00 46.76 180 LEU B N 1
ATOM 4367 C CA . LEU B 1 182 ? 21.445 94.929 -39.087 1.00 46.80 180 LEU B CA 1
ATOM 4368 C C . LEU B 1 182 ? 22.378 93.798 -38.713 1.00 46.74 180 LEU B C 1
ATOM 4369 O O . LEU B 1 182 ? 23.224 93.395 -39.534 1.00 46.85 180 LEU B O 1
ATOM 4374 N N . LEU B 1 183 ? 22.198 93.254 -37.505 1.00 46.28 181 LEU B N 1
ATOM 4375 C CA . LEU B 1 183 ? 22.928 92.049 -37.076 1.00 45.83 181 LEU B CA 1
ATOM 4376 C C . LEU B 1 183 ? 22.819 90.894 -38.078 1.00 45.93 181 LEU B C 1
ATOM 4377 O O . LEU B 1 183 ? 23.798 90.202 -38.349 1.00 44.33 181 LEU B O 1
ATOM 4382 N N . LYS B 1 184 ? 21.621 90.681 -38.611 1.00 47.21 182 LYS B N 1
ATOM 4383 C CA . LYS B 1 184 ? 21.375 89.564 -39.548 1.00 49.05 182 LYS B CA 1
ATOM 4384 C C . LYS B 1 184 ? 22.180 89.696 -40.865 1.00 48.96 182 LYS B C 1
ATOM 4385 O O . LYS B 1 184 ? 22.643 88.692 -41.420 1.00 49.66 182 LYS B O 1
ATOM 4391 N N . THR B 1 185 ? 22.360 90.920 -41.351 1.00 49.11 183 THR B N 1
ATOM 4392 C CA . THR B 1 185 ? 23.164 91.123 -42.558 1.00 49.68 183 THR B CA 1
ATOM 4393 C C . THR B 1 185 ? 24.649 90.833 -42.373 1.00 49.99 183 THR B C 1
ATOM 4394 O O . THR B 1 185 ? 25.367 90.696 -43.362 1.00 51.05 183 THR B O 1
ATOM 4398 N N . CYS B 1 186 ? 25.153 90.784 -41.143 1.00 49.84 184 CYS B N 1
ATOM 4399 C CA . CYS B 1 186 ? 26.605 90.527 -41.031 1.00 49.01 184 CYS B CA 1
ATOM 4400 C C . CYS B 1 186 ? 27.087 89.256 -40.388 1.00 47.78 184 CYS B C 1
ATOM 4401 O O . CYS B 1 186 ? 28.269 89.136 -40.173 1.00 48.04 184 CYS B O 1
ATOM 4404 N N . VAL B 1 187 ? 26.200 88.295 -40.129 1.00 46.12 185 VAL B N 1
ATOM 4405 C CA . VAL B 1 187 ? 26.599 87.073 -39.470 1.00 44.58 185 VAL B CA 1
ATOM 4406 C C . VAL B 1 187 ? 25.985 85.913 -40.225 1.00 45.12 185 VAL B C 1
ATOM 4407 O O . VAL B 1 187 ? 24.934 86.082 -40.827 1.00 46.07 185 VAL B O 1
ATOM 4411 N N . PRO B 1 188 ? 26.632 84.733 -40.204 1.00 45.04 186 PRO B N 1
ATOM 4412 C CA . PRO B 1 188 ? 26.102 83.576 -40.934 1.00 46.03 186 PRO B CA 1
ATOM 4413 C C . PRO B 1 188 ? 24.679 83.221 -40.521 1.00 47.08 186 PRO B C 1
ATOM 4414 O O . PRO B 1 188 ? 24.300 83.418 -39.362 1.00 48.22 186 PRO B O 1
ATOM 4418 N N . ALA B 1 189 ? 23.896 82.720 -41.464 1.00 47.78 187 ALA B N 1
ATOM 4419 C CA . ALA B 1 189 ? 22.569 82.210 -41.163 1.00 48.09 187 ALA B CA 1
ATOM 4420 C C . ALA B 1 189 ? 22.703 81.052 -40.155 1.00 48.34 187 ALA B C 1
ATOM 4421 O O . ALA B 1 189 ? 23.678 80.293 -40.195 1.00 48.27 187 ALA B O 1
ATOM 4423 N N . GLY B 1 190 ? 21.747 80.937 -39.242 1.00 48.15 188 GLY B N 1
ATOM 4424 C CA . GLY B 1 190 ? 21.841 79.930 -38.152 1.00 48.82 188 GLY B CA 1
ATOM 4425 C C . GLY B 1 190 ? 22.606 80.363 -36.893 1.00 49.36 188 GLY B C 1
ATOM 4426 O O . GLY B 1 190 ? 22.841 79.537 -36.003 1.00 50.12 188 GLY B O 1
ATOM 4427 N N . SER B 1 191 ? 23.018 81.642 -36.829 1.00 48.62 189 SER B N 1
ATOM 4428 C CA . SER B 1 191 ? 23.764 82.176 -35.698 1.00 47.76 189 SER B CA 1
ATOM 4429 C C . SER B 1 191 ? 22.864 82.352 -34.493 1.00 46.96 189 SER B C 1
ATOM 4430 O O . SER B 1 191 ? 21.681 82.619 -34.624 1.00 46.30 189 SER B O 1
ATOM 4433 N N . LYS B 1 192 ? 23.442 82.202 -33.311 1.00 45.10 190 LYS B N 1
ATOM 4434 C CA . LYS B 1 192 ? 22.674 82.401 -32.113 1.00 43.07 190 LYS B CA 1
ATOM 4435 C C . LYS B 1 192 ? 22.610 83.874 -31.787 1.00 40.78 190 LYS B C 1
ATOM 4436 O O . LYS B 1 192 ? 23.615 84.600 -31.923 1.00 41.08 190 LYS B O 1
ATOM 4442 N N . VAL B 1 193 ? 21.414 84.328 -31.417 1.00 37.48 191 VAL B N 1
ATOM 4443 C CA . VAL B 1 193 ? 21.217 85.697 -31.072 1.00 34.61 191 VAL B CA 1
ATOM 4444 C C . VAL B 1 193 ? 20.638 85.858 -29.683 1.00 34.27 191 VAL B C 1
ATOM 4445 O O . VAL B 1 193 ? 19.668 85.192 -29.318 1.00 33.93 191 VAL B O 1
ATOM 4449 N N . MET B 1 194 ? 21.263 86.741 -28.910 1.00 33.65 192 MET B N 1
ATOM 4450 C CA . MET B 1 194 ? 20.678 87.233 -27.695 1.00 33.83 192 MET B CA 1
ATOM 4451 C C . MET B 1 194 ? 20.520 88.729 -27.656 1.00 34.59 192 MET B C 1
ATOM 4452 O O . MET B 1 194 ? 21.227 89.437 -28.324 1.00 36.35 192 MET B O 1
ATOM 4457 N N . ILE B 1 195 ? 19.502 89.195 -26.953 1.00 35.27 193 ILE B N 1
ATOM 4458 C CA . ILE B 1 195 ? 19.254 90.616 -26.761 1.00 34.38 193 ILE B CA 1
ATOM 4459 C C . ILE B 1 195 ? 19.275 90.899 -25.254 1.00 35.76 193 ILE B C 1
ATOM 4460 O O . ILE B 1 195 ? 19.038 89.990 -24.399 1.00 35.52 193 ILE B O 1
ATOM 4465 N N . ASP B 1 196 ? 19.606 92.154 -24.953 1.00 36.00 194 ASP B N 1
ATOM 4466 C CA . ASP B 1 196 ? 19.761 92.653 -23.621 1.00 35.83 194 ASP B CA 1
ATOM 4467 C C . ASP B 1 196 ? 19.124 94.041 -23.511 1.00 35.83 194 ASP B C 1
ATOM 4468 O O . ASP B 1 196 ? 19.767 95.046 -23.791 1.00 36.30 194 ASP B O 1
ATOM 4473 N N . PRO B 1 197 ? 17.848 94.103 -23.123 1.00 36.19 195 PRO B N 1
ATOM 4474 C CA . PRO B 1 197 ? 17.171 95.398 -22.907 1.00 35.92 195 PRO B CA 1
ATOM 4475 C C . PRO B 1 197 ? 17.661 96.136 -21.658 1.00 36.75 195 PRO B C 1
ATOM 4476 O O . PRO B 1 197 ? 17.337 97.314 -21.497 1.00 35.03 195 PRO B O 1
ATOM 4480 N N . ASN B 1 198 ? 18.454 95.455 -20.804 1.00 37.97 196 ASN B N 1
ATOM 4481 C CA . ASN B 1 198 ? 18.903 95.991 -19.487 1.00 39.36 196 ASN B CA 1
ATOM 4482 C C . ASN B 1 198 ? 17.840 96.773 -18.676 1.00 38.98 196 ASN B C 1
ATOM 4483 O O . ASN B 1 198 ? 18.110 97.876 -18.225 1.00 38.70 196 ASN B O 1
ATOM 4488 N N . GLU B 1 199 ? 16.655 96.171 -18.497 1.00 38.38 197 GLU B N 1
ATOM 4489 C CA . GLU B 1 199 ? 15.561 96.667 -17.623 1.00 39.21 197 GLU B CA 1
ATOM 4490 C C . GLU B 1 199 ? 14.756 97.818 -18.217 1.00 38.49 197 GLU B C 1
ATOM 4491 O O . GLU B 1 199 ? 13.989 98.459 -17.507 1.00 39.66 197 GLU B O 1
ATOM 4497 N N . ALA B 1 200 ? 14.935 98.096 -19.499 1.00 37.44 198 ALA B N 1
ATOM 4498 C CA . ALA B 1 200 ? 14.225 99.190 -20.137 1.00 36.81 198 ALA B CA 1
ATOM 4499 C C . ALA B 1 200 ? 12.740 98.908 -20.309 1.00 36.14 198 ALA B C 1
ATOM 4500 O O . ALA B 1 200 ? 11.988 99.808 -20.531 1.00 37.30 198 ALA B O 1
ATOM 4502 N N . TRP B 1 201 ? 12.313 97.664 -20.220 1.00 35.00 199 TRP B N 1
ATOM 4503 C CA . TRP B 1 201 ? 10.913 97.338 -20.429 1.00 33.55 199 TRP B CA 1
ATOM 4504 C C . TRP B 1 201 ? 10.146 97.062 -19.140 1.00 33.48 199 TRP B C 1
ATOM 4505 O O . TRP B 1 201 ? 10.714 96.667 -18.143 1.00 32.06 199 TRP B O 1
ATOM 4516 N N . THR B 1 202 ? 8.837 97.281 -19.172 1.00 34.00 200 THR B N 1
ATOM 4517 C CA . THR B 1 202 ? 7.935 96.644 -18.206 1.00 33.97 200 THR B CA 1
ATOM 4518 C C . THR B 1 202 ? 7.519 95.228 -18.704 1.00 33.10 200 THR B C 1
ATOM 4519 O O . THR B 1 202 ? 7.682 94.908 -19.880 1.00 32.27 200 THR B O 1
ATOM 4523 N N . SER B 1 203 ? 6.946 94.389 -17.841 1.00 33.42 201 SER B N 1
ATOM 4524 C CA . SER B 1 203 ? 6.740 92.928 -18.153 1.00 32.86 201 SER B CA 1
ATOM 4525 C C . SER B 1 203 ? 5.923 92.614 -19.414 1.00 32.77 201 SER B C 1
ATOM 4526 O O . SER B 1 203 ? 6.378 91.851 -20.251 1.00 32.09 201 SER B O 1
ATOM 4529 N N . LYS B 1 204 ? 4.741 93.238 -19.558 1.00 32.21 202 LYS B N 1
ATOM 4530 C CA . LYS B 1 204 ? 3.898 92.993 -20.703 1.00 32.17 202 LYS B CA 1
ATOM 4531 C C . LYS B 1 204 ? 4.398 93.661 -21.969 1.00 33.34 202 LYS B C 1
ATOM 4532 O O . LYS B 1 204 ? 4.253 93.112 -23.031 1.00 33.95 202 LYS B O 1
ATOM 4538 N N . GLU B 1 205 ? 4.991 94.844 -21.846 1.00 34.17 203 GLU B N 1
ATOM 4539 C CA . GLU B 1 205 ? 5.733 95.443 -22.928 1.00 34.57 203 GLU B CA 1
ATOM 4540 C C . GLU B 1 205 ? 6.854 94.514 -23.431 1.00 34.20 203 GLU B C 1
ATOM 4541 O O . GLU B 1 205 ? 7.023 94.347 -24.646 1.00 34.48 203 GLU B O 1
ATOM 4547 N N . ALA B 1 206 ? 7.615 93.946 -22.494 1.00 33.31 204 ALA B N 1
ATOM 4548 C CA . ALA B 1 206 ? 8.662 92.965 -22.794 1.00 32.89 204 ALA B CA 1
ATOM 4549 C C . ALA B 1 206 ? 8.085 91.803 -23.555 1.00 31.79 204 ALA B C 1
ATOM 4550 O O . ALA B 1 206 ? 8.635 91.383 -24.547 1.00 32.11 204 ALA B O 1
ATOM 4552 N N . LEU B 1 207 ? 6.950 91.293 -23.102 1.00 31.58 205 LEU B N 1
ATOM 4553 C CA . LEU B 1 207 ? 6.394 90.124 -23.755 1.00 30.84 205 LEU B CA 1
ATOM 4554 C C . LEU B 1 207 ? 5.908 90.473 -25.163 1.00 31.57 205 LEU B C 1
ATOM 4555 O O . LEU B 1 207 ? 6.212 89.724 -26.079 1.00 32.27 205 LEU B O 1
ATOM 4560 N N . THR B 1 208 ? 5.236 91.631 -25.355 1.00 30.64 206 THR B N 1
ATOM 4561 C CA . THR B 1 208 ? 4.727 91.981 -26.663 1.00 31.45 206 THR B CA 1
ATOM 4562 C C . THR B 1 208 ? 5.831 92.254 -27.671 1.00 32.27 206 THR B C 1
ATOM 4563 O O . THR B 1 208 ? 5.717 91.895 -28.866 1.00 31.88 206 THR B O 1
ATOM 4567 N N . LYS B 1 209 ? 6.920 92.881 -27.194 1.00 33.24 207 LYS B N 1
ATOM 4568 C CA . LYS B 1 209 ? 8.118 93.059 -28.025 1.00 33.00 207 LYS B CA 1
ATOM 4569 C C . LYS B 1 209 ? 8.772 91.746 -28.359 1.00 33.20 207 LYS B C 1
ATOM 4570 O O . LYS B 1 209 ? 9.187 91.536 -29.493 1.00 33.25 207 LYS B O 1
ATOM 4576 N N . LEU B 1 210 ? 8.793 90.802 -27.419 1.00 33.78 208 LEU B N 1
ATOM 4577 C CA . LEU B 1 210 ? 9.321 89.480 -27.793 1.00 33.42 208 LEU B CA 1
ATOM 4578 C C . LEU B 1 210 ? 8.464 88.793 -28.852 1.00 34.08 208 LEU B C 1
ATOM 4579 O O . LEU B 1 210 ? 8.999 88.144 -29.742 1.00 35.18 208 LEU B O 1
ATOM 4584 N N . VAL B 1 211 ? 7.141 88.952 -28.776 1.00 34.42 209 VAL B N 1
ATOM 4585 C CA . VAL B 1 211 ? 6.260 88.426 -29.799 1.00 34.25 209 VAL B CA 1
ATOM 4586 C C . VAL B 1 211 ? 6.591 89.073 -31.130 1.00 36.16 209 VAL B C 1
ATOM 4587 O O . VAL B 1 211 ? 6.830 88.359 -32.109 1.00 37.57 209 VAL B O 1
ATOM 4591 N N . ALA B 1 212 ? 6.684 90.409 -31.167 1.00 36.97 210 ALA B N 1
ATOM 4592 C CA . ALA B 1 212 ? 6.988 91.081 -32.424 1.00 37.21 210 ALA B CA 1
ATOM 4593 C C . ALA B 1 212 ? 8.339 90.713 -32.973 1.00 38.18 210 ALA B C 1
ATOM 4594 O O . ALA B 1 212 ? 8.510 90.636 -34.192 1.00 40.16 210 ALA B O 1
ATOM 4596 N N . ILE B 1 213 ? 9.322 90.477 -32.111 1.00 38.80 211 ILE B N 1
ATOM 4597 C CA . ILE B 1 213 ? 10.659 90.096 -32.599 1.00 38.89 211 ILE B CA 1
ATOM 4598 C C . ILE B 1 213 ? 10.626 88.715 -33.257 1.00 38.87 211 ILE B C 1
ATOM 4599 O O . ILE B 1 213 ? 11.256 88.476 -34.285 1.00 38.89 211 ILE B O 1
ATOM 4604 N N . ARG B 1 214 ? 9.879 87.803 -32.646 1.00 39.24 212 ARG B N 1
ATOM 4605 C CA . ARG B 1 214 ? 9.672 86.479 -33.202 1.00 39.52 212 ARG B CA 1
ATOM 4606 C C . ARG B 1 214 ? 8.970 86.546 -34.579 1.00 40.23 212 ARG B C 1
ATOM 4607 O O . ARG B 1 214 ? 9.406 85.909 -35.515 1.00 39.20 212 ARG B O 1
ATOM 4615 N N . GLU B 1 215 ? 7.897 87.332 -34.670 1.00 40.92 213 GLU B N 1
ATOM 4616 C CA . GLU B 1 215 ? 7.096 87.377 -35.865 1.00 43.24 213 GLU B CA 1
ATOM 4617 C C . GLU B 1 215 ? 7.855 87.996 -37.054 1.00 43.46 213 GLU B C 1
ATOM 4618 O O . GLU B 1 215 ? 7.578 87.678 -38.201 1.00 43.17 213 GLU B O 1
ATOM 4624 N N . ALA B 1 216 ? 8.836 88.839 -36.737 1.00 43.84 214 ALA B N 1
ATOM 4625 C CA . ALA B 1 216 ? 9.729 89.460 -37.685 1.00 43.93 214 ALA B CA 1
ATOM 4626 C C . ALA B 1 216 ? 10.851 88.484 -38.076 1.00 45.05 214 ALA B C 1
ATOM 4627 O O . ALA B 1 216 ? 11.780 88.856 -38.786 1.00 45.89 214 ALA B O 1
ATOM 4629 N N . GLY B 1 217 ? 10.759 87.236 -37.613 1.00 45.38 215 GLY B N 1
ATOM 4630 C CA . GLY B 1 217 ? 11.685 86.189 -37.998 1.00 45.66 215 GLY B CA 1
ATOM 4631 C C . GLY B 1 217 ? 13.081 86.236 -37.404 1.00 46.91 215 GLY B C 1
ATOM 4632 O O . GLY B 1 217 ? 14.040 85.909 -38.084 1.00 47.76 215 GLY B O 1
ATOM 4633 N N . HIS B 1 218 ? 13.200 86.644 -36.138 1.00 47.61 216 HIS B N 1
ATOM 4634 C CA . HIS B 1 218 ? 14.450 86.606 -35.369 1.00 46.87 216 HIS B CA 1
ATOM 4635 C C . HIS B 1 218 ? 14.304 85.641 -34.197 1.00 46.57 216 HIS B C 1
ATOM 4636 O O . HIS B 1 218 ? 13.586 85.910 -33.241 1.00 47.43 216 HIS B O 1
ATOM 4643 N N . ASP B 1 219 ? 15.027 84.542 -34.249 1.00 46.27 217 ASP B N 1
ATOM 4644 C CA . ASP B 1 219 ? 14.975 83.546 -33.214 1.00 45.98 217 ASP B CA 1
ATOM 4645 C C . ASP B 1 219 ? 16.019 83.821 -32.137 1.00 43.84 217 ASP B C 1
ATOM 4646 O O . ASP B 1 219 ? 17.233 83.816 -32.402 1.00 43.83 217 ASP B O 1
ATOM 4651 N N . LEU B 1 220 ? 15.534 84.075 -30.923 1.00 40.63 218 LEU B N 1
ATOM 4652 C CA . LEU B 1 220 ? 16.423 84.483 -29.830 1.00 38.53 218 LEU B CA 1
ATOM 4653 C C . LEU B 1 220 ? 16.855 83.309 -29.020 1.00 37.12 218 LEU B C 1
ATOM 4654 O O . LEU B 1 220 ? 16.062 82.436 -28.735 1.00 37.51 218 LEU B O 1
ATOM 4659 N N . LEU B 1 221 ? 18.123 83.296 -28.637 1.00 35.90 219 LEU B N 1
ATOM 4660 C CA . LEU B 1 221 ? 18.576 82.260 -27.742 1.00 34.54 219 LEU B CA 1
ATOM 4661 C C . LEU B 1 221 ? 18.209 82.678 -26.336 1.00 34.33 219 LEU B C 1
ATOM 4662 O O . LEU B 1 221 ? 17.663 81.877 -25.567 1.00 35.22 219 LEU B O 1
ATOM 4667 N N . TRP B 1 222 ? 18.462 83.934 -25.989 1.00 33.55 220 TRP B N 1
ATOM 4668 C CA . TRP B 1 222 ? 17.877 84.432 -24.721 1.00 33.87 220 TRP B CA 1
ATOM 4669 C C . TRP B 1 222 ? 17.607 85.941 -24.714 1.00 34.23 220 TRP B C 1
ATOM 4670 O O . TRP B 1 222 ? 18.175 86.669 -25.522 1.00 34.56 220 TRP B O 1
ATOM 4681 N N . VAL B 1 223 ? 16.722 86.370 -23.818 1.00 33.68 221 VAL B N 1
ATOM 4682 C CA . VAL B 1 223 ? 16.587 87.755 -23.510 1.00 34.35 221 VAL B CA 1
ATOM 4683 C C . VAL B 1 223 ? 17.036 87.949 -22.055 1.00 35.83 221 VAL B C 1
ATOM 4684 O O . VAL B 1 223 ? 16.538 87.294 -21.134 1.00 34.92 221 VAL B O 1
ATOM 4688 N N . GLU B 1 224 ? 17.963 88.894 -21.880 1.00 35.74 222 GLU B N 1
ATOM 4689 C CA . GLU B 1 224 ? 18.681 89.033 -20.663 1.00 36.03 222 GLU B CA 1
ATOM 4690 C C . GLU B 1 224 ? 18.198 90.277 -19.958 1.00 36.23 222 GLU B C 1
ATOM 4691 O O . GLU B 1 224 ? 18.007 91.316 -20.610 1.00 36.56 222 GLU B O 1
ATOM 4697 N N . ASP B 1 225 ? 18.007 90.199 -18.646 1.00 35.03 223 ASP B N 1
ATOM 4698 C CA . ASP B 1 225 ? 17.455 91.329 -17.905 1.00 36.88 223 ASP B CA 1
ATOM 4699 C C . ASP B 1 225 ? 16.389 92.240 -18.635 1.00 36.78 223 ASP B C 1
ATOM 4700 O O . ASP B 1 225 ? 16.574 93.468 -18.718 1.00 37.97 223 ASP B O 1
ATOM 4705 N N . PRO B 1 226 ? 15.250 91.647 -19.123 1.00 35.63 224 PRO B N 1
ATOM 4706 C CA . PRO B 1 226 ? 14.365 92.489 -19.926 1.00 34.34 224 PRO B CA 1
ATOM 4707 C C . PRO B 1 226 ? 13.730 93.575 -19.109 1.00 34.21 224 PRO B C 1
ATOM 4708 O O . PRO B 1 226 ? 13.388 94.595 -19.651 1.00 35.49 224 PRO B O 1
ATOM 4712 N N . ILE B 1 227 ? 13.571 93.374 -17.810 1.00 34.68 225 ILE B N 1
ATOM 4713 C CA . ILE B 1 227 ? 12.703 94.239 -16.970 1.00 34.58 225 ILE B CA 1
ATOM 4714 C C . ILE B 1 227 ? 13.317 94.492 -15.631 1.00 36.00 225 ILE B C 1
ATOM 4715 O O . ILE B 1 227 ? 14.365 93.883 -15.269 1.00 36.66 225 ILE B O 1
ATOM 4720 N N . LEU B 1 228 ? 12.651 95.355 -14.876 1.00 36.71 226 LEU B N 1
ATOM 4721 C CA . LEU B 1 228 ? 13.081 95.692 -13.545 1.00 38.33 226 LEU B CA 1
ATOM 4722 C C . LEU B 1 228 ? 13.453 94.443 -12.750 1.00 39.24 226 LEU B C 1
ATOM 4723 O O . LEU B 1 228 ? 12.664 93.522 -12.619 1.00 39.30 226 LEU B O 1
ATOM 4728 N N . ARG B 1 229 ? 14.681 94.396 -12.231 1.00 41.50 227 ARG B N 1
ATOM 4729 C CA . ARG B 1 229 ? 15.207 93.185 -11.562 1.00 43.02 227 ARG B CA 1
ATOM 4730 C C . ARG B 1 229 ? 14.412 92.663 -10.358 1.00 43.42 227 ARG B C 1
ATOM 4731 O O . ARG B 1 229 ? 14.559 91.509 -9.973 1.00 43.95 227 ARG B O 1
ATOM 4739 N N A HIS B 1 230 ? 13.542 93.506 -9.818 0.50 43.24 228 HIS B N 1
ATOM 4740 N N B HIS B 1 230 ? 13.586 93.500 -9.737 0.50 43.32 228 HIS B N 1
ATOM 4741 C CA A HIS B 1 230 ? 12.812 93.159 -8.622 0.50 43.12 228 HIS B CA 1
ATOM 4742 C CA B HIS B 1 230 ? 12.807 93.014 -8.597 0.50 43.23 228 HIS B CA 1
ATOM 4743 C C A HIS B 1 230 ? 11.364 92.797 -8.894 0.50 42.20 228 HIS B C 1
ATOM 4744 C C B HIS B 1 230 ? 11.349 92.743 -8.899 0.50 42.30 228 HIS B C 1
ATOM 4745 O O A HIS B 1 230 ? 10.630 92.419 -7.971 0.50 41.89 228 HIS B O 1
ATOM 4746 O O B HIS B 1 230 ? 10.580 92.400 -7.990 0.50 42.06 228 HIS B O 1
ATOM 4759 N N . ASP B 1 231 ? 10.974 92.898 -10.167 1.00 41.05 229 ASP B N 1
ATOM 4760 C CA . ASP B 1 231 ? 9.658 92.514 -10.628 1.00 39.31 229 ASP B CA 1
ATOM 4761 C C . ASP B 1 231 ? 9.588 90.981 -10.817 1.00 38.48 229 ASP B C 1
ATOM 4762 O O . ASP B 1 231 ? 9.469 90.489 -11.933 1.00 38.21 229 ASP B O 1
ATOM 4767 N N . HIS B 1 232 ? 9.625 90.246 -9.712 1.00 37.56 230 HIS B N 1
ATOM 4768 C CA . HIS B 1 232 ? 9.474 88.799 -9.734 1.00 37.58 230 HIS B CA 1
ATOM 4769 C C . HIS B 1 232 ? 8.186 88.291 -10.387 1.00 36.55 230 HIS B C 1
ATOM 4770 O O . HIS B 1 232 ? 8.232 87.364 -11.169 1.00 37.45 230 HIS B O 1
ATOM 4777 N N . ASP B 1 233 ? 7.041 88.864 -10.066 1.00 36.30 231 ASP B N 1
ATOM 4778 C CA . ASP B 1 233 ? 5.809 88.475 -10.767 1.00 37.02 231 ASP B CA 1
ATOM 4779 C C . ASP B 1 233 ? 5.889 88.631 -12.277 1.00 36.98 231 ASP B C 1
ATOM 4780 O O . ASP B 1 233 ? 5.379 87.776 -12.975 1.00 37.90 231 ASP B O 1
ATOM 4785 N N . GLY B 1 234 ? 6.500 89.729 -12.763 1.00 36.55 232 GLY B N 1
ATOM 4786 C CA . GLY B 1 234 ? 6.669 89.997 -14.171 1.00 35.66 232 GLY B CA 1
ATOM 4787 C C . GLY B 1 234 ? 7.629 88.999 -14.805 1.00 36.30 232 GLY B C 1
ATOM 4788 O O . GLY B 1 234 ? 7.392 88.516 -15.928 1.00 36.61 232 GLY B O 1
ATOM 4789 N N . LEU B 1 235 ? 8.708 88.669 -14.093 1.00 35.47 233 LEU B N 1
ATOM 4790 C CA . LEU B 1 235 ? 9.662 87.692 -14.592 1.00 34.96 233 LEU B CA 1
ATOM 4791 C C . LEU B 1 235 ? 9.028 86.299 -14.710 1.00 35.14 233 LEU B C 1
ATOM 4792 O O . LEU B 1 235 ? 9.285 85.582 -15.701 1.00 35.72 233 LEU B O 1
ATOM 4797 N N . ARG B 1 236 ? 8.206 85.927 -13.729 1.00 34.18 234 ARG B N 1
ATOM 4798 C CA . ARG B 1 236 ? 7.462 84.653 -13.772 1.00 34.58 234 ARG B CA 1
ATOM 4799 C C . ARG B 1 236 ? 6.502 84.579 -14.925 1.00 34.35 234 ARG B C 1
ATOM 4800 O O . ARG B 1 236 ? 6.451 83.576 -15.624 1.00 35.52 234 ARG B O 1
ATOM 4808 N N . THR B 1 237 ? 5.781 85.663 -15.147 1.00 33.40 235 THR B N 1
ATOM 4809 C CA . THR B 1 237 ? 4.847 85.781 -16.252 1.00 33.28 235 THR B CA 1
ATOM 4810 C C . THR B 1 237 ? 5.543 85.619 -17.581 1.00 33.70 235 THR B C 1
ATOM 4811 O O . THR B 1 237 ? 5.079 84.852 -18.441 1.00 34.16 235 THR B O 1
ATOM 4815 N N . LEU B 1 238 ? 6.680 86.309 -17.737 1.00 34.21 236 LEU B N 1
ATOM 4816 C CA . LEU B 1 238 ? 7.593 86.060 -18.867 1.00 33.72 236 LEU B CA 1
ATOM 4817 C C . LEU B 1 238 ? 8.086 84.597 -18.941 1.00 34.68 236 LEU B C 1
ATOM 4818 O O . LEU B 1 238 ? 7.979 83.982 -20.002 1.00 35.43 236 LEU B O 1
ATOM 4823 N N . ARG B 1 239 ? 8.549 84.003 -17.837 1.00 34.33 237 ARG B N 1
ATOM 4824 C CA . ARG B 1 239 ? 8.989 82.597 -17.913 1.00 35.93 237 ARG B CA 1
ATOM 4825 C C . ARG B 1 239 ? 7.924 81.662 -18.517 1.00 36.03 237 ARG B C 1
ATOM 4826 O O . ARG B 1 239 ? 8.231 80.818 -19.369 1.00 37.13 237 ARG B O 1
ATOM 4834 N N . HIS B 1 240 ? 6.688 81.812 -18.043 1.00 36.07 238 HIS B N 1
ATOM 4835 C CA . HIS B 1 240 ? 5.576 80.863 -18.283 1.00 35.45 238 HIS B CA 1
ATOM 4836 C C . HIS B 1 240 ? 4.998 81.042 -19.660 1.00 35.61 238 HIS B C 1
ATOM 4837 O O . HIS B 1 240 ? 4.508 80.102 -20.234 1.00 37.02 238 HIS B O 1
ATOM 4844 N N . ALA B 1 241 ? 5.104 82.235 -20.231 1.00 35.78 239 ALA B N 1
ATOM 4845 C CA . ALA B 1 241 ? 4.380 82.550 -21.474 1.00 35.35 239 ALA B CA 1
ATOM 4846 C C . ALA B 1 241 ? 5.287 82.601 -22.685 1.00 35.52 239 ALA B C 1
ATOM 4847 O O . ALA B 1 241 ? 4.818 82.439 -23.808 1.00 35.95 239 ALA B O 1
ATOM 4849 N N . VAL B 1 242 ? 6.587 82.840 -22.468 1.00 34.97 240 VAL B N 1
ATOM 4850 C CA . VAL B 1 242 ? 7.514 82.943 -23.569 1.00 34.12 240 VAL B CA 1
ATOM 4851 C C . VAL B 1 242 ? 8.053 81.545 -23.659 1.00 35.49 240 VAL B C 1
ATOM 4852 O O . VAL B 1 242 ? 8.929 81.148 -22.886 1.00 36.32 240 VAL B O 1
ATOM 4856 N N . THR B 1 243 ? 7.482 80.781 -24.586 1.00 35.17 241 THR B N 1
ATOM 4857 C CA . THR B 1 243 ? 7.741 79.369 -24.714 1.00 33.24 241 THR B CA 1
ATOM 4858 C C . THR B 1 243 ? 8.815 79.147 -25.795 1.00 33.65 241 THR B C 1
ATOM 4859 O O . THR B 1 243 ? 9.312 78.017 -25.980 1.00 33.07 241 THR B O 1
ATOM 4863 N N . TRP B 1 244 ? 9.200 80.237 -26.477 1.00 32.78 242 TRP B N 1
ATOM 4864 C CA . TRP B 1 244 ? 10.110 80.138 -27.612 1.00 32.42 242 TRP B CA 1
ATOM 4865 C C . TRP B 1 244 ? 11.569 80.598 -27.305 1.00 32.73 242 TRP B C 1
ATOM 4866 O O . TRP B 1 244 ? 12.435 80.516 -28.176 1.00 33.24 242 TRP B O 1
ATOM 4877 N N . THR B 1 245 ? 11.832 81.087 -26.096 1.00 32.47 243 THR B N 1
ATOM 4878 C CA . THR B 1 245 ? 13.168 81.528 -25.720 1.00 33.30 243 THR B CA 1
ATOM 4879 C C . THR B 1 245 ? 13.298 81.604 -24.206 1.00 33.77 243 THR B C 1
ATOM 4880 O O . THR B 1 245 ? 12.343 81.364 -23.499 1.00 34.45 243 THR B O 1
ATOM 4884 N N . GLN B 1 246 ? 14.495 81.909 -23.729 1.00 34.49 244 GLN B N 1
ATOM 4885 C CA . GLN B 1 246 ? 14.830 81.852 -22.324 1.00 34.61 244 GLN B CA 1
ATOM 4886 C C . GLN B 1 246 ? 14.966 83.268 -21.734 1.00 34.34 244 GLN B C 1
ATOM 4887 O O . GLN B 1 246 ? 15.411 84.215 -22.393 1.00 33.74 244 GLN B O 1
ATOM 4893 N N . ILE B 1 247 ? 14.533 83.396 -20.488 1.00 34.15 245 ILE B N 1
ATOM 4894 C CA . ILE B 1 247 ? 14.553 84.619 -19.768 1.00 33.55 245 ILE B CA 1
ATOM 4895 C C . ILE B 1 247 ? 15.796 84.499 -18.908 1.00 34.11 245 ILE B C 1
ATOM 4896 O O . ILE B 1 247 ? 15.840 83.662 -18.030 1.00 34.89 245 ILE B O 1
ATOM 4901 N N . ASN B 1 248 ? 16.824 85.284 -19.211 1.00 34.61 246 ASN B N 1
ATOM 4902 C CA . ASN B 1 248 ? 18.080 85.232 -18.508 1.00 36.36 246 ASN B CA 1
ATOM 4903 C C . ASN B 1 248 ? 18.060 86.335 -17.484 1.00 37.16 246 ASN B C 1
ATOM 4904 O O . ASN B 1 248 ? 17.855 87.470 -17.797 1.00 37.73 246 ASN B O 1
ATOM 4909 N N . SER B 1 249 ? 18.238 85.993 -16.237 1.00 39.88 247 SER B N 1
ATOM 4910 C CA . SER B 1 249 ? 18.061 86.984 -15.201 1.00 43.65 247 SER B CA 1
ATOM 4911 C C . SER B 1 249 ? 19.138 87.002 -14.112 1.00 44.77 247 SER B C 1
ATOM 4912 O O . SER B 1 249 ? 19.874 86.024 -13.905 1.00 44.89 247 SER B O 1
ATOM 4915 N N . GLY B 1 250 ? 19.235 88.122 -13.424 1.00 46.57 248 GLY B N 1
ATOM 4916 C CA . GLY B 1 250 ? 20.110 88.184 -12.252 1.00 49.73 248 GLY B CA 1
ATOM 4917 C C . GLY B 1 250 ? 21.089 89.344 -12.120 1.00 51.52 248 GLY B C 1
ATOM 4918 O O . GLY B 1 250 ? 21.698 89.504 -11.055 1.00 52.62 248 GLY B O 1
ATOM 4919 N N . GLU B 1 251 ? 21.231 90.148 -13.171 1.00 52.48 249 GLU B N 1
ATOM 4920 C CA . GLU B 1 251 ? 22.084 91.346 -13.149 1.00 54.60 249 GLU B CA 1
ATOM 4921 C C . GLU B 1 251 ? 21.739 92.308 -12.003 1.00 55.16 249 GLU B C 1
ATOM 4922 O O . GLU B 1 251 ? 20.569 92.460 -11.625 1.00 56.46 249 GLU B O 1
ATOM 4928 N N . TYR B 1 252 ? 22.774 92.929 -11.443 1.00 55.32 250 TYR B N 1
ATOM 4929 C CA . TYR B 1 252 ? 22.645 93.935 -10.373 1.00 55.14 250 TYR B CA 1
ATOM 4930 C C . TYR B 1 252 ? 22.340 93.297 -9.059 1.00 53.99 250 TYR B C 1
ATOM 4931 O O . TYR B 1 252 ? 22.119 93.993 -8.070 1.00 54.13 250 TYR B O 1
ATOM 4940 N N . LEU B 1 253 ? 22.314 91.973 -9.040 1.00 52.68 251 LEU B N 1
ATOM 4941 C CA . LEU B 1 253 ? 21.985 91.272 -7.807 1.00 51.61 251 LEU B CA 1
ATOM 4942 C C . LEU B 1 253 ? 23.239 90.744 -7.137 1.00 51.02 251 LEU B C 1
ATOM 4943 O O . LEU B 1 253 ? 24.173 90.289 -7.818 1.00 51.35 251 LEU B O 1
ATOM 4948 N N . ASP B 1 254 ? 23.273 90.819 -5.809 1.00 50.05 252 ASP B N 1
ATOM 4949 C CA . ASP B 1 254 ? 24.337 90.161 -5.047 1.00 49.83 252 ASP B CA 1
ATOM 4950 C C . ASP B 1 254 ? 23.940 88.704 -4.727 1.00 48.55 252 ASP B C 1
ATOM 4951 O O . ASP B 1 254 ? 22.888 88.251 -5.144 1.00 48.98 252 ASP B O 1
ATOM 4956 N N . LEU B 1 255 ? 24.788 87.976 -4.023 1.00 48.02 253 LEU B N 1
ATOM 4957 C CA . LEU B 1 255 ? 24.601 86.547 -3.791 1.00 47.90 253 LEU B CA 1
ATOM 4958 C C . LEU B 1 255 ? 23.291 86.222 -3.065 1.00 48.23 253 LEU B C 1
ATOM 4959 O O . LEU B 1 255 ? 22.598 85.275 -3.440 1.00 47.17 253 LEU B O 1
ATOM 4964 N N . GLN B 1 256 ? 22.968 86.997 -2.026 1.00 48.19 254 GLN B N 1
ATOM 4965 C CA . GLN B 1 256 ? 21.694 86.840 -1.375 1.00 48.74 254 GLN B CA 1
ATOM 4966 C C . GLN B 1 256 ? 20.558 87.146 -2.359 1.00 47.88 254 GLN B C 1
ATOM 4967 O O . GLN B 1 256 ? 19.550 86.411 -2.406 1.00 48.39 254 GLN B O 1
ATOM 4973 N N . GLY B 1 257 ? 20.739 88.177 -3.185 1.00 46.01 255 GLY B N 1
ATOM 4974 C CA . GLY B 1 257 ? 19.734 88.560 -4.162 1.00 45.10 255 GLY B CA 1
ATOM 4975 C C . GLY B 1 257 ? 19.506 87.521 -5.245 1.00 45.57 255 GLY B C 1
ATOM 4976 O O . GLY B 1 257 ? 18.380 87.313 -5.664 1.00 45.14 255 GLY B O 1
ATOM 4977 N N . LYS B 1 258 ? 20.578 86.884 -5.715 1.00 45.70 256 LYS B N 1
ATOM 4978 C CA . LYS B 1 258 ? 20.491 85.774 -6.679 1.00 45.52 256 LYS B CA 1
ATOM 4979 C C . LYS B 1 258 ? 19.820 84.534 -6.074 1.00 45.15 256 LYS B C 1
ATOM 4980 O O . LYS B 1 258 ? 19.039 83.859 -6.746 1.00 44.38 256 LYS B O 1
ATOM 4986 N N . ARG B 1 259 ? 20.126 84.233 -4.811 1.00 45.12 257 ARG B N 1
ATOM 4987 C CA . ARG B 1 259 ? 19.447 83.145 -4.143 1.00 45.90 257 ARG B CA 1
ATOM 4988 C C . ARG B 1 259 ? 17.906 83.409 -4.051 1.00 45.82 257 ARG B C 1
ATOM 4989 O O . ARG B 1 259 ? 17.104 82.494 -4.313 1.00 45.50 257 ARG B O 1
ATOM 4997 N N . LEU B 1 260 ? 17.514 84.643 -3.720 1.00 44.93 258 LEU B N 1
ATOM 4998 C CA . LEU B 1 260 ? 16.113 85.006 -3.708 1.00 45.46 258 LEU B CA 1
ATOM 4999 C C . LEU B 1 260 ? 15.490 84.946 -5.100 1.00 45.07 258 LEU B C 1
ATOM 5000 O O . LEU B 1 260 ? 14.342 84.524 -5.251 1.00 45.96 258 LEU B O 1
ATOM 5005 N N . LEU B 1 261 ? 16.238 85.349 -6.113 1.00 44.31 259 LEU B N 1
ATOM 5006 C CA . LEU B 1 261 ? 15.760 85.249 -7.477 1.00 43.84 259 LEU B CA 1
ATOM 5007 C C . LEU B 1 261 ? 15.395 83.790 -7.787 1.00 44.24 259 LEU B C 1
ATOM 5008 O O . LEU B 1 261 ? 14.290 83.524 -8.245 1.00 44.73 259 LEU B O 1
ATOM 5013 N N . LEU B 1 262 ? 16.306 82.850 -7.510 1.00 43.84 260 LEU B N 1
ATOM 5014 C CA . LEU B 1 262 ? 16.016 81.427 -7.635 1.00 43.65 260 LEU B CA 1
ATOM 5015 C C . LEU B 1 262 ? 14.818 80.958 -6.767 1.00 44.87 260 LEU B C 1
ATOM 5016 O O . LEU B 1 262 ? 13.948 80.224 -7.248 1.00 44.83 260 LEU B O 1
ATOM 5021 N N . GLU B 1 263 ? 14.766 81.371 -5.502 1.00 45.34 261 GLU B N 1
ATOM 5022 C CA . GLU B 1 263 ? 13.594 81.078 -4.665 1.00 46.55 261 GLU B CA 1
ATOM 5023 C C . GLU B 1 263 ? 12.241 81.602 -5.216 1.00 45.12 261 GLU B C 1
ATOM 5024 O O . GLU B 1 263 ? 11.235 80.948 -5.059 1.00 45.09 261 GLU B O 1
ATOM 5030 N N . ALA B 1 264 ? 12.254 82.737 -5.913 1.00 43.94 262 ALA B N 1
ATOM 5031 C CA . ALA B 1 264 ? 11.078 83.274 -6.630 1.00 42.66 262 ALA B CA 1
ATOM 5032 C C . ALA B 1 264 ? 10.737 82.589 -7.983 1.00 42.13 262 ALA B C 1
ATOM 5033 O O . ALA B 1 264 ? 9.735 82.943 -8.596 1.00 42.24 262 ALA B O 1
ATOM 5035 N N . HIS B 1 265 ? 11.564 81.647 -8.440 1.00 40.63 263 HIS B N 1
ATOM 5036 C CA . HIS B 1 265 ? 11.308 80.894 -9.652 1.00 41.11 263 HIS B CA 1
ATOM 5037 C C . HIS B 1 265 ? 11.235 81.857 -10.854 1.00 40.67 263 HIS B C 1
ATOM 5038 O O . HIS B 1 265 ? 10.402 81.697 -11.789 1.00 40.49 263 HIS B O 1
ATOM 5045 N N . ALA B 1 266 ? 12.151 82.828 -10.831 1.00 39.01 264 ALA B N 1
ATOM 5046 C CA . ALA B 1 266 ? 12.056 84.024 -11.632 1.00 38.45 264 ALA B CA 1
ATOM 5047 C C . ALA B 1 266 ? 13.163 84.146 -12.713 1.00 38.36 264 ALA B C 1
ATOM 5048 O O . ALA B 1 266 ? 13.476 85.234 -13.192 1.00 38.66 264 ALA B O 1
ATOM 5050 N N . ALA B 1 267 ? 13.756 83.025 -13.103 1.00 38.10 265 ALA B N 1
ATOM 5051 C CA . ALA B 1 267 ? 14.827 83.027 -14.062 1.00 36.86 265 ALA B CA 1
ATOM 5052 C C . ALA B 1 267 ? 14.791 81.687 -14.740 1.00 36.23 265 ALA B C 1
ATOM 5053 O O . ALA B 1 267 ? 14.690 80.707 -14.054 1.00 36.76 265 ALA B O 1
ATOM 5055 N N . ASP B 1 268 ? 14.874 81.660 -16.069 1.00 35.30 266 ASP B N 1
ATOM 5056 C CA . ASP B 1 268 ? 15.156 80.478 -16.837 1.00 34.87 266 ASP B CA 1
ATOM 5057 C C . ASP B 1 268 ? 16.677 80.208 -16.834 1.00 35.42 266 ASP B C 1
ATOM 5058 O O . ASP B 1 268 ? 17.108 79.053 -16.885 1.00 35.13 266 ASP B O 1
ATOM 5063 N N . ILE B 1 269 ? 17.478 81.274 -16.837 1.00 35.38 267 ILE B N 1
ATOM 5064 C CA . ILE B 1 269 ? 18.957 81.190 -16.716 1.00 36.28 267 ILE B CA 1
ATOM 5065 C C . ILE B 1 269 ? 19.363 82.258 -15.732 1.00 35.55 267 ILE B C 1
ATOM 5066 O O . ILE B 1 269 ? 18.698 83.289 -15.681 1.00 35.48 267 ILE B O 1
ATOM 5071 N N . LEU B 1 270 ? 20.394 81.991 -14.918 1.00 35.09 268 LEU B N 1
ATOM 5072 C CA . LEU B 1 270 ? 20.928 82.974 -13.948 1.00 34.59 268 LEU B CA 1
ATOM 5073 C C . LEU B 1 270 ? 22.256 83.488 -14.462 1.00 34.52 268 LEU B C 1
ATOM 5074 O O . LEU B 1 270 ? 23.147 82.663 -14.662 1.00 36.00 268 LEU B O 1
ATOM 5079 N N . ASN B 1 271 ? 22.381 84.796 -14.764 1.00 34.77 269 ASN B N 1
ATOM 5080 C CA A ASN B 1 271 ? 23.699 85.377 -15.189 0.50 34.70 269 ASN B CA 1
ATOM 5081 C CA B ASN B 1 271 ? 23.659 85.407 -15.171 0.50 34.98 269 ASN B CA 1
ATOM 5082 C C . ASN B 1 271 ? 24.489 85.744 -13.943 1.00 35.25 269 ASN B C 1
ATOM 5083 O O . ASN B 1 271 ? 23.952 86.204 -12.953 1.00 35.58 269 ASN B O 1
ATOM 5092 N N . VAL B 1 272 ? 25.774 85.466 -13.984 1.00 36.07 270 VAL B N 1
ATOM 5093 C CA . VAL B 1 272 ? 26.661 85.827 -12.893 1.00 36.47 270 VAL B CA 1
ATOM 5094 C C . VAL B 1 272 ? 27.946 86.415 -13.492 1.00 37.73 270 VAL B C 1
ATOM 5095 O O . VAL B 1 272 ? 28.212 86.321 -14.687 1.00 37.89 270 VAL B O 1
ATOM 5099 N N . HIS B 1 273 ? 28.754 86.990 -12.628 1.00 38.70 271 HIS B N 1
ATOM 5100 C CA . HIS B 1 273 ? 30.017 87.545 -13.027 1.00 38.63 271 HIS B CA 1
ATOM 5101 C C . HIS B 1 273 ? 31.143 86.763 -12.367 1.00 37.91 271 HIS B C 1
ATOM 5102 O O . HIS B 1 273 ? 31.146 85.541 -12.417 1.00 37.59 271 HIS B O 1
ATOM 5109 N N . GLY B 1 274 ? 32.083 87.456 -11.748 1.00 38.25 272 GLY B N 1
ATOM 5110 C CA . GLY B 1 274 ? 33.407 86.883 -11.431 1.00 37.82 272 GLY B CA 1
ATOM 5111 C C . GLY B 1 274 ? 33.758 86.671 -9.960 1.00 38.34 272 GLY B C 1
ATOM 5112 O O . GLY B 1 274 ? 34.903 86.326 -9.636 1.00 39.54 272 GLY B O 1
ATOM 5113 N N . GLN B 1 275 ? 32.806 86.869 -9.054 1.00 37.27 273 GLN B N 1
ATOM 5114 C CA . GLN B 1 275 ? 33.057 86.592 -7.648 1.00 36.76 273 GLN B CA 1
ATOM 5115 C C . GLN B 1 275 ? 33.264 85.082 -7.399 1.00 35.51 273 GLN B C 1
ATOM 5116 O O . GLN B 1 275 ? 32.317 84.379 -7.101 1.00 35.52 273 GLN B O 1
ATOM 5122 N N . VAL B 1 276 ? 34.504 84.596 -7.476 1.00 34.46 274 VAL B N 1
ATOM 5123 C CA . VAL B 1 276 ? 34.761 83.145 -7.522 1.00 32.84 274 VAL B CA 1
ATOM 5124 C C . VAL B 1 276 ? 34.019 82.375 -6.450 1.00 34.14 274 VAL B C 1
ATOM 5125 O O . VAL B 1 276 ? 33.369 81.378 -6.749 1.00 34.15 274 VAL B O 1
ATOM 5129 N N . THR B 1 277 ? 34.136 82.796 -5.189 1.00 35.25 275 THR B N 1
ATOM 5130 C CA . THR B 1 277 ? 33.565 81.993 -4.086 1.00 35.75 275 THR B CA 1
ATOM 5131 C C . THR B 1 277 ? 32.030 81.970 -4.149 1.00 36.47 275 THR B C 1
ATOM 5132 O O . THR B 1 277 ? 31.408 80.927 -4.027 1.00 36.98 275 THR B O 1
ATOM 5136 N N . ASP B 1 278 ? 31.437 83.139 -4.378 1.00 37.62 276 ASP B N 1
ATOM 5137 C CA . ASP B 1 278 ? 29.993 83.295 -4.528 1.00 37.91 276 ASP B CA 1
ATOM 5138 C C . ASP B 1 278 ? 29.438 82.473 -5.720 1.00 37.07 276 ASP B C 1
ATOM 5139 O O . ASP B 1 278 ? 28.388 81.849 -5.591 1.00 35.67 276 ASP B O 1
ATOM 5144 N N . VAL B 1 279 ? 30.138 82.521 -6.866 1.00 36.56 277 VAL B N 1
ATOM 5145 C CA . VAL B 1 279 ? 29.715 81.861 -8.105 1.00 34.98 277 VAL B CA 1
ATOM 5146 C C . VAL B 1 279 ? 29.770 80.362 -7.920 1.00 35.79 277 VAL B C 1
ATOM 5147 O O . VAL B 1 279 ? 28.857 79.630 -8.358 1.00 36.75 277 VAL B O 1
ATOM 5151 N N . MET B 1 280 ? 30.788 79.877 -7.216 1.00 34.72 278 MET B N 1
ATOM 5152 C CA . MET B 1 280 ? 30.788 78.440 -6.938 1.00 34.55 278 MET B CA 1
ATOM 5153 C C . MET B 1 280 ? 29.724 78.041 -5.918 1.00 34.01 278 MET B C 1
ATOM 5154 O O . MET B 1 280 ? 29.242 76.930 -5.966 1.00 34.15 278 MET B O 1
ATOM 5159 N N . ARG B 1 281 ? 29.369 78.908 -4.994 1.00 33.56 279 ARG B N 1
ATOM 5160 C CA . ARG B 1 281 ? 28.250 78.581 -4.108 1.00 34.37 279 ARG B CA 1
ATOM 5161 C C . ARG B 1 281 ? 26.862 78.624 -4.791 1.00 34.97 279 ARG B C 1
ATOM 5162 O O . ARG B 1 281 ? 26.074 77.678 -4.647 1.00 35.65 279 ARG B O 1
ATOM 5170 N N . ILE B 1 282 ? 26.560 79.683 -5.536 1.00 34.47 280 ILE B N 1
ATOM 5171 C CA . ILE B 1 282 ? 25.336 79.705 -6.261 1.00 34.96 280 ILE B CA 1
ATOM 5172 C C . ILE B 1 282 ? 25.341 78.658 -7.394 1.00 35.34 280 ILE B C 1
ATOM 5173 O O . ILE B 1 282 ? 24.286 78.132 -7.797 1.00 35.26 280 ILE B O 1
ATOM 5178 N N . GLY B 1 283 ? 26.526 78.314 -7.886 1.00 35.34 281 GLY B N 1
ATOM 5179 C CA . GLY B 1 283 ? 26.615 77.239 -8.876 1.00 34.52 281 GLY B CA 1
ATOM 5180 C C . GLY B 1 283 ? 26.310 75.843 -8.337 1.00 34.54 281 GLY B C 1
ATOM 5181 O O . GLY B 1 283 ? 25.755 75.020 -9.067 1.00 34.65 281 GLY B O 1
ATOM 5182 N N . TRP B 1 284 ? 26.685 75.556 -7.087 1.00 33.59 282 TRP B N 1
ATOM 5183 C CA . TRP B 1 284 ? 26.269 74.316 -6.475 1.00 34.29 282 TRP B CA 1
ATOM 5184 C C . TRP B 1 284 ? 24.716 74.292 -6.353 1.00 35.56 282 TRP B C 1
ATOM 5185 O O . TRP B 1 284 ? 24.064 73.298 -6.709 1.00 36.09 282 TRP B O 1
ATOM 5196 N N . LEU B 1 285 ? 24.159 75.398 -5.859 1.00 36.22 283 LEU B N 1
ATOM 5197 C CA . LEU B 1 285 ? 22.721 75.577 -5.663 1.00 37.04 283 LEU B CA 1
ATOM 5198 C C . LEU B 1 285 ? 21.931 75.451 -6.937 1.00 37.27 283 LEU B C 1
ATOM 5199 O O . LEU B 1 285 ? 21.008 74.620 -7.000 1.00 38.40 283 LEU B O 1
ATOM 5204 N N . ALA B 1 286 ? 22.299 76.236 -7.957 1.00 36.17 284 ALA B N 1
ATOM 5205 C CA . ALA B 1 286 ? 21.647 76.160 -9.278 1.00 34.96 284 ALA B CA 1
ATOM 5206 C C . ALA B 1 286 ? 21.601 74.741 -9.835 1.00 35.76 284 ALA B C 1
ATOM 5207 O O . ALA B 1 286 ? 20.614 74.312 -10.511 1.00 35.66 284 ALA B O 1
ATOM 5209 N N . ALA B 1 287 ? 22.676 74.010 -9.565 1.00 36.05 285 ALA B N 1
ATOM 5210 C CA . ALA B 1 287 ? 22.801 72.629 -10.001 1.00 36.67 285 ALA B CA 1
ATOM 5211 C C . ALA B 1 287 ? 21.789 71.729 -9.283 1.00 37.51 285 ALA B C 1
ATOM 5212 O O . ALA B 1 287 ? 21.191 70.903 -9.921 1.00 38.34 285 ALA B O 1
ATOM 5214 N N . GLU B 1 288 ? 21.592 71.906 -7.979 1.00 37.71 286 GLU B N 1
ATOM 5215 C CA . GLU B 1 288 ? 20.643 71.130 -7.235 1.00 38.63 286 GLU B CA 1
ATOM 5216 C C . GLU B 1 288 ? 19.195 71.336 -7.729 1.00 38.79 286 GLU B C 1
ATOM 5217 O O . GLU B 1 288 ? 18.338 70.424 -7.663 1.00 38.70 286 GLU B O 1
ATOM 5223 N N . LEU B 1 289 ? 18.965 72.551 -8.220 1.00 38.38 287 LEU B N 1
ATOM 5224 C CA . LEU B 1 289 ? 17.701 73.087 -8.653 1.00 36.39 287 LEU B CA 1
ATOM 5225 C C . LEU B 1 289 ? 17.442 72.872 -10.148 1.00 36.56 287 LEU B C 1
ATOM 5226 O O . LEU B 1 289 ? 16.294 73.001 -10.593 1.00 37.11 287 LEU B O 1
ATOM 5231 N N . GLY B 1 290 ? 18.465 72.543 -10.939 1.00 35.78 288 GLY B N 1
ATOM 5232 C CA . GLY B 1 290 ? 18.270 72.454 -12.406 1.00 35.37 288 GLY B CA 1
ATOM 5233 C C . GLY B 1 290 ? 18.144 73.773 -13.178 1.00 36.52 288 GLY B C 1
ATOM 5234 O O . GLY B 1 290 ? 17.481 73.839 -14.236 1.00 35.96 288 GLY B O 1
ATOM 5235 N N . ILE B 1 291 ? 18.762 74.843 -12.648 1.00 36.82 289 ILE B N 1
ATOM 5236 C CA . ILE B 1 291 ? 18.808 76.141 -13.322 1.00 36.23 289 ILE B CA 1
ATOM 5237 C C . ILE B 1 291 ? 20.161 76.321 -14.023 1.00 36.17 289 ILE B C 1
ATOM 5238 O O . ILE B 1 291 ? 21.222 76.287 -13.365 1.00 35.90 289 ILE B O 1
ATOM 5243 N N . PRO B 1 292 ? 20.147 76.536 -15.357 1.00 35.05 290 PRO B N 1
ATOM 5244 C CA . PRO B 1 292 ? 21.413 76.795 -16.036 1.00 34.28 290 PRO B CA 1
ATOM 5245 C C . PRO B 1 292 ? 21.941 78.191 -15.658 1.00 34.30 290 PRO B C 1
ATOM 5246 O O . PRO B 1 292 ? 21.201 79.032 -15.099 1.00 34.29 290 PRO B O 1
ATOM 5250 N N . ILE B 1 293 ? 23.222 78.422 -15.926 1.00 33.90 291 ILE B N 1
ATOM 5251 C CA . ILE B 1 293 ? 23.900 79.675 -15.553 1.00 33.36 291 ILE B CA 1
ATOM 5252 C C . ILE B 1 293 ? 24.742 80.096 -16.734 1.00 33.26 291 ILE B C 1
ATOM 5253 O O . ILE B 1 293 ? 25.306 79.248 -17.431 1.00 31.83 291 ILE B O 1
ATOM 5258 N N . SER B 1 294 ? 24.783 81.400 -16.972 1.00 33.24 292 SER B N 1
ATOM 5259 C CA . SER B 1 294 ? 25.723 81.964 -17.934 1.00 33.08 292 SER B CA 1
ATOM 5260 C C . SER B 1 294 ? 26.670 82.901 -17.183 1.00 32.97 292 SER B C 1
ATOM 5261 O O . SER B 1 294 ? 26.285 83.512 -16.210 1.00 33.48 292 SER B O 1
ATOM 5264 N N . ILE B 1 295 ? 27.920 82.979 -17.619 1.00 33.74 293 ILE B N 1
ATOM 5265 C CA . ILE B 1 295 ? 28.879 83.946 -17.064 1.00 33.86 293 ILE B CA 1
ATOM 5266 C C . ILE B 1 295 ? 29.016 85.191 -17.964 1.00 33.32 293 ILE B C 1
ATOM 5267 O O . ILE B 1 295 ? 29.410 85.090 -19.152 1.00 33.39 293 ILE B O 1
ATOM 5272 N N . GLY B 1 296 ? 28.698 86.353 -17.403 1.00 32.80 294 GLY B N 1
ATOM 5273 C CA . GLY B 1 296 ? 28.865 87.609 -18.078 1.00 33.30 294 GLY B CA 1
ATOM 5274 C C . GLY B 1 296 ? 30.310 88.089 -18.085 1.00 36.00 294 GLY B C 1
ATOM 5275 O O . GLY B 1 296 ? 31.241 87.317 -17.794 1.00 36.77 294 GLY B O 1
ATOM 5276 N N . ASN B 1 297 ? 30.498 89.366 -18.409 1.00 36.83 295 ASN B N 1
ATOM 5277 C CA . ASN B 1 297 ? 31.799 89.988 -18.398 1.00 38.37 295 ASN B CA 1
ATOM 5278 C C . ASN B 1 297 ? 32.500 89.869 -17.054 1.00 39.28 295 ASN B C 1
ATOM 5279 O O . ASN B 1 297 ? 31.942 90.246 -16.002 1.00 40.48 295 ASN B O 1
ATOM 5284 N N . THR B 1 298 ? 33.696 89.289 -17.079 1.00 39.00 296 THR B N 1
ATOM 5285 C CA . THR B 1 298 ? 34.596 89.415 -15.940 1.00 38.22 296 THR B CA 1
ATOM 5286 C C . THR B 1 298 ? 35.866 90.070 -16.463 1.00 37.70 296 THR B C 1
ATOM 5287 O O . THR B 1 298 ? 36.201 89.941 -17.655 1.00 38.07 296 THR B O 1
ATOM 5291 N N . PHE B 1 299 ? 36.569 90.780 -15.595 1.00 36.60 297 PHE B N 1
ATOM 5292 C CA . PHE B 1 299 ? 37.701 91.545 -16.034 1.00 36.02 297 PHE B CA 1
ATOM 5293 C C . PHE B 1 299 ? 38.816 90.608 -16.577 1.00 36.61 297 PHE B C 1
ATOM 5294 O O . PHE B 1 299 ? 39.290 89.692 -15.854 1.00 36.15 297 PHE B O 1
ATOM 5302 N N . LEU B 1 300 ? 39.181 90.798 -17.866 1.00 35.55 298 LEU B N 1
ATOM 5303 C CA . LEU B 1 300 ? 40.145 89.909 -18.561 1.00 34.46 298 LEU B CA 1
ATOM 5304 C C . LEU B 1 300 ? 39.768 88.427 -18.593 1.00 34.49 298 LEU B C 1
ATOM 5305 O O . LEU B 1 300 ? 40.639 87.572 -18.658 1.00 34.66 298 LEU B O 1
ATOM 5310 N N . GLU B 1 301 ? 38.474 88.107 -18.536 1.00 34.87 299 GLU B N 1
ATOM 5311 C CA . GLU B 1 301 ? 38.016 86.724 -18.744 1.00 34.43 299 GLU B CA 1
ATOM 5312 C C . GLU B 1 301 ? 38.526 85.730 -17.655 1.00 34.78 299 GLU B C 1
ATOM 5313 O O . GLU B 1 301 ? 38.572 84.501 -17.836 1.00 34.81 299 GLU B O 1
ATOM 5319 N N . ALA B 1 302 ? 38.884 86.275 -16.503 1.00 34.42 300 ALA B N 1
ATOM 5320 C CA . ALA B 1 302 ? 39.127 85.463 -15.327 1.00 35.13 300 ALA B CA 1
ATOM 5321 C C . ALA B 1 302 ? 38.025 84.375 -15.066 1.00 35.67 300 ALA B C 1
ATOM 5322 O O . ALA B 1 302 ? 38.356 83.244 -14.691 1.00 36.71 300 ALA B O 1
ATOM 5324 N N . GLY B 1 303 ? 36.745 84.710 -15.265 1.00 35.24 301 GLY B N 1
ATOM 5325 C CA . GLY B 1 303 ? 35.647 83.794 -15.000 1.00 35.13 301 GLY B CA 1
ATOM 5326 C C . GLY B 1 303 ? 35.608 82.542 -15.883 1.00 36.38 301 GLY B C 1
ATOM 5327 O O . GLY B 1 303 ? 34.821 81.618 -15.611 1.00 37.26 301 GLY B O 1
ATOM 5328 N N . VAL B 1 304 ? 36.425 82.484 -16.950 1.00 35.69 302 VAL B N 1
ATOM 5329 C CA . VAL B 1 304 ? 36.574 81.248 -17.726 1.00 34.22 302 VAL B CA 1
ATOM 5330 C C . VAL B 1 304 ? 36.809 80.012 -16.839 1.00 34.49 302 VAL B C 1
ATOM 5331 O O . VAL B 1 304 ? 36.329 78.905 -17.130 1.00 35.17 302 VAL B O 1
ATOM 5335 N N . HIS B 1 305 ? 37.489 80.192 -15.718 1.00 34.99 303 HIS B N 1
ATOM 5336 C CA . HIS B 1 305 ? 37.761 79.055 -14.815 1.00 35.10 303 HIS B CA 1
ATOM 5337 C C . HIS B 1 305 ? 36.545 78.454 -14.118 1.00 35.43 303 HIS B C 1
ATOM 5338 O O . HIS B 1 305 ? 36.421 77.223 -14.044 1.00 35.82 303 HIS B O 1
ATOM 5345 N N . MET B 1 306 ? 35.632 79.311 -13.666 1.00 34.71 304 MET B N 1
ATOM 5346 C CA . MET B 1 306 ? 34.357 78.860 -13.131 1.00 35.43 304 MET B CA 1
ATOM 5347 C C . MET B 1 306 ? 33.466 78.368 -14.279 1.00 36.13 304 MET B C 1
ATOM 5348 O O . MET B 1 306 ? 32.710 77.395 -14.127 1.00 36.45 304 MET B O 1
ATOM 5353 N N . ALA B 1 307 ? 33.563 79.022 -15.432 1.00 36.67 305 ALA B N 1
ATOM 5354 C CA . ALA B 1 307 ? 32.682 78.681 -16.551 1.00 36.97 305 ALA B CA 1
ATOM 5355 C C . ALA B 1 307 ? 32.936 77.270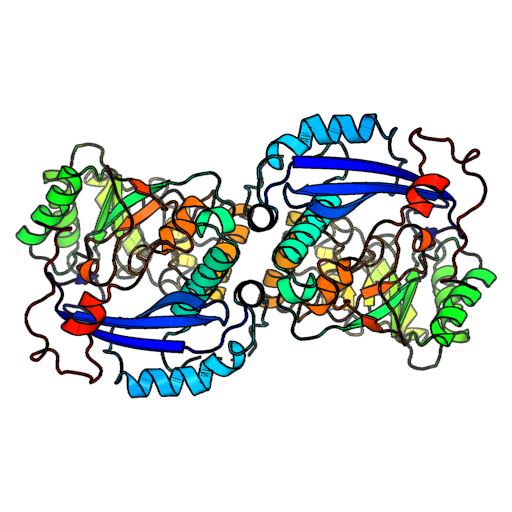 -16.971 1.00 37.64 305 ALA B C 1
ATOM 5356 O O . ALA B 1 307 ? 31.991 76.539 -17.253 1.00 40.01 305 ALA B O 1
ATOM 5358 N N . VAL B 1 308 ? 34.201 76.857 -17.022 1.00 37.15 306 VAL B N 1
ATOM 5359 C CA . VAL B 1 308 ? 34.494 75.471 -17.406 1.00 35.58 306 VAL B CA 1
ATOM 5360 C C . VAL B 1 308 ? 34.260 74.467 -16.257 1.00 36.19 306 VAL B C 1
ATOM 5361 O O . VAL B 1 308 ? 34.101 73.271 -16.522 1.00 36.33 306 VAL B O 1
ATOM 5365 N N . ALA B 1 309 ? 34.312 74.919 -14.984 1.00 35.61 307 ALA B N 1
ATOM 5366 C CA . ALA B 1 309 ? 34.167 73.985 -13.856 1.00 35.49 307 ALA B CA 1
ATOM 5367 C C . ALA B 1 309 ? 32.721 73.669 -13.520 1.00 36.39 307 ALA B C 1
ATOM 5368 O O . ALA B 1 309 ? 32.429 72.554 -13.005 1.00 37.58 307 ALA B O 1
ATOM 5370 N N . LEU B 1 310 ? 31.817 74.628 -13.775 1.00 35.31 308 LEU B N 1
ATOM 5371 C CA . LEU B 1 310 ? 30.402 74.389 -13.531 1.00 34.47 308 LEU B CA 1
ATOM 5372 C C . LEU B 1 310 ? 29.753 73.577 -14.637 1.00 35.96 308 LEU B C 1
ATOM 5373 O O . LEU B 1 310 ? 29.799 73.951 -15.835 1.00 36.47 308 LEU B O 1
ATOM 5378 N N . PRO B 1 311 ? 29.098 72.474 -14.240 1.00 35.85 309 PRO B N 1
ATOM 5379 C CA . PRO B 1 311 ? 28.430 71.651 -15.230 1.00 36.06 309 PRO B CA 1
ATOM 5380 C C . PRO B 1 311 ? 27.301 72.409 -15.955 1.00 36.36 309 PRO B C 1
ATOM 5381 O O . PRO B 1 311 ? 27.102 72.198 -17.149 1.00 37.69 309 PRO B O 1
ATOM 5385 N N . GLU B 1 312 ? 26.565 73.266 -15.254 1.00 36.03 310 GLU B N 1
ATOM 5386 C CA . GLU B 1 312 ? 25.388 73.935 -15.840 1.00 36.23 310 GLU B CA 1
ATOM 5387 C C . GLU B 1 312 ? 25.687 75.251 -16.547 1.00 36.79 310 GLU B C 1
ATOM 5388 O O . GLU B 1 312 ? 24.764 76.006 -16.878 1.00 37.08 310 GLU B O 1
ATOM 5394 N N . VAL B 1 313 ? 26.962 75.530 -16.782 1.00 36.35 311 VAL B N 1
ATOM 5395 C CA . VAL B 1 313 ? 27.343 76.684 -17.559 1.00 36.47 311 VAL B CA 1
ATOM 5396 C C . VAL B 1 313 ? 27.682 76.262 -18.995 1.00 37.97 311 VAL B C 1
ATOM 5397 O O . VAL B 1 313 ? 28.519 75.368 -19.223 1.00 37.84 311 VAL B O 1
ATOM 5401 N N . GLU B 1 314 ? 27.067 76.934 -19.962 1.00 38.53 312 GLU B N 1
ATOM 5402 C CA . GLU B 1 314 ? 27.409 76.641 -21.311 1.00 41.04 312 GLU B CA 1
ATOM 5403 C C . GLU B 1 314 ? 28.031 77.802 -22.085 1.00 39.76 312 GLU B C 1
ATOM 5404 O O . GLU B 1 314 ? 28.699 77.567 -23.111 1.00 40.58 312 GLU B O 1
ATOM 5410 N N . TRP B 1 315 ? 27.868 79.025 -21.565 1.00 38.17 313 TRP B N 1
ATOM 5411 C CA . TRP B 1 315 ? 28.286 80.231 -22.298 1.00 36.85 313 TRP B CA 1
ATOM 5412 C C . TRP B 1 315 ? 29.044 81.254 -21.440 1.00 37.24 313 TRP B C 1
ATOM 5413 O O . TRP B 1 315 ? 28.730 81.444 -20.253 1.00 38.61 313 TRP B O 1
ATOM 5424 N N . LEU B 1 316 ? 30.035 81.902 -22.044 1.00 36.35 314 LEU B N 1
ATOM 5425 C CA . LEU B 1 316 ? 30.752 83.012 -21.439 1.00 36.49 314 LEU B CA 1
ATOM 5426 C C . LEU B 1 316 ? 30.703 84.233 -22.355 1.00 36.55 314 LEU B C 1
ATOM 5427 O O . LEU B 1 316 ? 30.843 84.102 -23.577 1.00 36.21 314 LEU B O 1
ATOM 5432 N N . GLU B 1 317 ? 30.501 85.413 -21.773 1.00 36.55 315 GLU B N 1
ATOM 5433 C CA . GLU B 1 317 ? 30.444 86.655 -22.565 1.00 37.30 315 GLU B CA 1
ATOM 5434 C C . GLU B 1 317 ? 31.868 87.098 -22.924 1.00 37.09 315 GLU B C 1
ATOM 5435 O O . GLU B 1 317 ? 32.730 87.065 -22.075 1.00 37.79 315 GLU B O 1
ATOM 5441 N N . TYR B 1 318 ? 32.121 87.433 -24.185 1.00 37.31 316 TYR B N 1
ATOM 5442 C CA . TYR B 1 318 ? 33.287 88.204 -24.555 1.00 37.57 316 TYR B CA 1
ATOM 5443 C C . TYR B 1 318 ? 32.933 89.521 -25.283 1.00 37.97 316 TYR B C 1
ATOM 5444 O O . TYR B 1 318 ? 32.188 89.522 -26.270 1.00 38.43 316 TYR B O 1
ATOM 5453 N N . SER B 1 319 ? 33.503 90.631 -24.816 1.00 37.82 317 SER B N 1
ATOM 5454 C CA . SER B 1 319 ? 33.097 91.968 -25.275 1.00 38.02 317 SER B CA 1
ATOM 5455 C C . SER B 1 319 ? 34.169 92.874 -25.918 1.00 37.64 317 SER B C 1
ATOM 5456 O O . SER B 1 319 ? 33.977 94.088 -25.982 1.00 37.05 317 SER B O 1
ATOM 5459 N N . PHE B 1 320 ? 35.280 92.296 -26.367 1.00 37.25 318 PHE B N 1
ATOM 5460 C CA . PHE B 1 320 ? 36.212 93.016 -27.236 1.00 37.99 318 PHE B CA 1
ATOM 5461 C C . PHE B 1 320 ? 36.772 94.292 -26.633 1.00 38.25 318 PHE B C 1
ATOM 5462 O O . PHE B 1 320 ? 37.044 95.244 -27.322 1.00 39.00 318 PHE B O 1
ATOM 5470 N N . GLN B 1 321 ? 36.944 94.283 -25.327 1.00 39.14 319 GLN B N 1
ATOM 5471 C CA . GLN B 1 321 ? 37.451 95.415 -24.599 1.00 39.03 319 GLN B CA 1
ATOM 5472 C C . GLN B 1 321 ? 38.997 95.593 -24.765 1.00 39.31 319 GLN B C 1
ATOM 5473 O O . GLN B 1 321 ? 39.745 94.622 -24.970 1.00 37.81 319 GLN B O 1
ATOM 5479 N N . ASN B 1 322 ? 39.452 96.847 -24.716 1.00 40.17 320 ASN B N 1
ATOM 5480 C CA . ASN B 1 322 ? 40.917 97.137 -24.811 1.00 41.09 320 ASN B CA 1
ATOM 5481 C C . ASN B 1 322 ? 41.655 97.026 -23.462 1.00 40.72 320 ASN B C 1
ATOM 5482 O O . ASN B 1 322 ? 42.107 98.030 -22.891 1.00 41.81 320 ASN B O 1
ATOM 5487 N N . PHE B 1 323 ? 41.762 95.796 -22.978 1.00 40.61 321 PHE B N 1
ATOM 5488 C CA . PHE B 1 323 ? 42.345 95.467 -21.657 1.00 40.16 321 PHE B CA 1
ATOM 5489 C C . PHE B 1 323 ? 43.562 94.575 -21.800 1.00 40.49 321 PHE B C 1
ATOM 5490 O O . PHE B 1 323 ? 44.306 94.436 -20.850 1.00 41.24 321 PHE B O 1
ATOM 5498 N N . ASP B 1 324 ? 43.744 93.909 -22.935 1.00 40.72 322 ASP B N 1
ATOM 5499 C CA . ASP B 1 324 ? 44.766 92.858 -22.987 1.00 42.41 322 ASP B CA 1
ATOM 5500 C C . ASP B 1 324 ? 46.170 93.375 -22.713 1.00 43.17 322 ASP B C 1
ATOM 5501 O O . ASP B 1 324 ? 47.074 92.631 -22.345 1.00 44.42 322 ASP B O 1
ATOM 5506 N N . HIS B 1 325 ? 46.390 94.660 -22.896 1.00 43.54 323 HIS B N 1
ATOM 5507 C CA . HIS B 1 325 ? 47.732 95.136 -22.780 1.00 44.47 323 HIS B CA 1
ATOM 5508 C C . HIS B 1 325 ? 48.234 95.047 -21.298 1.00 45.26 323 HIS B C 1
ATOM 5509 O O . HIS B 1 325 ? 49.468 95.057 -21.037 1.00 46.52 323 HIS B O 1
ATOM 5516 N N . LEU B 1 326 ? 47.298 94.922 -20.346 1.00 44.09 324 LEU B N 1
ATOM 5517 C CA . LEU B 1 326 ? 47.617 95.000 -18.932 1.00 43.27 324 LEU B CA 1
ATOM 5518 C C . LEU B 1 326 ? 48.246 93.726 -18.349 1.00 43.04 324 LEU B C 1
ATOM 5519 O O . LEU B 1 326 ? 48.723 93.719 -17.207 1.00 42.33 324 LEU B O 1
ATOM 5524 N N . VAL B 1 327 ? 48.247 92.645 -19.111 1.00 43.38 325 VAL B N 1
ATOM 5525 C CA . VAL B 1 327 ? 48.748 91.364 -18.588 1.00 43.85 325 VAL B CA 1
ATOM 5526 C C . VAL B 1 327 ? 49.664 90.705 -19.623 1.00 45.00 325 VAL B C 1
ATOM 5527 O O . VAL B 1 327 ? 49.576 91.013 -20.814 1.00 45.28 325 VAL B O 1
ATOM 5531 N N . GLU B 1 328 ? 50.498 89.772 -19.192 1.00 45.34 326 GLU B N 1
ATOM 5532 C CA . GLU B 1 328 ? 51.458 89.196 -20.107 1.00 47.06 326 GLU B CA 1
ATOM 5533 C C . GLU B 1 328 ? 50.752 88.404 -21.199 1.00 47.90 326 GLU B C 1
ATOM 5534 O O . GLU B 1 328 ? 51.042 88.579 -22.374 1.00 47.65 326 GLU B O 1
ATOM 5540 N N . GLN B 1 329 ? 49.801 87.541 -20.810 1.00 48.29 327 GLN B N 1
ATOM 5541 C CA . GLN B 1 329 ? 49.038 86.780 -21.773 1.00 48.99 327 GLN B CA 1
ATOM 5542 C C . GLN B 1 329 ? 47.549 86.578 -21.385 1.00 48.03 327 GLN B C 1
ATOM 5543 O O . GLN B 1 329 ? 47.231 86.008 -20.335 1.00 47.93 327 GLN B O 1
ATOM 5549 N N . PRO B 1 330 ? 46.638 87.107 -22.233 1.00 47.01 328 PRO B N 1
ATOM 5550 C CA . PRO B 1 330 ? 45.193 87.008 -22.065 1.00 45.36 328 PRO B CA 1
ATOM 5551 C C . PRO B 1 330 ? 44.705 85.610 -22.294 1.00 44.40 328 PRO B C 1
ATOM 5552 O O . PRO B 1 330 ? 45.431 84.789 -22.892 1.00 44.89 328 PRO B O 1
ATOM 5556 N N . ILE B 1 331 ? 43.492 85.347 -21.801 1.00 42.17 329 ILE B N 1
ATOM 5557 C CA . ILE B 1 331 ? 42.780 84.085 -21.998 1.00 40.80 329 ILE B CA 1
ATOM 5558 C C . ILE B 1 331 ? 42.605 83.908 -23.478 1.00 40.46 329 ILE B C 1
ATOM 5559 O O . ILE B 1 331 ? 42.251 84.856 -24.148 1.00 40.40 329 ILE B O 1
ATOM 5564 N N . GLU B 1 332 ? 42.835 82.703 -23.976 1.00 40.55 330 GLU B N 1
ATOM 5565 C CA . GLU B 1 332 ? 42.731 82.414 -25.373 1.00 42.64 330 GLU B CA 1
ATOM 5566 C C . GLU B 1 332 ? 41.272 82.157 -25.758 1.00 42.90 330 GLU B C 1
ATOM 5567 O O . GLU B 1 332 ? 40.571 81.367 -25.110 1.00 43.04 330 GLU B O 1
ATOM 5573 N N . ILE B 1 333 ? 40.807 82.852 -26.793 1.00 42.87 331 ILE B N 1
ATOM 5574 C CA . ILE B 1 333 ? 39.559 82.494 -27.429 1.00 42.54 331 ILE B CA 1
ATOM 5575 C C . ILE B 1 333 ? 39.788 82.164 -28.907 1.00 43.49 331 ILE B C 1
ATOM 5576 O O . ILE B 1 333 ? 40.199 83.016 -29.670 1.00 41.45 331 ILE B O 1
ATOM 5581 N N . ARG B 1 334 ? 39.471 80.925 -29.292 1.00 45.87 332 ARG B N 1
ATOM 5582 C CA . ARG B 1 334 ? 39.766 80.411 -30.617 1.00 47.36 332 ARG B CA 1
ATOM 5583 C C . ARG B 1 334 ? 38.482 79.772 -31.114 1.00 47.19 332 ARG B C 1
ATOM 5584 O O . ARG B 1 334 ? 37.937 78.893 -30.451 1.00 46.51 332 ARG B O 1
ATOM 5592 N N . ASP B 1 335 ? 37.979 80.246 -32.265 1.00 47.69 333 ASP B N 1
ATOM 5593 C CA . ASP B 1 335 ? 36.734 79.746 -32.886 1.00 48.11 333 ASP B CA 1
ATOM 5594 C C . ASP B 1 335 ? 35.468 79.773 -31.991 1.00 47.15 333 ASP B C 1
ATOM 5595 O O . ASP B 1 335 ? 34.625 78.865 -32.036 1.00 46.40 333 ASP B O 1
ATOM 5600 N N . GLY B 1 336 ? 35.328 80.806 -31.181 1.00 45.54 334 GLY B N 1
ATOM 5601 C CA . GLY B 1 336 ? 34.190 80.863 -30.296 1.00 45.21 334 GLY B CA 1
ATOM 5602 C C . GLY B 1 336 ? 34.241 79.950 -29.066 1.00 44.14 334 GLY B C 1
ATOM 5603 O O . GLY B 1 336 ? 33.198 79.686 -28.451 1.00 43.74 334 GLY B O 1
ATOM 5604 N N . TYR B 1 337 ? 35.445 79.513 -28.694 1.00 42.82 335 TYR B N 1
ATOM 5605 C CA . TYR B 1 337 ? 35.668 78.771 -27.469 1.00 41.65 335 TYR B CA 1
ATOM 5606 C C . TYR B 1 337 ? 36.678 79.484 -26.646 1.00 40.92 335 TYR B C 1
ATOM 5607 O O . TYR B 1 337 ? 37.740 79.857 -27.148 1.00 41.50 335 TYR B O 1
ATOM 5616 N N . ALA B 1 338 ? 36.361 79.691 -25.374 1.00 39.75 336 ALA B N 1
ATOM 5617 C CA . ALA B 1 338 ? 37.316 80.278 -24.469 1.00 38.86 336 ALA B CA 1
ATOM 5618 C C . ALA B 1 338 ? 37.955 79.123 -23.718 1.00 38.87 336 ALA B C 1
ATOM 5619 O O . ALA B 1 338 ? 37.259 78.142 -23.325 1.00 39.74 336 ALA B O 1
ATOM 5621 N N . TYR B 1 339 ? 39.275 79.225 -23.573 1.00 37.63 337 TYR B N 1
ATOM 5622 C CA . TYR B 1 339 ? 40.109 78.179 -22.981 1.00 37.65 337 TYR B CA 1
ATOM 5623 C C . TYR B 1 339 ? 40.634 78.632 -21.604 1.00 38.02 337 TYR B C 1
ATOM 5624 O O . TYR B 1 339 ? 41.201 79.731 -21.451 1.00 37.82 337 TYR B O 1
ATOM 5633 N N . ALA B 1 340 ? 40.416 77.796 -20.615 1.00 38.54 338 ALA B N 1
ATOM 5634 C CA . ALA B 1 340 ? 41.079 77.925 -19.322 1.00 40.88 338 ALA B CA 1
ATOM 5635 C C . ALA B 1 340 ? 42.515 77.372 -19.465 1.00 41.94 338 ALA B C 1
ATOM 5636 O O . ALA B 1 340 ? 42.695 76.180 -19.771 1.00 42.67 338 ALA B O 1
ATOM 5638 N N . PRO B 1 341 ? 43.531 78.214 -19.230 1.00 42.40 339 PRO B N 1
ATOM 5639 C CA . PRO B 1 341 ? 44.912 77.787 -19.473 1.00 43.76 339 PRO B CA 1
ATOM 5640 C C . PRO B 1 341 ? 45.445 76.763 -18.435 1.00 45.23 339 PRO B C 1
ATOM 5641 O O . PRO B 1 341 ? 44.925 76.670 -17.319 1.00 45.91 339 PRO B O 1
ATOM 5645 N N . ASP B 1 342 ? 46.458 75.994 -18.826 1.00 46.57 340 ASP B N 1
ATOM 5646 C CA . ASP B 1 342 ? 47.091 75.000 -17.983 1.00 48.45 340 ASP B CA 1
ATOM 5647 C C . ASP B 1 342 ? 48.254 75.660 -17.245 1.00 48.35 340 ASP B C 1
ATOM 5648 O O . ASP B 1 342 ? 49.274 75.044 -17.043 1.00 50.32 340 ASP B O 1
ATOM 5653 N N . ARG B 1 343 ? 48.100 76.918 -16.854 1.00 47.17 341 ARG B N 1
ATOM 5654 C CA . ARG B 1 343 ? 49.099 77.645 -16.079 1.00 46.21 341 ARG B CA 1
ATOM 5655 C C . ARG B 1 343 ? 48.599 77.699 -14.626 1.00 45.93 341 ARG B C 1
ATOM 5656 O O . ARG B 1 343 ? 47.424 77.512 -14.392 1.00 46.14 341 ARG B O 1
ATOM 5664 N N . PRO B 1 344 ? 49.505 77.891 -13.646 1.00 45.52 342 PRO B N 1
ATOM 5665 C CA . PRO B 1 344 ? 49.072 77.965 -12.246 1.00 43.96 342 PRO B CA 1
ATOM 5666 C C . PRO B 1 344 ? 48.158 79.168 -12.030 1.00 42.98 342 PRO B C 1
ATOM 5667 O O . PRO B 1 344 ? 48.304 80.166 -12.735 1.00 42.56 342 PRO B O 1
ATOM 5671 N N . GLY B 1 345 ? 47.191 79.061 -11.105 1.00 41.37 343 GLY B N 1
ATOM 5672 C CA . GLY B 1 345 ? 46.252 80.157 -10.899 1.00 39.56 343 GLY B CA 1
ATOM 5673 C C . GLY B 1 345 ? 45.307 80.324 -12.077 1.00 38.68 343 GLY B C 1
ATOM 5674 O O . GLY B 1 345 ? 44.985 79.335 -12.787 1.00 38.30 343 GLY B O 1
ATOM 5675 N N . HIS B 1 346 ? 44.827 81.546 -12.259 1.00 37.60 344 HIS B N 1
ATOM 5676 C CA . HIS B 1 346 ? 43.944 81.859 -13.397 1.00 38.21 344 HIS B CA 1
ATOM 5677 C C . HIS B 1 346 ? 44.677 82.140 -14.690 1.00 38.72 344 HIS B C 1
ATOM 5678 O O . HIS B 1 346 ? 44.062 82.270 -15.721 1.00 39.18 344 HIS B O 1
ATOM 5685 N N . GLY B 1 347 ? 46.001 82.246 -14.615 1.00 39.63 345 GLY B N 1
ATOM 5686 C CA . GLY B 1 347 ? 46.840 82.322 -15.790 1.00 39.36 345 GLY B CA 1
ATOM 5687 C C . GLY B 1 347 ? 47.133 83.745 -16.160 1.00 39.94 345 GLY B C 1
ATOM 5688 O O . GLY B 1 347 ? 47.883 83.975 -17.075 1.00 41.30 345 GLY B O 1
ATOM 5689 N N . LEU B 1 348 ? 46.547 84.703 -15.468 1.00 39.92 346 LEU B N 1
ATOM 5690 C CA . LEU B 1 348 ? 46.832 86.096 -15.745 1.00 40.11 346 LEU B CA 1
ATOM 5691 C C . LEU B 1 348 ? 47.895 86.650 -14.785 1.00 41.35 346 LEU B C 1
ATOM 5692 O O . LEU B 1 348 ? 47.843 86.480 -13.529 1.00 40.04 346 LEU B O 1
ATOM 5697 N N . VAL B 1 349 ? 48.855 87.335 -15.407 1.00 41.54 347 VAL B N 1
ATOM 5698 C CA . VAL B 1 349 ? 49.933 87.974 -14.707 1.00 41.73 347 VAL B CA 1
ATOM 5699 C C . VAL B 1 349 ? 50.056 89.381 -15.260 1.00 42.87 347 VAL B C 1
ATOM 5700 O O . VAL B 1 349 ? 50.046 89.596 -16.478 1.00 43.99 347 VAL B O 1
ATOM 5704 N N . LEU B 1 350 ? 50.144 90.340 -14.360 1.00 44.18 348 LEU B N 1
ATOM 5705 C CA . LEU B 1 350 ? 50.263 91.757 -14.710 1.00 45.54 348 LEU B CA 1
ATOM 5706 C C . LEU B 1 350 ? 51.526 92.009 -15.508 1.00 46.12 348 LEU B C 1
ATOM 5707 O O . LEU B 1 350 ? 52.594 91.442 -15.190 1.00 45.61 348 LEU B O 1
ATOM 5712 N N . SER B 1 351 ? 51.404 92.809 -16.571 1.00 46.81 349 SER B N 1
ATOM 5713 C CA . SER B 1 351 ? 52.549 93.133 -17.415 1.00 47.83 349 SER B CA 1
ATOM 5714 C C . SER B 1 351 ? 53.349 94.233 -16.718 1.00 48.47 349 SER B C 1
ATOM 5715 O O . SER B 1 351 ? 52.793 95.277 -16.399 1.00 49.12 349 SER B O 1
ATOM 5718 N N . GLU B 1 352 ? 54.633 93.992 -16.442 1.00 48.94 350 GLU B N 1
ATOM 5719 C CA . GLU B 1 352 ? 55.471 95.014 -15.811 1.00 49.68 350 GLU B CA 1
ATOM 5720 C C . GLU B 1 352 ? 55.659 96.254 -16.702 1.00 49.58 350 GLU B C 1
ATOM 5721 O O . GLU B 1 352 ? 55.661 97.363 -16.194 1.00 48.27 350 GLU B O 1
ATOM 5727 N N . LYS B 1 353 ? 55.779 96.057 -18.028 1.00 51.02 351 LYS B N 1
ATOM 5728 C CA . LYS B 1 353 ? 55.714 97.171 -19.009 1.00 52.43 351 LYS B CA 1
ATOM 5729 C C . LYS B 1 353 ? 54.480 98.054 -18.794 1.00 52.19 351 LYS B C 1
ATOM 5730 O O . LYS B 1 353 ? 54.598 99.273 -18.624 1.00 52.51 351 LYS B O 1
ATOM 5736 N N . ALA B 1 354 ? 53.297 97.442 -18.810 1.00 51.60 352 ALA B N 1
ATOM 5737 C CA . ALA B 1 354 ? 52.076 98.221 -18.698 1.00 51.51 352 ALA B CA 1
ATOM 5738 C C . ALA B 1 354 ? 51.998 98.807 -17.307 1.00 51.36 352 ALA B C 1
ATOM 5739 O O . ALA B 1 354 ? 51.543 99.921 -17.139 1.00 51.98 352 ALA B O 1
ATOM 5741 N N . ARG B 1 355 ? 52.466 98.082 -16.303 1.00 51.09 353 ARG B N 1
ATOM 5742 C CA . ARG B 1 355 ? 52.462 98.660 -14.973 1.00 51.57 353 ARG B CA 1
ATOM 5743 C C . ARG B 1 355 ? 53.215 99.998 -14.946 1.00 52.04 353 ARG B C 1
ATOM 5744 O O . ARG B 1 355 ? 52.828 100.876 -14.185 1.00 53.59 353 ARG B O 1
ATOM 5752 N N . GLY B 1 356 ? 54.273 100.149 -15.751 1.00 51.11 354 GLY B N 1
ATOM 5753 C CA . GLY B 1 356 ? 54.976 101.428 -15.869 1.00 51.12 354 GLY B CA 1
ATOM 5754 C C . GLY B 1 356 ? 54.341 102.493 -16.760 1.00 51.29 354 GLY B C 1
ATOM 5755 O O . GLY B 1 356 ? 54.174 103.628 -16.330 1.00 51.24 354 GLY B O 1
ATOM 5756 N N . GLU B 1 357 ? 53.997 102.133 -18.002 1.00 51.14 355 GLU B N 1
ATOM 5757 C CA . GLU B 1 357 ? 53.361 103.050 -18.962 1.00 51.75 355 GLU B CA 1
ATOM 5758 C C . GLU B 1 357 ? 51.987 103.569 -18.503 1.00 49.64 355 GLU B C 1
ATOM 5759 O O . GLU B 1 357 ? 51.703 104.779 -18.565 1.00 49.91 355 GLU B O 1
ATOM 5765 N N . TRP B 1 358 ? 51.132 102.656 -18.023 1.00 47.51 356 TRP B N 1
ATOM 5766 C CA . TRP B 1 358 ? 49.724 102.953 -17.853 1.00 44.54 356 TRP B CA 1
ATOM 5767 C C . TRP B 1 358 ? 49.247 103.262 -16.422 1.00 44.04 356 TRP B C 1
ATOM 5768 O O . TRP B 1 358 ? 48.121 103.718 -16.213 1.00 43.99 356 TRP B O 1
ATOM 5779 N N . SER B 1 359 ? 50.099 103.048 -15.433 1.00 43.37 357 SER B N 1
ATOM 5780 C CA . SER B 1 359 ? 49.782 103.484 -14.061 1.00 42.95 357 SER B CA 1
ATOM 5781 C C . SER B 1 359 ? 49.332 104.929 -13.966 1.00 42.14 357 SER B C 1
ATOM 5782 O O . SER B 1 359 ? 49.912 105.815 -14.560 1.00 42.71 357 SER B O 1
ATOM 5785 N N . ARG B 1 360 ? 48.253 105.165 -13.241 1.00 42.00 358 ARG B N 1
ATOM 5786 C CA . ARG B 1 360 ? 47.724 106.510 -13.066 1.00 40.30 358 ARG B CA 1
ATOM 5787 C C . ARG B 1 360 ? 47.337 106.671 -11.619 1.00 40.97 358 ARG B C 1
ATOM 5788 O O . ARG B 1 360 ? 46.182 106.574 -11.306 1.00 41.30 358 ARG B O 1
ATOM 5796 N N . PRO B 1 361 ? 48.317 106.992 -10.739 1.00 42.03 359 PRO B N 1
ATOM 5797 C CA . PRO B 1 361 ? 48.076 107.015 -9.302 1.00 41.79 359 PRO B CA 1
ATOM 5798 C C . PRO B 1 361 ? 47.148 108.140 -8.889 1.00 42.25 359 PRO B C 1
ATOM 5799 O O . PRO B 1 361 ? 46.533 108.048 -7.818 1.00 41.94 359 PRO B O 1
ATOM 5803 N N . ARG B 1 362 ? 47.002 109.150 -9.747 1.00 41.47 360 ARG B N 1
ATOM 5804 C CA . ARG B 1 362 ? 46.117 110.271 -9.460 1.00 42.12 360 ARG B CA 1
ATOM 5805 C C . ARG B 1 362 ? 44.865 110.229 -10.340 1.00 42.54 360 ARG B C 1
ATOM 5806 O O . ARG B 1 362 ? 44.956 110.029 -11.567 1.00 43.23 360 ARG B O 1
ATOM 5814 N N . ARG B 1 363 ? 43.699 110.386 -9.714 1.00 42.46 361 ARG B N 1
ATOM 5815 C CA . ARG B 1 363 ? 42.439 110.434 -10.439 1.00 43.44 361 ARG B CA 1
ATOM 5816 C C . ARG B 1 363 ? 42.480 111.620 -11.412 1.00 43.96 361 ARG B C 1
ATOM 5817 O O . ARG B 1 363 ? 42.733 112.750 -10.982 1.00 43.46 361 ARG B O 1
ATOM 5825 N N . LEU B 1 364 ? 42.246 111.346 -12.703 1.00 43.95 362 LEU B N 1
ATOM 5826 C CA . LEU B 1 364 ? 42.176 112.384 -13.733 1.00 43.68 362 LEU B CA 1
ATOM 5827 C C . LEU B 1 364 ? 40.754 112.704 -14.245 1.00 44.36 362 LEU B C 1
ATOM 5828 O O . LEU B 1 364 ? 39.849 111.855 -14.244 1.00 44.79 362 LEU B O 1
ATOM 5833 N N . ALA B 1 365 ? 40.575 113.920 -14.739 1.00 44.24 363 ALA B N 1
ATOM 5834 C CA . ALA B 1 365 ? 39.399 114.265 -15.534 1.00 43.96 363 ALA B CA 1
ATOM 5835 C C . ALA B 1 365 ? 39.425 113.515 -16.875 1.00 44.22 363 ALA B C 1
ATOM 5836 O O . ALA B 1 365 ? 40.487 113.143 -17.357 1.00 43.49 363 ALA B O 1
ATOM 5838 N N . ARG B 1 366 ? 38.251 113.295 -17.463 1.00 44.69 364 ARG B N 1
ATOM 5839 C CA . ARG B 1 366 ? 38.153 112.544 -18.719 1.00 45.07 364 ARG B CA 1
ATOM 5840 C C . ARG B 1 366 ? 39.075 113.110 -19.820 1.00 45.55 364 ARG B C 1
ATOM 5841 O O . ARG B 1 366 ? 39.621 112.365 -20.639 1.00 45.32 364 ARG B O 1
ATOM 5849 N N . SER B 1 367 ? 39.249 114.425 -19.826 1.00 46.69 365 SER B N 1
ATOM 5850 C CA . SER B 1 367 ? 39.995 115.091 -20.913 1.00 47.58 365 SER B CA 1
ATOM 5851 C C . SER B 1 367 ? 41.498 114.936 -20.817 1.00 48.48 365 SER B C 1
ATOM 5852 O O . SER B 1 367 ? 42.209 115.332 -21.743 1.00 49.85 365 SER B O 1
ATOM 5855 N N . GLU B 1 368 ? 41.988 114.356 -19.723 1.00 48.37 366 GLU B N 1
ATOM 5856 C CA . GLU B 1 368 ? 43.415 114.275 -19.494 1.00 48.77 366 GLU B CA 1
ATOM 5857 C C . GLU B 1 368 ? 43.964 112.888 -19.751 1.00 49.08 366 GLU B C 1
ATOM 5858 O O . GLU B 1 368 ? 45.131 112.591 -19.424 1.00 50.09 366 GLU B O 1
ATOM 5864 N N . LEU B 1 369 ? 43.126 112.029 -20.317 1.00 48.55 367 LEU B N 1
ATOM 5865 C CA . LEU B 1 369 ? 43.449 110.604 -20.376 1.00 47.97 367 LEU B CA 1
ATOM 5866 C C . LEU B 1 369 ? 44.300 110.242 -21.567 1.00 47.36 367 LEU B C 1
ATOM 5867 O O . LEU B 1 369 ? 44.860 109.162 -21.602 1.00 46.77 367 LEU B O 1
ATOM 5872 N N . GLY B 1 370 ? 44.396 111.151 -22.537 1.0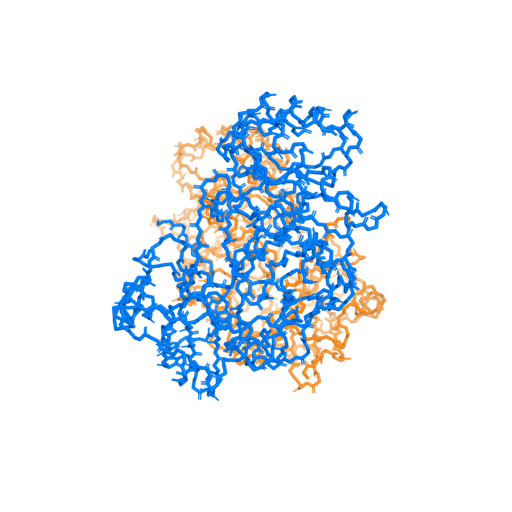0 46.67 368 GLY B N 1
ATOM 5873 C CA . GLY B 1 370 ? 45.165 110.890 -23.733 1.00 46.79 368 GLY B CA 1
ATOM 5874 C C . GLY B 1 370 ? 44.617 109.751 -24.542 1.00 47.49 368 GLY B C 1
ATOM 5875 O O . GLY B 1 370 ? 43.456 109.360 -24.376 1.00 48.41 368 GLY B O 1
ATOM 5876 N N . ALA B 1 371 ? 45.457 109.232 -25.431 1.00 47.74 369 ALA B N 1
ATOM 5877 C CA . ALA B 1 371 ? 45.102 108.184 -26.400 1.00 46.89 369 ALA B CA 1
ATOM 5878 C C . ALA B 1 371 ? 44.688 106.858 -25.747 1.00 45.96 369 ALA B C 1
ATOM 5879 O O . ALA B 1 371 ? 45.259 106.469 -24.740 1.00 45.86 369 ALA B O 1
ATOM 5881 N N . ALA B 1 372 ? 43.734 106.162 -26.366 1.00 44.79 370 ALA B N 1
ATOM 5882 C CA . ALA B 1 372 ? 43.333 104.808 -25.953 1.00 44.09 370 ALA B CA 1
ATOM 5883 C C . ALA B 1 372 ? 44.399 103.723 -26.224 1.00 44.42 370 ALA B C 1
ATOM 5884 O O . ALA B 1 372 ? 44.948 103.654 -27.346 1.00 44.41 370 ALA B O 1
ATOM 5886 N N . PRO B 1 373 ? 44.687 102.865 -25.211 1.00 44.29 371 PRO B N 1
ATOM 5887 C CA . PRO B 1 373 ? 45.461 101.669 -25.504 1.00 45.27 371 PRO B CA 1
ATOM 5888 C C . PRO B 1 373 ? 44.889 100.972 -26.757 1.00 47.04 371 PRO B C 1
ATOM 5889 O O . PRO B 1 373 ? 43.666 100.901 -26.942 1.00 46.34 371 PRO B O 1
ATOM 5893 N N . GLU B 1 374 ? 45.789 100.540 -27.628 1.00 49.00 372 GLU B N 1
ATOM 5894 C CA . GLU B 1 374 ? 45.425 99.905 -28.867 1.00 51.87 372 GLU B CA 1
ATOM 5895 C C . GLU B 1 374 ? 44.762 98.584 -28.524 1.00 50.94 372 GLU B C 1
ATOM 5896 O O . GLU B 1 374 ? 45.150 97.894 -27.578 1.00 51.09 372 GLU B O 1
ATOM 5902 N N . ASN B 1 375 ? 43.737 98.246 -29.291 1.00 50.47 373 ASN B N 1
ATOM 5903 C CA . ASN B 1 375 ? 42.950 97.070 -29.060 1.00 48.75 373 ASN B CA 1
ATOM 5904 C C . ASN B 1 375 ? 43.165 96.095 -30.215 1.00 48.92 373 ASN B C 1
ATOM 5905 O O . ASN B 1 375 ? 42.445 96.138 -31.218 1.00 48.40 373 ASN B O 1
ATOM 5910 N N . PRO B 1 376 ? 44.161 95.212 -30.091 1.00 48.71 374 PRO B N 1
ATOM 5911 C CA . PRO B 1 376 ? 44.345 94.193 -31.115 1.00 48.92 374 PRO B CA 1
ATOM 5912 C C . PRO B 1 376 ? 43.200 93.230 -31.257 1.00 49.11 374 PRO B C 1
ATOM 5913 O O . PRO B 1 376 ? 43.238 92.403 -32.177 1.00 48.50 374 PRO B O 1
ATOM 5917 N N . ARG B 1 377 ? 42.210 93.311 -30.349 1.00 48.82 375 ARG B N 1
ATOM 5918 C CA . ARG B 1 377 ? 41.062 92.372 -30.361 1.00 48.17 375 ARG B CA 1
ATOM 5919 C C . ARG B 1 377 ? 39.949 92.830 -31.303 1.00 48.68 375 ARG B C 1
ATOM 5920 O O . ARG B 1 377 ? 39.054 92.040 -31.646 1.00 48.31 375 ARG B O 1
ATOM 5928 N N . LEU B 1 378 ? 40.017 94.094 -31.715 1.00 49.63 376 LEU B N 1
ATOM 5929 C CA . LEU B 1 378 ? 39.161 94.646 -32.788 1.00 51.78 376 LEU B CA 1
ATOM 5930 C C . LEU B 1 378 ? 39.979 95.110 -34.028 1.00 53.89 376 LEU B C 1
ATOM 5931 O O . LEU B 1 378 ? 41.155 95.360 -33.911 1.00 54.42 376 LEU B O 1
ATOM 5936 N N . PRO B 1 379 ? 39.359 95.224 -35.228 1.00 56.28 377 PRO B N 1
ATOM 5937 C CA . PRO B 1 379 ? 40.242 95.655 -36.330 1.00 57.56 377 PRO B CA 1
ATOM 5938 C C . PRO B 1 379 ? 40.996 96.959 -36.036 1.00 58.69 377 PRO B C 1
ATOM 5939 O O . PRO B 1 379 ? 40.456 97.841 -35.344 1.00 60.40 377 PRO B O 1
#

Foldseek 3Di:
DAWADKAKFWFKFFWPDWFAFPVDIDGMWTKIWIWIAGPVGDIFIFIFTDDHDHDAFSVVVVVQCVPPPVVVRGPHQLVVVLPDDDDPPGPGPCLLGSLQRSLLRVQVVVVFFSLVVLVFPDFKFFEAEEASPPPPDLVVLLQRLLLVQVQAHLEYEYHDLDPDLVVVVVSQVSNVVRHDPPRAYEYEPQASDDQVRLVVSVVVCVVVPDQHQEYENPHDQVPQVSLVVCCVPVPRYFYEYDPPHDLVRLVVSVVSVRGQEYEDERSPSSLSVVLVVCVVSVHAYEYEDYQLPLCSSVQSNRPSHRYHYDHQIQRCLQWDDGFDDGNRMTGQDGGTGSPTHGDPVCSPPGGDSHDDDPVPRDDGRDRPSGD/DAWADKDKFWFKFFWPFWFAFPVDIGGMWTKIWIWTAGPVRDIFIFIFTDDHDHDAFLVVVVVQCVVPPVVVRGPHQLVVVLVDDDDDPGPGPCQLGSLQRSLLRNQVVVVFQSLVVLAFPDWKFFEAEEASPPPPDLVVLLQSLLVCQVQAHQEYEYHDLDPDLVVVVVSLVSSVVRHDPPGEYEYEPQASDFLVRLVVSVVVCVVVPDQHQEYENNHDQPPLVSLVVVCVPVPRYFYEYAPPHDLVRQVVCVVSVRGQEYEDERNVSSLSVVLVVCVVVVRAYEYEDDQLPLCSSVQRNRPRHRYYYDHQILRQVQWPGGFDDGNRMTGQDRGGGSPTHGDPVCSPVGGDSHDDDPVVNDDGRDRPSGD

Organism: Mesorhizobium japonicum (strain LMG 29417 / CECT 9101 / MAFF 303099) (NCBI:txid266835)

Nearest PDB structures (foldseek):
  2oz8-assembly1_A  TM=1.003E+00  e=3.109E-79  Mesorhizobium japonicum MAFF 303099
  5xd9-assembly1_A-2  TM=8.811E-01  e=1.496E-24  Vibrio sp. EJY3
  5xd8-assembly1_B  TM=8.767E-01  e=9.237E-25  Vibrio sp. EJY3
  5xd8-assembly1_A  TM=8.501E-01  e=6.356E-24  Vibrio sp. EJY3
  5xd7-assembly1_A-2  TM=8.612E-01  e=1.667E-23  Vibrio sp. EJY3

CATH classification: 3.30.390.10 (+1 more: 3.20.20.120)

Radius of gyration: 29.25 Å; Cα contacts (8 Å, |Δi|>4): 1675; chains: 2; bounding box: 57×80×82 Å

Secondary structure (DSSP, 8-state):
--EEEEEEEEEEEEEEEEEE-SS-EEEEEEEEEEEEEETTS-EEEEEEEESSS----HHHHHHHHHHHTHHHHTTS-HHHHTT--------S--HHHHHHHHHHHHHHHHTSBHHHHTT-S-SEEEEEEE--BTT--HHHHHHHHHHHHHTT--EEEEE---SSHHHHHHHHHHHHTTS-TT-EEEEE-TT-B-HHHHHHHHHHHHHTT---SEEES-B-TT-HHHHHHHHHH--SSEEEE-TT--HHHHHHHHHTT--SEEEE-S-HHHHHHHHHHHHHHT--EEE---GGGTTHHHHHHSTTEEEEEE---S-GGGBSSPPPEETTEEE--SSSBTS--B-HHHHHHSB--S---GGG--SPPP-TT--/--EEEEEEEEEEEEEEEEEE-SS-EEEEEEEEEEEEEETTS-EEEEEEEESSS----HHHHHHHHHHHTHHHHTT--HHHHTT--------SS-HHHHHHHHHHHHHHHTT-BHHHHTT-S-SEEEEEEE--BTTS-HHHHHHHHHHHHHTT--EEEEE---SSHHHHHHHHHHHHHTS-TT-EEEEE-TT-B-HHHHHHHHHHHHHTT--EEEEES-B-TT-HHHHHHHHHH--SSEEEE-TT--HHHHHHHHHTT--SEEEE-S-HHHHHHHHHHHHHHT--EEE---GGGTTHHHHHH-TTEEEEEE---TTGGGBSSPPEEETTEEE--SSSBTS--B-HHHHHHTB--S---GGG--SPPP-TT--

InterPro domains:
  IPR013342 Mandelate racemase, C-terminal domain [PF13378] (156-351)
  IPR013342 Mandelate racemase, C-terminal domain [SM00922] (144-243)
  IPR029017 Enolase-like, N-terminal [G3DSA:3.30.390.10] (6-353)
  IPR029017 Enolase-like, N-terminal [SSF54826] (8-129)
  IPR036849 Enolase-like, C-terminal domain superfamily [G3DSA:3.20.20.120] (118-349)
  IPR036849 Enolase-like, C-terminal domain superfamily [SSF51604] (113-357)
  IPR046945 L-rhamnonate dehydratase-like [PTHR13794] (20-363)